Protein AF-0000000087619831 (afdb_homodimer)

Solvent-accessible surface area (backbone atoms only — not comparable to full-atom values): 40457 Å² total; per-residue (Å²): 104,91,70,36,41,45,45,37,38,30,35,53,72,73,85,85,76,85,78,78,67,101,58,76,65,74,71,61,60,37,34,35,32,34,44,87,50,97,54,87,72,47,49,55,49,50,64,59,38,80,46,85,82,48,66,55,29,88,45,36,38,61,39,80,35,46,59,75,35,54,68,53,48,33,52,49,47,60,70,65,56,45,23,26,36,36,42,63,42,30,58,80,52,58,71,54,12,71,79,38,36,68,61,29,30,42,35,33,13,49,14,46,51,40,52,54,49,29,37,49,72,64,70,34,41,87,59,31,37,38,38,37,66,42,43,50,47,28,31,10,57,63,75,44,85,53,32,48,88,81,46,56,69,33,40,44,40,51,37,19,26,16,38,42,29,26,50,41,48,41,52,31,43,22,68,48,63,64,25,44,34,29,41,40,31,30,40,52,59,44,55,96,55,48,52,61,77,39,69,69,40,38,48,54,53,49,50,52,30,35,75,71,69,75,38,70,60,51,71,40,40,69,46,76,44,39,42,33,75,33,54,42,56,62,50,54,51,50,55,52,53,52,72,68,46,96,62,64,58,67,42,48,44,36,57,52,52,72,46,33,45,46,56,50,52,41,54,55,34,44,74,74,75,38,48,66,42,79,44,75,57,75,70,63,24,32,29,24,28,66,87,77,64,48,61,38,36,38,35,37,75,86,60,49,58,75,47,76,60,60,61,56,52,48,38,81,48,47,54,72,66,74,69,62,64,57,73,70,48,71,80,67,68,70,85,73,77,69,80,66,79,81,62,83,81,68,59,68,63,55,56,55,54,58,52,36,47,63,73,55,41,46,22,68,77,75,77,63,85,78,112,94,94,70,48,70,29,44,36,39,32,35,55,74,73,84,86,75,87,87,79,70,100,61,73,64,73,72,62,59,36,34,34,31,35,54,88,50,96,56,86,72,47,53,58,51,49,64,62,37,80,46,86,84,47,66,58,27,87,46,36,38,62,38,80,36,49,58,76,35,57,69,53,48,34,52,51,46,60,70,66,56,43,21,25,37,38,42,64,40,34,67,80,52,58,70,55,13,72,80,38,38,67,60,28,31,42,35,33,13,51,12,47,51,41,53,55,50,29,38,49,74,64,70,34,40,86,59,31,37,38,38,37,66,41,43,50,48,30,31,11,59,62,75,45,86,52,33,50,88,81,47,57,69,33,40,43,40,49,38,21,28,16,38,42,29,29,51,41,48,41,52,28,43,24,68,48,63,64,25,44,35,28,40,40,32,31,41,51,58,44,55,95,57,47,52,60,72,38,68,68,41,36,48,54,52,48,50,52,32,36,74,70,69,76,39,70,59,50,70,40,41,68,45,76,45,40,41,34,73,34,54,43,54,61,50,53,52,50,56,52,52,51,71,68,47,95,61,66,59,67,42,48,44,34,58,52,51,71,47,33,44,47,56,50,50,43,52,55,34,45,73,73,75,37,49,66,43,78,46,74,58,74,70,64,23,32,29,24,28,66,88,78,62,49,61,38,35,38,35,39,75,85,59,52,59,75,47,75,61,61,63,56,50,48,39,82,50,48,52,71,66,74,68,63,63,59,74,70,47,70,83,66,67,68,84,72,76,70,79,68,78,80,62,86,80,68,60,66,64,56,56,56,54,58,53,35,46,64,74,52,41,48,25,75,78,73,78,66,82,79,110

Foldseek 3Di:
DQQLFWFWWFAADDDPDDDDPCDCPPPAATEMEGEDDPPPPCLQVCLVAPPSVPCDRGSYHYDYDALLDLVRLLVVCLVVVGQETEDPGFSPDQQCCQVVLVVRLSRQAVSLVSNLVSCVVSVNQPRHAYEYEAEPLQQFAPPDPADFPPGHGDHDTSNNVSSVNSQVVQVVSCVVVVGNGEYEHEWAEDDPLDDCPDLLNVLLVLLVCVLVVNAQADEAADQFAKTFYHHVLLVVVVRVVQSVDPGHYYFYDTQQDMDTNNVSNQLSNVLSPWGWDWDDDHQQIFTATPVPRGTHYGYDNVNDHPGGGHHGHDGPPNSNPPPPVPVSPPVPPPPPPPCDDPDDDPVVVVVSVVVSCVVSVNSPDDPPPVD/DQQLFWWKWFAADDDPDDDDDPDPPPPAATETEGEDDPPPSCLQVCLVAPPSVPCDRRSYHYDYDALLDLVRLLVVCLVVVGQEIEGPGFSPDQQCCQVVLVVRLSRQAVSLVSNLVSCVVSVNQPRHAYEYEAEPLQQFAPPDPADFPPGHGDHDTSNNVSSVNSQVVQVVSCVVVVGNGEYEHEWAEDDLQDDCPDLLNVLLVLLVCVLVVNAQADEAADQFAKTFYHHVLLVVVVRVVQSVDPGHYYFYDTQQDMDTNNVSNQLSNVLSPWGWDWDDDHQQIFTATPVPRGTHYGYDNVNDHPGGGHHGHDGPPNSNPPPPVPVPPPVPPDPPPPPPDPDDPPVVVVVSVVSSCVVSVNSDDDPPPVD

Structure (mmCIF, N/CA/C/O backbone):
data_AF-0000000087619831-model_v1
#
loop_
_entity.id
_entity.type
_entity.pdbx_description
1 polymer 'GDP-mannose 4,6 dehydratase'
#
loop_
_atom_site.group_PDB
_atom_site.id
_atom_site.type_symbol
_atom_site.label_atom_id
_atom_site.label_alt_id
_atom_site.label_comp_id
_atom_site.label_asym_id
_atom_site.label_entity_id
_atom_site.label_seq_id
_atom_site.pdbx_PDB_ins_code
_atom_site.Cartn_x
_atom_site.Cartn_y
_atom_site.Cartn_z
_atom_site.occupancy
_atom_site.B_iso_or_equiv
_atom_site.auth_seq_id
_atom_site.auth_comp_id
_atom_site.auth_asym_id
_atom_site.auth_atom_id
_atom_site.pdbx_PDB_model_num
ATOM 1 N N . SER A 1 1 ? 1.822 -16.297 -18.031 1 18.67 1 SER A N 1
ATOM 2 C CA . SER A 1 1 ? 2.619 -15.156 -18.5 1 18.67 1 SER A CA 1
ATOM 3 C C . SER A 1 1 ? 1.931 -13.836 -18.172 1 18.67 1 SER A C 1
ATOM 5 O O . SER A 1 1 ? 0.751 -13.812 -17.828 1 18.67 1 SER A O 1
ATOM 7 N N . ALA A 1 2 ? 2.445 -12.648 -18.516 1 23.05 2 ALA A N 1
ATOM 8 C CA . ALA A 1 2 ? 2.072 -11.352 -17.953 1 23.05 2 ALA A CA 1
ATOM 9 C C . ALA A 1 2 ? 0.581 -11.086 -18.125 1 23.05 2 ALA A C 1
ATOM 11 O O . ALA A 1 2 ? 0.159 -9.93 -18.203 1 23.05 2 ALA A O 1
ATOM 12 N N . GLN A 1 3 ? -0.202 -12.062 -18.422 1 22.97 3 GLN A N 1
ATOM 13 C CA . GLN A 1 3 ? -1.597 -11.758 -18.703 1 22.97 3 GLN A CA 1
ATOM 14 C C . GLN A 1 3 ? -2.342 -11.328 -17.438 1 22.97 3 GLN A C 1
ATOM 16 O O . GLN A 1 3 ? -2.676 -12.172 -16.609 1 22.97 3 GLN A O 1
ATOM 21 N N . ALA A 1 4 ? -2.047 -10.297 -16.875 1 28.48 4 ALA A N 1
ATOM 22 C CA . ALA A 1 4 ? -2.658 -9.484 -15.828 1 28.48 4 ALA A CA 1
ATOM 23 C C . ALA A 1 4 ? -4.18 -9.461 -15.969 1 28.48 4 ALA A C 1
ATOM 25 O O . ALA A 1 4 ? -4.859 -8.672 -15.305 1 28.48 4 ALA A O 1
ATOM 26 N N . GLY A 1 5 ? -4.84 -9.898 -17.031 1 27.31 5 GLY A N 1
ATOM 27 C CA . GLY A 1 5 ? -6.172 -9.398 -17.312 1 27.31 5 GLY A CA 1
ATOM 28 C C . GLY A 1 5 ? -7.207 -9.836 -16.297 1 27.31 5 GLY A C 1
ATOM 29 O O . GLY A 1 5 ? -8.336 -9.336 -16.297 1 27.31 5 GLY A O 1
ATOM 30 N N . ARG A 1 6 ? -7.324 -11.062 -15.75 1 29.69 6 ARG A N 1
ATOM 31 C CA . ARG A 1 6 ? -8.641 -11.688 -15.82 1 29.69 6 ARG A CA 1
ATOM 32 C C . ARG A 1 6 ? -9.57 -11.125 -14.75 1 29.69 6 ARG A C 1
ATOM 34 O O . ARG A 1 6 ? -9.133 -10.375 -13.875 1 29.69 6 ARG A O 1
ATOM 41 N N . LYS A 1 7 ? -10.594 -12.078 -14.039 1 31.67 7 LYS A N 1
ATOM 42 C CA . LYS A 1 7 ? -12.047 -12.219 -13.953 1 31.67 7 LYS A CA 1
ATOM 43 C C . LYS A 1 7 ? -12.578 -11.641 -12.648 1 31.67 7 LYS A C 1
ATOM 45 O O . LYS A 1 7 ? -12.047 -11.93 -11.57 1 31.67 7 LYS A O 1
ATOM 50 N N . CYS A 1 8 ? -12.812 -10.359 -12.75 1 33.88 8 CYS A N 1
ATOM 51 C CA . CYS A 1 8 ? -13.773 -9.914 -11.75 1 33.88 8 CYS A CA 1
ATOM 52 C C . CYS A 1 8 ? -15.156 -10.508 -12.016 1 33.88 8 CYS A C 1
ATOM 54 O O . CYS A 1 8 ? -15.633 -10.492 -13.148 1 33.88 8 CYS A O 1
ATOM 56 N N . THR A 1 9 ? -15.609 -11.461 -11.297 1 38.75 9 THR A N 1
ATOM 57 C CA . THR A 1 9 ? -16.969 -11.969 -11.438 1 38.75 9 THR A CA 1
ATOM 58 C C . THR A 1 9 ? -17.922 -11.188 -10.539 1 38.75 9 THR A C 1
ATOM 60 O O . THR A 1 9 ? -17.594 -10.859 -9.406 1 38.75 9 THR A O 1
ATOM 63 N N . VAL A 1 10 ? -18.828 -10.375 -11.078 1 32.5 10 VAL A N 1
ATOM 64 C CA . VAL A 1 10 ? -19.922 -9.727 -10.367 1 32.5 10 VAL A CA 1
ATOM 65 C C . VAL A 1 10 ? -21.156 -10.625 -10.398 1 32.5 10 VAL A C 1
ATOM 67 O O . VAL A 1 10 ? -21.516 -11.18 -11.445 1 32.5 10 VAL A O 1
ATOM 70 N N . ASN A 1 11 ? -21.594 -11.148 -9.133 1 31.22 11 ASN A N 1
ATOM 71 C CA . ASN A 1 11 ? -22.812 -11.945 -9.055 1 31.22 11 ASN A CA 1
ATOM 72 C C . ASN A 1 11 ? -24 -11.094 -8.609 1 31.22 11 ASN A C 1
ATOM 74 O O . ASN A 1 11 ? -23.844 -10.156 -7.828 1 31.22 11 ASN A O 1
ATOM 78 N N . LYS A 1 12 ? -25.156 -10.945 -9.281 1 28.5 12 LYS A N 1
ATOM 79 C CA . LYS A 1 12 ? -26.453 -10.406 -8.852 1 28.5 12 LYS A CA 1
ATOM 80 C C . LYS A 1 12 ? -27.156 -11.375 -7.898 1 28.5 12 LYS A C 1
ATOM 82 O O . LYS A 1 12 ? -27.203 -12.578 -8.156 1 28.5 12 LYS A O 1
ATOM 87 N N . GLY A 1 13 ? -27.438 -10.914 -6.602 1 28.3 13 GLY A N 1
ATOM 88 C CA . GLY A 1 13 ? -28.062 -11.531 -5.449 1 28.3 13 GLY A CA 1
ATOM 89 C C . GLY A 1 13 ? -29.484 -11.977 -5.719 1 28.3 13 GLY A C 1
ATOM 90 O O . GLY A 1 13 ? -30.375 -11.148 -5.91 1 28.3 13 GLY A O 1
ATOM 91 N N . SER A 1 14 ? -29.938 -12.977 -6.242 1 26.89 14 SER A N 1
ATOM 92 C CA . SER A 1 14 ? -31.312 -13.453 -6.109 1 26.89 14 SER A CA 1
ATOM 93 C C . SER A 1 14 ? -31.656 -13.734 -4.652 1 26.89 14 SER A C 1
ATOM 95 O O . SER A 1 14 ? -30.766 -13.945 -3.826 1 26.89 14 SER A O 1
ATOM 97 N N . GLU A 1 15 ? -33 -13.672 -4.086 1 25.84 15 GLU A N 1
ATOM 98 C CA . GLU A 1 15 ? -33.719 -14.086 -2.893 1 25.84 15 GLU A CA 1
ATOM 99 C C . GLU A 1 15 ? -33.219 -15.422 -2.373 1 25.84 15 GLU A C 1
ATOM 101 O O . GLU A 1 15 ? -32.844 -16.297 -3.158 1 25.84 15 GLU A O 1
ATOM 106 N N . VAL A 1 16 ? -32.938 -15.5 -1.046 1 28.16 16 VAL A N 1
ATOM 107 C CA . VAL A 1 16 ? -32.594 -16.609 -0.163 1 28.16 16 VAL A CA 1
ATOM 108 C C . VAL A 1 16 ? -33.531 -17.781 -0.377 1 28.16 16 VAL A C 1
ATOM 110 O O . VAL A 1 16 ? -34.688 -17.734 0.055 1 28.16 16 VAL A O 1
ATOM 113 N N . ARG A 1 17 ? -33.812 -18.438 -1.416 1 26.55 17 ARG A N 1
ATOM 114 C CA . ARG A 1 17 ? -34.688 -19.609 -1.359 1 26.55 17 ARG A CA 1
ATOM 115 C C . ARG A 1 17 ? -34.219 -20.594 -0.297 1 26.55 17 ARG A C 1
ATOM 117 O O . ARG A 1 17 ? -33 -20.719 -0.055 1 26.55 17 ARG A O 1
ATOM 124 N N . GLU A 1 18 ? -35.062 -21.078 0.669 1 26.69 18 GLU A N 1
ATOM 125 C CA . GLU A 1 18 ? -35.094 -22.172 1.639 1 26.69 18 GLU A CA 1
ATOM 126 C C . GLU A 1 18 ? -34.219 -23.328 1.213 1 26.69 18 GLU A C 1
ATOM 128 O O . GLU A 1 18 ? -33.375 -23.781 1.99 1 26.69 18 GLU A O 1
ATOM 133 N N . GLN A 1 19 ? -34.969 -24.609 0.923 1 27.56 19 GLN A N 1
ATOM 134 C CA . GLN A 1 19 ? -34.688 -26.047 0.757 1 27.56 19 GLN A CA 1
ATOM 135 C C . GLN A 1 19 ? -33.625 -26.266 -0.29 1 27.56 19 GLN A C 1
ATOM 137 O O . GLN A 1 19 ? -33.375 -25.406 -1.138 1 27.56 19 GLN A O 1
ATOM 142 N N . ARG A 1 20 ? -32.906 -27.578 -0.289 1 30.11 20 ARG A N 1
ATOM 143 C CA . ARG A 1 20 ? -32 -28.422 -1.078 1 30.11 20 ARG A CA 1
ATOM 144 C C . ARG A 1 20 ? -32.312 -28.297 -2.568 1 30.11 20 ARG A C 1
ATOM 146 O O . ARG A 1 20 ? -31.75 -29.031 -3.385 1 30.11 20 ARG A O 1
ATOM 153 N N . PRO A 1 21 ? -33.219 -27.594 -3.379 1 28.05 21 PRO A N 1
ATOM 154 C CA . PRO A 1 21 ? -33.625 -28.453 -4.488 1 28.05 21 PRO A CA 1
ATOM 155 C C . PRO A 1 21 ? -32.438 -29.062 -5.23 1 28.05 21 PRO A C 1
ATOM 157 O O . PRO A 1 21 ? -31.344 -28.516 -5.223 1 28.05 21 PRO A O 1
ATOM 160 N N . THR A 1 22 ? -32.188 -30.469 -5.559 1 30.7 22 THR A N 1
ATOM 161 C CA . THR A 1 22 ? -31.875 -31.094 -6.84 1 30.7 22 THR A CA 1
ATOM 162 C C . THR A 1 22 ? -32.094 -30.109 -7.988 1 30.7 22 THR A C 1
ATOM 164 O O . THR A 1 22 ? -31.906 -30.469 -9.156 1 30.7 22 THR A O 1
ATOM 167 N N . ASN A 1 23 ? -33.031 -29.25 -7.879 1 29.81 23 ASN A N 1
ATOM 168 C CA . ASN A 1 23 ? -33.781 -28.359 -8.766 1 29.81 23 ASN A CA 1
ATOM 169 C C . ASN A 1 23 ? -32.938 -27.172 -9.188 1 29.81 23 ASN A C 1
ATOM 171 O O . ASN A 1 23 ? -32.031 -26.75 -8.453 1 29.81 23 ASN A O 1
ATOM 175 N N . GLY A 1 24 ? -32.969 -26.75 -10.477 1 30.5 24 GLY A N 1
ATOM 176 C CA . GLY A 1 24 ? -32.5 -25.766 -11.43 1 30.5 24 GLY A CA 1
ATOM 177 C C . GLY A 1 24 ? -32.156 -24.438 -10.797 1 30.5 24 GLY A C 1
ATOM 178 O O . GLY A 1 24 ? -32.969 -23.5 -10.836 1 30.5 24 GLY A O 1
ATOM 179 N N . LEU A 1 25 ? -31.781 -24.484 -9.719 1 31.95 25 LEU A N 1
ATOM 180 C CA . LEU A 1 25 ? -31.656 -23.062 -9.406 1 31.95 25 LEU A CA 1
ATOM 181 C C . LEU A 1 25 ? -31 -22.312 -10.562 1 31.95 25 LEU A C 1
ATOM 183 O O . LEU A 1 25 ? -29.969 -22.766 -11.094 1 31.95 25 LEU A O 1
ATOM 187 N N . PRO A 1 26 ? -31.641 -21.734 -11.367 1 36.5 26 PRO A N 1
ATOM 188 C CA . PRO A 1 26 ? -31.141 -20.953 -12.492 1 36.5 26 PRO A CA 1
ATOM 189 C C . PRO A 1 26 ? -29.828 -20.25 -12.172 1 36.5 26 PRO A C 1
ATOM 191 O O . PRO A 1 26 ? -29.703 -19.609 -11.117 1 36.5 26 PRO A O 1
ATOM 194 N N . LEU A 1 27 ? -28.609 -20.906 -12.18 1 43.81 27 LEU A N 1
ATOM 195 C CA . LEU A 1 27 ? -27.312 -20.234 -12.203 1 43.81 27 LEU A CA 1
ATOM 196 C C . LEU A 1 27 ? -27.453 -18.812 -12.75 1 43.81 27 LEU A C 1
ATOM 198 O O . LEU A 1 27 ? -27.891 -18.625 -13.891 1 43.81 27 LEU A O 1
ATOM 202 N N . ASP A 1 28 ? -27.578 -17.828 -11.844 1 55.94 28 ASP A N 1
ATOM 203 C CA . ASP A 1 28 ? -27.656 -16.391 -12.086 1 55.94 28 ASP A CA 1
ATOM 204 C C . ASP A 1 28 ? -26.562 -15.938 -13.055 1 55.94 28 ASP A C 1
ATOM 206 O O . ASP A 1 28 ? -25.656 -16.703 -13.367 1 55.94 28 ASP A O 1
ATOM 210 N N . GLN A 1 29 ? -26.641 -14.781 -13.586 1 74.5 29 GLN A N 1
ATOM 211 C CA . GLN A 1 29 ? -25.875 -14.102 -14.617 1 74.5 29 GLN A CA 1
ATOM 212 C C . GLN A 1 29 ? -24.5 -13.711 -14.117 1 74.5 29 GLN A C 1
ATOM 214 O O . GLN A 1 29 ? -24.375 -13.062 -13.078 1 74.5 29 GLN A O 1
ATOM 219 N N . VAL A 1 30 ? -23.422 -14.523 -14.594 1 80 30 VAL A N 1
ATOM 220 C CA . VAL A 1 30 ? -22.031 -14.203 -14.273 1 80 30 VAL A CA 1
ATOM 221 C C . VAL A 1 30 ? -21.469 -13.281 -15.352 1 80 30 VAL A C 1
ATOM 223 O O . VAL A 1 30 ? -21.641 -13.523 -16.547 1 80 30 VAL A O 1
ATOM 226 N N . HIS A 1 31 ? -20.922 -12.25 -14.844 1 86 31 HIS A N 1
ATOM 227 C CA . HIS A 1 31 ? -20.234 -11.32 -15.734 1 86 31 HIS A CA 1
ATOM 228 C C . HIS A 1 31 ? -18.734 -11.336 -15.508 1 86 31 HIS A C 1
ATOM 230 O O . HIS A 1 31 ? -18.266 -11.297 -14.367 1 86 31 HIS A O 1
ATOM 236 N N . GLY A 1 32 ? -17.891 -11.594 -16.547 1 86 32 GLY A N 1
ATOM 237 C CA . GLY A 1 32 ? -16.438 -11.562 -16.5 1 86 32 GLY A CA 1
ATOM 238 C C . GLY A 1 32 ? -15.844 -10.375 -17.219 1 86 32 GLY A C 1
ATOM 239 O O . GLY A 1 32 ? -16.406 -9.898 -18.219 1 86 32 GLY A O 1
ATOM 240 N N . ILE A 1 33 ? -14.766 -9.812 -16.656 1 85.44 33 ILE A N 1
ATOM 241 C CA . ILE A 1 33 ? -14.016 -8.75 -17.328 1 85.44 33 ILE A CA 1
ATOM 242 C C . ILE A 1 33 ? -12.711 -9.312 -17.875 1 85.44 33 ILE A C 1
ATOM 244 O O . ILE A 1 33 ? -11.992 -10.031 -17.188 1 85.44 33 ILE A O 1
ATOM 248 N N . LEU A 1 34 ? -12.484 -9.031 -19.156 1 81.44 34 LEU A N 1
ATOM 249 C CA . LEU A 1 34 ? -11.266 -9.5 -19.812 1 81.44 34 LEU A CA 1
ATOM 250 C C . LEU A 1 34 ? -10.555 -8.352 -20.516 1 81.44 34 LEU A C 1
ATOM 252 O O . LEU A 1 34 ? -11.195 -7.473 -21.109 1 81.44 34 LEU A O 1
ATOM 256 N N . ARG A 1 35 ? -9.18 -8.352 -20.359 1 80.5 35 ARG A N 1
ATOM 257 C CA . ARG A 1 35 ? -8.406 -7.359 -21.094 1 80.5 35 ARG A CA 1
ATOM 258 C C . ARG A 1 35 ? -8.336 -7.707 -22.578 1 80.5 35 ARG A C 1
ATOM 260 O O . ARG A 1 35 ? -8.203 -8.883 -22.938 1 80.5 35 ARG A O 1
ATOM 267 N N . ARG A 1 36 ? -8.531 -6.66 -23.406 1 65.12 36 ARG A N 1
ATOM 268 C CA . ARG A 1 36 ? -8.422 -6.895 -24.844 1 65.12 36 ARG A CA 1
ATOM 269 C C . ARG A 1 36 ? -6.992 -7.242 -25.25 1 65.12 36 ARG A C 1
ATOM 271 O O . ARG A 1 36 ? -6.039 -6.676 -24.703 1 65.12 36 ARG A O 1
ATOM 278 N N . SER A 1 37 ? -6.75 -8.398 -25.703 1 57.84 37 SER A N 1
ATOM 279 C CA . SER A 1 37 ? -5.441 -8.75 -26.25 1 57.84 37 SER A CA 1
ATOM 280 C C . SER A 1 37 ? -5.512 -9.016 -27.75 1 57.84 37 SER A C 1
ATOM 282 O O . SER A 1 37 ? -6.586 -9.297 -28.281 1 57.84 37 SER A O 1
ATOM 284 N N . SER A 1 38 ? -4.449 -8.43 -28.422 1 46.03 38 SER A N 1
ATOM 285 C CA . SER A 1 38 ? -4.387 -8.695 -29.844 1 46.03 38 SER A CA 1
ATOM 286 C C . SER A 1 38 ? -4.477 -10.188 -30.141 1 46.03 38 SER A C 1
ATOM 288 O O . SER A 1 38 ? -4.938 -10.594 -31.203 1 46.03 38 SER A O 1
ATOM 290 N N . SER A 1 39 ? -3.869 -10.953 -29.25 1 44.69 39 SER A N 1
ATOM 291 C CA . SER A 1 39 ? -3.947 -12.398 -29.406 1 44.69 39 SER A CA 1
ATOM 292 C C . SER A 1 39 ? -5.102 -12.984 -28.594 1 44.69 39 SER A C 1
ATOM 294 O O . SER A 1 39 ? -5.492 -12.43 -27.562 1 44.69 39 SER A O 1
ATOM 296 N N . PHE A 1 40 ? -5.969 -13.703 -29.188 1 39.72 40 PHE A N 1
ATOM 297 C CA . PHE A 1 40 ? -7.148 -14.281 -28.547 1 39.72 40 PHE A CA 1
ATOM 298 C C . PHE A 1 40 ? -6.809 -14.812 -27.172 1 39.72 40 PHE A C 1
ATOM 300 O O . PHE A 1 40 ? -6.035 -15.758 -27.031 1 39.72 40 PHE A O 1
ATOM 307 N N . ASN A 1 41 ? -6.703 -14.008 -26.078 1 46.31 41 ASN A N 1
ATOM 308 C CA . ASN A 1 41 ? -6.242 -14.273 -24.734 1 46.31 41 ASN A CA 1
ATOM 309 C C . ASN A 1 41 ? -7.316 -14.977 -23.906 1 46.31 41 ASN A C 1
ATOM 311 O O . ASN A 1 41 ? -7.371 -14.812 -22.688 1 46.31 41 ASN A O 1
ATOM 315 N N . THR A 1 42 ? -8.297 -15.609 -24.594 1 44.69 42 THR A N 1
ATOM 316 C CA . THR A 1 42 ? -9.383 -16.25 -23.844 1 44.69 42 THR A CA 1
ATOM 317 C C . THR A 1 42 ? -9.078 -17.719 -23.594 1 44.69 42 THR A C 1
ATOM 319 O O . THR A 1 42 ? -9.984 -18.516 -23.328 1 44.69 42 THR A O 1
ATOM 322 N N . GLY A 1 43 ? -7.746 -18.016 -23.766 1 44.78 43 GLY A N 1
ATOM 323 C CA . GLY A 1 43 ? -7.398 -19.422 -23.688 1 44.78 43 GLY A CA 1
ATOM 324 C C . GLY A 1 43 ? -7.824 -20.062 -22.375 1 44.78 43 GLY A C 1
ATOM 325 O O . GLY A 1 43 ? -8.32 -21.203 -22.359 1 44.78 43 GLY A O 1
ATOM 326 N N . ARG A 1 44 ? -7.867 -19.188 -21.359 1 42.81 44 ARG A N 1
ATOM 327 C CA . ARG A 1 44 ? -8.133 -19.766 -20.047 1 42.81 44 ARG A CA 1
ATOM 328 C C . ARG A 1 44 ? -9.633 -19.969 -19.844 1 42.81 44 ARG A C 1
ATOM 330 O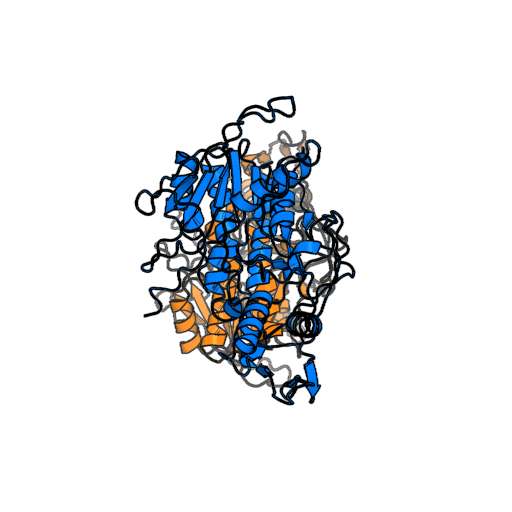 O . ARG A 1 44 ? -10.039 -20.688 -18.922 1 42.81 44 ARG A O 1
ATOM 337 N N . ILE A 1 45 ? -10.531 -19.234 -20.734 1 46.88 45 ILE A N 1
ATOM 338 C CA . ILE A 1 45 ? -11.969 -19.312 -20.5 1 46.88 45 ILE A CA 1
ATOM 339 C C . ILE A 1 45 ? -12.656 -19.953 -21.688 1 46.88 45 ILE A C 1
ATOM 341 O O . ILE A 1 45 ? -13.891 -19.922 -21.797 1 46.88 45 ILE A O 1
ATOM 345 N N . GLU A 1 46 ? -11.898 -20.422 -22.719 1 47.19 46 GLU A N 1
ATOM 346 C CA . GLU A 1 46 ? -12.453 -20.969 -23.938 1 47.19 46 GLU A CA 1
ATOM 347 C C . GLU A 1 46 ? -13.461 -22.078 -23.641 1 47.19 46 GLU A C 1
ATOM 349 O O . GLU A 1 46 ? -14.438 -22.25 -24.375 1 47.19 46 GLU A O 1
ATOM 354 N N . HIS A 1 47 ? -13.141 -22.734 -22.562 1 45.03 47 HIS A N 1
ATOM 355 C CA . HIS A 1 47 ? -14.008 -23.875 -22.266 1 45.03 47 HIS A CA 1
ATOM 356 C C . HIS A 1 47 ? -15.391 -23.406 -21.828 1 45.03 47 HIS A C 1
ATOM 358 O O . HIS A 1 47 ? -16.344 -24.203 -21.812 1 45.03 47 HIS A O 1
ATOM 364 N N . LEU A 1 48 ? -15.508 -22.141 -21.547 1 44 48 LEU A N 1
ATOM 365 C CA . LEU A 1 48 ? -16.781 -21.625 -21.047 1 44 48 LEU A CA 1
ATOM 366 C C . LEU A 1 48 ? -17.688 -21.188 -22.188 1 44 48 LEU A C 1
ATOM 368 O O . LEU A 1 48 ? -18.875 -20.969 -22 1 44 48 LEU A O 1
ATOM 372 N N . TYR A 1 49 ? -17.094 -21.016 -23.438 1 43.38 49 TYR A N 1
ATOM 373 C CA . TYR A 1 49 ? -17.891 -20.5 -24.547 1 43.38 49 TYR A CA 1
ATOM 374 C C . TYR A 1 49 ? -18.594 -21.641 -25.281 1 43.38 49 TYR A C 1
ATOM 376 O O . TYR A 1 49 ? -18 -22.672 -25.578 1 43.38 49 TYR A O 1
ATOM 384 N N . GLN A 1 50 ? -19.828 -21.734 -25.125 1 45.94 50 GLN A N 1
ATOM 385 C CA . GLN A 1 50 ? -20.531 -22.672 -25.984 1 45.94 50 GLN A CA 1
ATOM 386 C C . GLN A 1 50 ? -20.25 -22.406 -27.453 1 45.94 50 GLN A C 1
ATOM 388 O O . GLN A 1 50 ? -20.125 -23.328 -28.25 1 45.94 50 GLN A O 1
ATOM 393 N N . ASN A 1 51 ? -20.484 -20.969 -27.969 1 39.72 51 ASN A N 1
ATOM 394 C CA . ASN A 1 51 ? -20.172 -20.484 -29.297 1 39.72 51 ASN A CA 1
ATOM 395 C C . ASN A 1 51 ? -19 -19.484 -29.266 1 39.72 51 ASN A C 1
ATOM 397 O O . ASN A 1 51 ? -19.125 -18.391 -28.703 1 39.72 51 ASN A O 1
ATOM 401 N N . PRO A 1 52 ? -17.828 -19.922 -29.609 1 41.22 52 PRO A N 1
ATOM 402 C CA . PRO A 1 52 ? -16.609 -19.094 -29.547 1 41.22 52 PRO A CA 1
ATOM 403 C C . PRO A 1 52 ? -16.844 -17.688 -30.078 1 41.22 52 PRO A C 1
ATOM 405 O O . PRO A 1 52 ? -16.062 -16.781 -29.781 1 41.22 52 PRO A O 1
ATOM 408 N N . GLN A 1 53 ? -17.719 -17.562 -30.969 1 37.19 53 GLN A N 1
ATOM 409 C CA . GLN A 1 53 ? -17.922 -16.297 -31.656 1 37.19 53 GLN A CA 1
ATOM 410 C C . GLN A 1 53 ? -18.766 -15.344 -30.797 1 37.19 53 GLN A C 1
ATOM 412 O O . GLN A 1 53 ? -18.781 -14.133 -31.047 1 37.19 53 GLN A O 1
ATOM 417 N N . THR A 1 54 ? -19.766 -15.797 -30.078 1 39.59 54 THR A N 1
ATOM 418 C CA . THR A 1 54 ? -20.688 -14.93 -29.359 1 39.59 54 THR A CA 1
ATOM 419 C C . THR A 1 54 ? -20.266 -14.781 -27.906 1 39.59 54 THR A C 1
ATOM 421 O O . THR A 1 54 ? -19.859 -15.758 -27.266 1 39.59 54 THR A O 1
ATOM 424 N N . HIS A 1 55 ? -19.391 -13.914 -27.406 1 44 55 HIS A N 1
ATOM 425 C CA . HIS A 1 55 ? -18.938 -13.562 -26.062 1 44 55 HIS A CA 1
ATOM 426 C C . HIS A 1 55 ? -20.062 -13.703 -25.047 1 44 55 HIS A C 1
ATOM 428 O O . HIS A 1 55 ? -20.094 -12.992 -24.031 1 44 55 HIS A O 1
ATOM 434 N N . THR A 1 56 ? -21.234 -14.102 -25.453 1 44.44 56 THR A N 1
ATOM 435 C CA . THR A 1 56 ? -22.391 -14.32 -24.594 1 44.44 56 THR A CA 1
ATOM 436 C C . THR A 1 56 ? -22.688 -15.812 -24.453 1 44.44 56 THR A C 1
ATOM 438 O O . THR A 1 56 ? -22.719 -16.547 -25.453 1 44.44 56 THR A O 1
ATOM 441 N N . GLU A 1 57 ? -22.047 -16.625 -23.656 1 48.97 57 GLU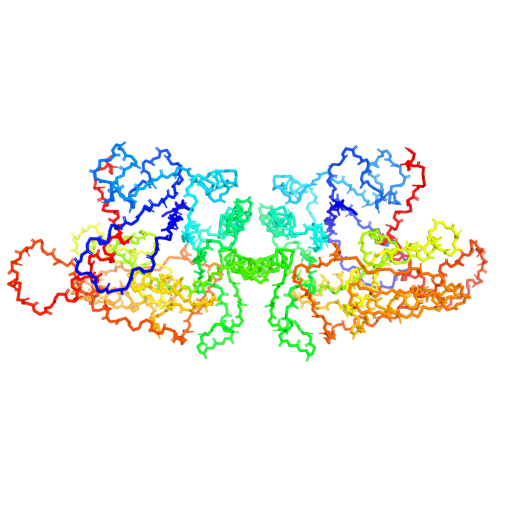 A N 1
ATOM 442 C CA . GLU A 1 57 ? -22.547 -18 -23.594 1 48.97 57 GLU A CA 1
ATOM 443 C C . GLU A 1 57 ? -23.297 -18.266 -22.297 1 48.97 57 GLU A C 1
ATOM 445 O O . GLU A 1 57 ? -22.688 -18.312 -21.219 1 48.97 57 GLU A O 1
ATOM 450 N N . GLY A 1 58 ? -24.625 -18.484 -22.438 1 56.78 58 GLY A N 1
ATOM 451 C CA . GLY A 1 58 ? -25.469 -18.875 -21.312 1 56.78 58 GLY A CA 1
ATOM 452 C C . GLY A 1 58 ? -25.562 -17.812 -20.234 1 56.78 58 GLY A C 1
ATOM 453 O O . GLY A 1 58 ? -25.875 -16.656 -20.516 1 56.78 58 GLY A O 1
ATOM 454 N N . ASN A 1 59 ? -25.219 -18.234 -19.062 1 65.62 59 ASN A N 1
ATOM 455 C CA . ASN A 1 59 ? -25.328 -17.359 -17.906 1 65.62 59 ASN A CA 1
ATOM 456 C C . ASN A 1 59 ? -24.047 -16.562 -17.672 1 65.62 59 ASN A C 1
ATOM 458 O O . ASN A 1 59 ? -23.953 -15.805 -16.703 1 65.62 59 ASN A O 1
ATOM 462 N N . LEU A 1 60 ? -23.047 -16.672 -18.781 1 71.31 60 LEU A N 1
ATOM 463 C CA . LEU A 1 60 ? -21.797 -15.922 -18.641 1 71.31 60 LEU A CA 1
ATOM 464 C C . LEU A 1 60 ? -21.719 -14.797 -19.688 1 71.31 60 LEU A C 1
ATOM 466 O O . LEU A 1 60 ? -21.906 -15.039 -20.875 1 71.31 60 LEU A O 1
ATOM 470 N N . LYS A 1 61 ? -21.609 -13.641 -19.281 1 78.06 61 LYS A N 1
ATOM 471 C CA . LYS A 1 61 ? -21.391 -12.484 -20.141 1 78.06 61 LYS A CA 1
ATOM 472 C C . LYS A 1 61 ? -20.016 -11.875 -19.906 1 78.06 61 LYS A C 1
ATOM 474 O O . LYS A 1 61 ? -19.641 -11.609 -18.766 1 78.06 61 LYS A O 1
ATOM 479 N N . LEU A 1 62 ? -19.25 -11.68 -20.969 1 80.19 62 LEU A N 1
ATOM 480 C CA . LEU A 1 62 ? -17.891 -11.125 -20.859 1 80.19 62 LEU A CA 1
ATOM 481 C C . LEU A 1 62 ? -17.875 -9.672 -21.312 1 80.19 62 LEU A C 1
ATOM 483 O O . LEU A 1 62 ? -18.516 -9.312 -22.297 1 80.19 62 LEU A O 1
ATOM 487 N N . HIS A 1 63 ? -17.188 -8.906 -20.531 1 83.69 63 HIS A N 1
ATOM 488 C CA . HIS A 1 63 ? -17 -7.492 -20.844 1 83.69 63 HIS A CA 1
ATOM 489 C C . HIS A 1 63 ? -15.516 -7.172 -21.031 1 83.69 63 HIS A C 1
ATOM 491 O O . HIS A 1 63 ? -14.664 -7.684 -20.312 1 83.69 63 HIS A O 1
ATOM 497 N N . TYR A 1 64 ? -15.242 -6.406 -22.031 1 84.56 64 TYR A N 1
ATOM 498 C CA . TYR A 1 64 ? -13.875 -5.898 -22.141 1 84.56 64 TYR A CA 1
ATOM 499 C C . TYR A 1 64 ? -13.633 -4.797 -21.109 1 84.56 64 TYR A C 1
ATOM 501 O O . TYR A 1 64 ? -14.453 -3.887 -20.969 1 84.56 64 TYR A O 1
ATOM 509 N N . GLY A 1 65 ? -12.539 -4.996 -20.344 1 86.94 65 GLY A N 1
ATOM 510 C CA . GLY A 1 65 ? -12.148 -4.016 -19.344 1 86.94 65 GLY A CA 1
ATOM 511 C C . GLY A 1 65 ? -10.766 -4.266 -18.766 1 86.94 65 GLY A C 1
ATOM 512 O O . GLY A 1 65 ? -10.086 -5.211 -19.172 1 86.94 65 GLY A O 1
ATOM 513 N N . ASP A 1 66 ? -10.344 -3.291 -17.984 1 89.38 66 ASP A N 1
ATOM 514 C CA . ASP A 1 66 ? -9.016 -3.338 -17.375 1 89.38 66 ASP A CA 1
ATOM 515 C C . ASP A 1 66 ? -9.031 -2.695 -15.992 1 89.38 66 ASP A C 1
ATOM 517 O O . ASP A 1 66 ? -9.664 -1.658 -15.789 1 89.38 66 ASP A O 1
ATOM 521 N N . LEU A 1 67 ? -8.305 -3.332 -15.094 1 93.94 67 LEU A N 1
ATOM 522 C CA . LEU A 1 67 ? -8.242 -2.812 -13.734 1 93.94 67 LEU A CA 1
ATOM 523 C C . LEU A 1 67 ? -7.562 -1.449 -13.703 1 93.94 67 LEU A C 1
ATOM 525 O O . LEU A 1 67 ? -7.648 -0.731 -12.703 1 93.94 67 LEU A O 1
ATOM 529 N N . THR A 1 68 ? -6.914 -1.094 -14.781 1 94.12 68 THR A N 1
ATOM 530 C CA . THR A 1 68 ? -6.227 0.192 -14.836 1 94.12 68 THR A CA 1
ATOM 531 C C . THR A 1 68 ? -7.137 1.267 -15.422 1 94.12 68 THR A C 1
ATOM 533 O O . THR A 1 68 ? -6.762 2.439 -15.484 1 94.12 68 THR A O 1
ATOM 536 N N . ASP A 1 69 ? -8.328 0.862 -15.852 1 93.31 69 ASP A N 1
ATOM 537 C CA . ASP A 1 69 ? -9.25 1.785 -16.516 1 93.31 69 ASP A CA 1
ATOM 538 C C . ASP A 1 69 ? -10.469 2.055 -15.641 1 93.31 69 ASP A C 1
ATOM 540 O O . ASP A 1 69 ? -11.477 1.346 -15.734 1 93.31 69 ASP A O 1
ATOM 544 N N . SER A 1 7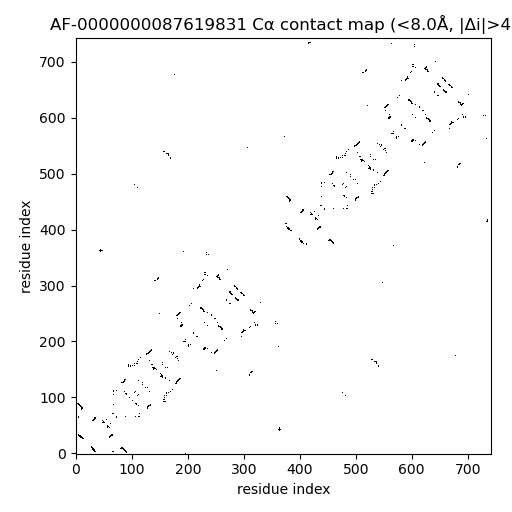0 ? -10.422 3.145 -14.945 1 94.62 70 SER A N 1
ATOM 545 C CA . SER A 1 70 ? -11.477 3.48 -13.992 1 94.62 70 SER A CA 1
ATOM 546 C C . SER A 1 70 ? -12.805 3.705 -14.703 1 94.62 70 SER A C 1
ATOM 548 O O . SER A 1 70 ? -13.852 3.256 -14.234 1 94.62 70 SER A O 1
ATOM 550 N N . THR A 1 71 ? -12.766 4.391 -15.797 1 94.62 71 THR A N 1
ATOM 551 C CA . THR A 1 71 ? -13.984 4.719 -16.531 1 94.62 71 THR A CA 1
ATOM 552 C C . THR A 1 71 ? -14.695 3.453 -17 1 94.62 71 THR A C 1
ATOM 554 O O . THR A 1 71 ? -15.914 3.336 -16.859 1 94.62 71 THR A O 1
ATOM 557 N N . CYS A 1 72 ? -13.922 2.543 -17.484 1 93.06 72 CYS A N 1
ATOM 558 C CA . CYS A 1 72 ? -14.492 1.285 -17.969 1 93.06 72 CYS A CA 1
ATOM 559 C C . CYS A 1 72 ? -15.109 0.495 -16.812 1 93.06 72 CYS A C 1
ATOM 561 O O . CYS A 1 72 ? -16.188 -0.088 -16.969 1 93.06 72 CYS A O 1
ATOM 563 N N . LEU A 1 73 ? -14.5 0.478 -15.703 1 95.81 73 LEU A N 1
ATOM 564 C CA . LEU A 1 73 ? -15 -0.261 -14.547 1 95.81 73 LEU A CA 1
ATOM 565 C C . LEU A 1 73 ? -16.312 0.331 -14.047 1 95.81 73 LEU A C 1
ATOM 567 O O . LEU A 1 73 ? -17.25 -0.405 -13.75 1 95.81 73 LEU A O 1
ATOM 571 N N . VAL A 1 74 ? -16.391 1.648 -13.992 1 96.38 74 VAL A N 1
ATOM 572 C CA . VAL A 1 74 ? -17.625 2.314 -13.562 1 96.38 74 VAL A CA 1
ATOM 573 C C . VAL A 1 74 ? -18.75 1.987 -14.523 1 96.38 74 VAL A C 1
ATOM 575 O O . VAL A 1 74 ? -19.875 1.683 -14.102 1 96.38 74 VAL A O 1
ATOM 578 N N . LYS A 1 75 ? -18.453 2.021 -15.797 1 96.19 75 LYS A N 1
ATOM 579 C CA . LYS A 1 75 ? -19.453 1.727 -16.812 1 96.19 75 LYS A CA 1
ATOM 580 C C . LYS A 1 75 ? -19.984 0.305 -16.672 1 96.19 75 LYS A C 1
ATOM 582 O O . LYS A 1 75 ? -21.203 0.09 -16.672 1 96.19 75 LYS A O 1
ATOM 587 N N . ILE A 1 76 ? -19.125 -0.655 -16.5 1 93.62 76 ILE A N 1
ATOM 588 C CA . ILE A 1 76 ? -19.516 -2.059 -16.406 1 93.62 76 ILE A CA 1
ATOM 589 C C . ILE A 1 76 ? -20.344 -2.277 -15.141 1 93.62 76 ILE A C 1
ATOM 591 O O . ILE A 1 76 ? -21.406 -2.91 -15.195 1 93.62 76 ILE A O 1
ATOM 595 N N . ILE A 1 77 ? -19.938 -1.745 -14 1 96 77 ILE A N 1
ATOM 596 C CA . ILE A 1 77 ? -20.625 -1.945 -12.734 1 96 77 ILE A CA 1
ATOM 597 C C . ILE A 1 77 ? -21.984 -1.258 -12.773 1 96 77 ILE A C 1
ATOM 599 O O . ILE A 1 77 ? -22.969 -1.8 -12.273 1 96 77 ILE A O 1
ATOM 603 N N . SER A 1 78 ? -22 -0.1 -13.383 1 96.06 78 SER A N 1
ATOM 604 C CA . SER A 1 78 ? -23.25 0.627 -13.508 1 96.06 78 SER A CA 1
ATOM 605 C C . SER A 1 78 ? -24.25 -0.14 -14.375 1 96.06 78 SER A C 1
ATOM 607 O O . SER A 1 78 ? -25.453 -0.14 -14.094 1 96.06 78 SER A O 1
ATOM 609 N N . GLN A 1 79 ? -23.781 -0.79 -15.367 1 94.12 79 GLN A N 1
ATOM 610 C CA . GLN A 1 79 ? -24.625 -1.535 -16.297 1 94.12 79 GLN A CA 1
ATOM 611 C C . GLN A 1 79 ? -25.062 -2.863 -15.688 1 94.12 79 GLN A C 1
ATOM 613 O O . GLN A 1 79 ? -26.25 -3.23 -15.773 1 94.12 79 GLN A O 1
ATOM 618 N N . VAL A 1 80 ? -24.188 -3.531 -15.062 1 91.38 80 VAL A N 1
ATOM 619 C CA . VAL A 1 80 ? -24.406 -4.895 -14.594 1 91.38 80 VAL A CA 1
ATOM 620 C C . VAL A 1 80 ? -25.141 -4.867 -13.25 1 91.38 80 VAL A C 1
ATOM 622 O O . VAL A 1 80 ? -25.969 -5.734 -12.969 1 91.38 80 VAL A O 1
ATOM 625 N N . LYS A 1 81 ? -24.844 -3.908 -12.391 1 93.44 81 LYS A N 1
ATOM 626 C CA . LYS A 1 81 ? -25.391 -3.793 -11.039 1 93.44 81 LYS A CA 1
ATOM 627 C C . LYS A 1 81 ? -25.266 -5.109 -10.281 1 93.44 81 LYS A C 1
ATOM 629 O O . LYS A 1 81 ? -26.266 -5.668 -9.82 1 93.44 81 LYS A O 1
ATOM 634 N N . PRO A 1 82 ? -24.031 -5.527 -10.07 1 93.62 82 PRO A N 1
ATOM 635 C CA . PRO A 1 82 ? -23.781 -6.824 -9.438 1 93.62 82 PRO A CA 1
ATOM 636 C C . PRO A 1 82 ? -24.172 -6.844 -7.961 1 93.62 82 PRO A C 1
ATOM 638 O O . PRO A 1 82 ? -24.297 -5.785 -7.336 1 93.62 82 PRO A O 1
ATOM 641 N N . THR A 1 83 ? -24.391 -8.07 -7.457 1 93.06 83 THR A N 1
ATOM 642 C CA . THR A 1 83 ? -24.625 -8.25 -6.027 1 93.06 83 THR A CA 1
ATOM 643 C C . THR A 1 83 ? -23.359 -8.75 -5.332 1 93.06 83 THR A C 1
ATOM 645 O O . THR A 1 83 ? -23.219 -8.602 -4.117 1 93.06 83 THR A O 1
ATOM 648 N N . GLU A 1 84 ? -22.547 -9.461 -6.141 1 94.69 84 GLU A N 1
ATOM 649 C CA . GLU A 1 84 ? -21.25 -9.922 -5.652 1 94.69 84 GLU A CA 1
ATOM 650 C C . GLU A 1 84 ? -20.141 -9.633 -6.664 1 94.69 84 GLU A C 1
ATOM 652 O O . GLU A 1 84 ? -20.344 -9.789 -7.871 1 94.69 84 GLU A O 1
ATOM 657 N N . ILE A 1 85 ? -19.047 -9.141 -6.176 1 95.5 85 ILE A N 1
ATOM 658 C CA . ILE A 1 85 ? -17.875 -8.914 -7.02 1 95.5 85 ILE A CA 1
ATOM 659 C C . ILE A 1 85 ? -16.672 -9.664 -6.453 1 95.5 85 ILE A C 1
ATOM 661 O O . ILE A 1 85 ? -16.375 -9.555 -5.266 1 95.5 85 ILE A O 1
ATOM 665 N N . TYR A 1 86 ? -16.094 -10.516 -7.273 1 95.12 86 TYR A N 1
ATOM 666 C CA . TYR A 1 86 ? -14.844 -11.203 -6.938 1 95.12 86 TYR A CA 1
ATOM 667 C C . TYR A 1 86 ? -13.672 -10.617 -7.715 1 95.12 86 TYR A C 1
ATOM 669 O O . TYR A 1 86 ? -13.562 -10.812 -8.93 1 95.12 86 TYR A O 1
ATOM 677 N N . ASN A 1 87 ? -12.789 -9.883 -7.031 1 96.94 87 ASN A N 1
ATOM 678 C CA . ASN A 1 87 ? -11.586 -9.375 -7.668 1 96.94 87 ASN A CA 1
ATOM 679 C C . ASN A 1 87 ? -10.445 -10.391 -7.605 1 96.94 87 ASN A C 1
ATOM 681 O O . ASN A 1 87 ? -9.695 -10.43 -6.625 1 96.94 87 ASN A O 1
ATOM 685 N N . LEU A 1 88 ? -10.273 -11.078 -8.656 1 94 88 LEU A N 1
ATOM 686 C CA . LEU A 1 88 ? -9.266 -12.125 -8.742 1 94 88 LEU A CA 1
ATOM 687 C C . LEU A 1 88 ? -8.164 -11.742 -9.727 1 94 88 LEU A C 1
ATOM 689 O O . LEU A 1 88 ? -7.199 -12.492 -9.906 1 94 88 LEU A O 1
ATOM 693 N N . GLY A 1 89 ? -8.32 -10.555 -10.359 1 91.12 89 GLY A N 1
ATOM 694 C CA . GLY A 1 89 ? -7.348 -10.109 -11.344 1 91.12 89 GLY A CA 1
ATOM 695 C C . GLY A 1 89 ? -6.086 -9.547 -10.711 1 91.12 89 GLY A C 1
ATOM 696 O O . GLY A 1 89 ? -6.148 -8.875 -9.68 1 91.12 89 GLY A O 1
ATOM 697 N N . ALA A 1 90 ? -4.93 -9.898 -11.367 1 93.81 90 ALA A N 1
ATOM 698 C CA . ALA A 1 90 ? -3.648 -9.383 -10.891 1 93.81 90 ALA A CA 1
ATOM 699 C C . ALA A 1 90 ? -2.533 -9.688 -11.891 1 93.81 90 ALA A C 1
ATOM 701 O O . ALA A 1 90 ? -2.686 -10.547 -12.758 1 93.81 90 ALA A O 1
ATOM 702 N N . GLN A 1 91 ? -1.5 -8.773 -11.953 1 92.06 91 GLN A N 1
ATOM 703 C CA . GLN A 1 91 ? -0.186 -9.312 -12.289 1 92.06 91 GLN A CA 1
ATOM 704 C C . GLN A 1 91 ? 0.305 -10.281 -11.219 1 92.06 91 GLN A C 1
ATOM 706 O O . GLN A 1 91 ? 0.756 -9.859 -10.148 1 92.06 91 GLN A O 1
ATOM 711 N N . SER A 1 92 ? 0.201 -11.594 -11.438 1 90.12 92 SER A N 1
ATOM 712 C CA . SER A 1 92 ? 0.256 -12.578 -10.359 1 90.12 92 SER A CA 1
ATOM 713 C C . SER A 1 92 ? 1.657 -13.164 -10.219 1 90.12 92 SER A C 1
ATOM 715 O O . SER A 1 92 ? 1.908 -13.969 -9.32 1 90.12 92 SER A O 1
ATOM 717 N N . HIS A 1 93 ? 2.578 -12.797 -11.047 1 90.19 93 HIS A N 1
ATOM 718 C CA . HIS A 1 93 ? 3.924 -13.352 -10.984 1 90.19 93 HIS A CA 1
ATOM 719 C C . HIS A 1 93 ? 4.84 -12.477 -10.133 1 90.19 93 HIS A C 1
ATOM 721 O O . HIS A 1 93 ? 5.199 -11.367 -10.539 1 90.19 93 HIS A O 1
ATOM 727 N N . VAL A 1 94 ? 5.27 -13.062 -9.023 1 92.62 94 VAL A N 1
ATOM 728 C CA . VAL A 1 94 ? 6.055 -12.305 -8.055 1 92.62 94 VAL A CA 1
ATOM 729 C C . VAL A 1 94 ? 7.383 -11.883 -8.68 1 92.62 94 VAL A C 1
ATOM 731 O O . VAL A 1 94 ? 7.777 -10.719 -8.586 1 92.62 94 VAL A O 1
ATOM 734 N N . LYS A 1 95 ? 8.07 -12.766 -9.32 1 90.75 95 LYS A N 1
ATOM 735 C CA . LYS A 1 95 ? 9.375 -12.469 -9.914 1 90.75 95 LYS A CA 1
ATOM 736 C C . LYS A 1 95 ? 9.273 -11.328 -10.922 1 90.75 95 LYS A C 1
ATOM 738 O O . LYS A 1 95 ? 10.117 -10.438 -10.953 1 90.75 95 LYS A O 1
ATOM 743 N N . ILE A 1 96 ? 8.203 -11.32 -11.703 1 90.62 96 ILE A N 1
ATOM 744 C CA . ILE A 1 96 ? 7.996 -10.328 -12.75 1 90.62 96 ILE A CA 1
ATOM 745 C C . ILE A 1 96 ? 7.746 -8.953 -12.125 1 90.62 96 ILE A C 1
ATOM 747 O O . ILE A 1 96 ? 8.062 -7.926 -12.719 1 90.62 96 ILE A O 1
ATOM 751 N N . SER A 1 97 ? 7.285 -8.93 -10.922 1 95.44 97 SER A N 1
ATOM 752 C CA . SER A 1 97 ? 6.949 -7.66 -10.281 1 95.44 97 SER A CA 1
ATOM 753 C C . SER A 1 97 ? 8.203 -6.836 -10 1 95.44 97 SER A C 1
ATOM 755 O O . SER A 1 97 ? 8.125 -5.609 -9.875 1 95.44 97 SER A O 1
ATOM 757 N N . PHE A 1 98 ? 9.328 -7.461 -9.891 1 94.5 98 PHE A N 1
ATOM 758 C CA . PHE A 1 98 ? 10.57 -6.723 -9.688 1 94.5 98 PHE A CA 1
ATOM 759 C C . PHE A 1 98 ? 10.953 -5.941 -10.938 1 94.5 98 PHE A C 1
ATOM 761 O O . PHE A 1 98 ? 11.531 -4.855 -10.844 1 94.5 98 PHE A O 1
ATOM 768 N N . ASP A 1 99 ? 10.57 -6.457 -12.078 1 92.38 99 ASP A N 1
ATOM 769 C CA . ASP A 1 99 ? 10.875 -5.812 -13.352 1 92.38 99 ASP A CA 1
ATOM 770 C C . ASP A 1 99 ? 9.75 -4.859 -13.766 1 92.38 99 ASP A C 1
ATOM 772 O O . ASP A 1 99 ? 9.992 -3.877 -14.469 1 92.38 99 ASP A O 1
ATOM 776 N N . LEU A 1 100 ? 8.547 -5.141 -13.367 1 95.19 100 LEU A N 1
ATOM 777 C CA . LEU A 1 100 ? 7.363 -4.363 -13.734 1 95.19 100 LEU A CA 1
ATOM 778 C C . LEU A 1 100 ? 6.645 -3.855 -12.484 1 95.19 100 LEU A C 1
ATOM 780 O O . LEU A 1 100 ? 5.438 -4.051 -12.336 1 95.19 100 LEU A O 1
ATOM 784 N N . ALA A 1 101 ? 7.414 -3.156 -11.68 1 96.44 101 ALA A N 1
ATOM 785 C CA . ALA A 1 101 ? 6.91 -2.773 -10.367 1 96.44 101 ALA A CA 1
ATOM 786 C C . ALA A 1 101 ? 5.773 -1.765 -10.484 1 96.44 101 ALA A C 1
ATOM 788 O O . ALA A 1 101 ? 4.75 -1.892 -9.805 1 96.44 101 ALA A O 1
ATOM 789 N N . GLU A 1 102 ? 5.91 -0.758 -11.344 1 96.94 102 GLU A N 1
ATOM 790 C CA . GLU A 1 102 ? 4.883 0.27 -11.469 1 96.94 102 GLU A CA 1
ATOM 791 C C . GLU A 1 102 ? 3.582 -0.315 -12.016 1 96.94 102 GLU A C 1
ATOM 793 O O . GLU A 1 102 ? 2.498 0.008 -11.523 1 96.94 102 GLU A O 1
ATOM 798 N N . TYR A 1 103 ? 3.719 -1.104 -13.047 1 95.69 103 TYR A N 1
ATOM 799 C CA . TYR A 1 103 ? 2.541 -1.766 -13.594 1 95.69 103 TYR A CA 1
ATOM 800 C C . TYR A 1 103 ? 1.855 -2.625 -12.539 1 95.69 103 TYR A C 1
ATOM 802 O O . TYR A 1 103 ? 0.629 -2.592 -12.406 1 95.69 103 TYR A O 1
ATOM 810 N N . THR A 1 104 ? 2.623 -3.396 -11.797 1 97.56 104 THR A N 1
ATOM 811 C CA . THR A 1 104 ? 2.098 -4.254 -10.734 1 97.56 104 THR A CA 1
ATOM 812 C C . THR A 1 104 ? 1.354 -3.426 -9.688 1 97.56 104 THR A C 1
ATOM 814 O O . THR A 1 104 ? 0.252 -3.789 -9.273 1 97.56 104 THR A O 1
ATOM 817 N N . ALA A 1 105 ? 1.93 -2.297 -9.305 1 98.5 105 ALA A N 1
ATOM 818 C CA . ALA A 1 105 ? 1.28 -1.416 -8.336 1 98.5 105 ALA A CA 1
ATOM 819 C C . ALA A 1 105 ? -0.037 -0.875 -8.883 1 98.5 105 ALA A C 1
ATOM 821 O O . ALA A 1 105 ? -1.037 -0.812 -8.172 1 98.5 105 ALA A O 1
ATOM 822 N N . ASN A 1 106 ? -0.048 -0.533 -10.117 1 97.62 106 ASN A N 1
ATOM 823 C CA . ASN A 1 106 ? -1.206 0.076 -10.758 1 97.62 106 ASN A CA 1
ATOM 824 C C . ASN A 1 106 ? -2.354 -0.919 -10.906 1 97.62 106 ASN A C 1
ATOM 826 O O . ASN A 1 106 ? -3.518 -0.564 -10.711 1 97.62 106 ASN A O 1
ATOM 830 N N . VAL A 1 107 ? -2.02 -2.141 -11.203 1 96.38 107 VAL A N 1
ATOM 831 C CA . VAL A 1 107 ? -3.037 -3.16 -11.445 1 96.38 107 VAL A CA 1
ATOM 832 C C . VAL A 1 107 ? -3.447 -3.805 -10.125 1 96.38 107 VAL A C 1
ATOM 834 O O . VAL A 1 107 ? -4.625 -3.785 -9.758 1 96.38 107 VAL A O 1
ATOM 837 N N . ASP A 1 108 ? -2.482 -4.316 -9.375 1 98.06 108 ASP A N 1
ATOM 838 C CA . ASP A 1 108 ? -2.766 -5.141 -8.203 1 98.06 108 ASP A CA 1
ATOM 839 C C . ASP A 1 108 ? -3.195 -4.281 -7.016 1 98.06 108 ASP A C 1
ATOM 841 O O . ASP A 1 108 ? -3.967 -4.73 -6.164 1 98.06 108 ASP A O 1
ATOM 845 N N . GLY A 1 109 ? -2.596 -3.096 -6.949 1 98.62 109 GLY A N 1
ATOM 846 C CA . GLY A 1 109 ? -2.906 -2.207 -5.844 1 98.62 109 GLY A CA 1
ATOM 847 C C . GLY A 1 109 ? -4.031 -1.237 -6.152 1 98.62 109 GLY A C 1
ATOM 848 O O . GLY A 1 109 ? -5.184 -1.479 -5.789 1 98.62 109 GLY A O 1
ATOM 849 N N . VAL A 1 110 ? -3.719 -0.279 -7.02 1 98.5 110 VAL A N 1
ATOM 850 C CA . VAL A 1 110 ? -4.645 0.809 -7.312 1 98.5 110 VAL A CA 1
ATOM 851 C C . VAL A 1 110 ? -5.875 0.261 -8.039 1 98.5 110 VAL A C 1
ATOM 853 O O . VAL A 1 110 ? -6.969 0.817 -7.922 1 98.5 110 VAL A O 1
ATOM 856 N N . GLY A 1 111 ? -5.723 -0.838 -8.773 1 97.88 111 GLY A N 1
ATOM 857 C CA . GLY A 1 111 ? -6.859 -1.466 -9.43 1 97.88 111 GLY A CA 1
ATOM 858 C C . GLY A 1 111 ? -7.965 -1.858 -8.461 1 97.88 111 GLY A C 1
ATOM 859 O O . GLY A 1 111 ? -9.148 -1.71 -8.766 1 97.88 111 GLY A O 1
ATOM 860 N N . THR A 1 112 ? -7.582 -2.385 -7.312 1 98.56 112 THR A N 1
ATOM 861 C CA . THR A 1 112 ? -8.562 -2.727 -6.281 1 98.56 112 THR A CA 1
ATOM 862 C C . THR A 1 112 ? -9.312 -1.484 -5.812 1 98.56 112 THR A C 1
ATOM 864 O O . THR A 1 112 ? -10.531 -1.511 -5.66 1 98.56 112 THR A O 1
ATOM 867 N N . LEU A 1 113 ? -8.539 -0.411 -5.605 1 98.75 113 LEU A N 1
ATOM 868 C CA . LEU A 1 113 ? -9.164 0.852 -5.219 1 98.75 113 LEU A CA 1
ATOM 869 C C . LEU A 1 113 ? -10.164 1.314 -6.273 1 98.75 113 LEU A C 1
ATOM 871 O O . LEU A 1 113 ? -11.25 1.777 -5.938 1 98.75 113 LEU A O 1
ATOM 875 N N . ARG A 1 114 ? -9.805 1.192 -7.512 1 98.12 114 ARG A N 1
ATOM 876 C CA . ARG A 1 114 ? -10.68 1.633 -8.594 1 98.12 114 ARG A CA 1
ATOM 877 C C . ARG A 1 114 ? -11.992 0.855 -8.586 1 98.12 114 ARG A C 1
ATOM 879 O O . ARG A 1 114 ? -13.055 1.423 -8.836 1 98.12 114 ARG A O 1
ATOM 886 N N . LEU A 1 115 ? -11.914 -0.415 -8.305 1 97.75 115 LEU A N 1
ATOM 887 C CA . LEU A 1 115 ? -13.117 -1.231 -8.211 1 97.75 115 LEU A CA 1
ATOM 888 C C . LEU A 1 115 ? -14 -0.773 -7.055 1 97.75 115 LEU A C 1
ATOM 890 O O . LEU A 1 115 ? -15.211 -0.595 -7.223 1 97.75 115 LEU A O 1
ATOM 894 N N . LEU A 1 116 ? -13.383 -0.604 -5.926 1 98.5 116 LEU A N 1
ATOM 895 C CA . LEU A 1 116 ? -14.117 -0.174 -4.738 1 98.5 116 LEU A CA 1
ATOM 896 C C . LEU A 1 116 ? -14.75 1.196 -4.957 1 98.5 116 LEU A C 1
ATOM 898 O O . LEU A 1 116 ? -15.906 1.412 -4.602 1 98.5 116 LEU A O 1
ATOM 902 N N . ASP A 1 117 ? -13.984 2.047 -5.539 1 97.56 117 ASP A N 1
ATOM 903 C CA . ASP A 1 117 ? -14.484 3.391 -5.82 1 97.56 117 ASP A CA 1
ATOM 904 C C . ASP A 1 117 ? -15.625 3.355 -6.832 1 97.56 117 ASP A C 1
ATOM 906 O O . ASP A 1 117 ? -16.547 4.16 -6.754 1 97.56 117 ASP A O 1
ATOM 910 N N . ALA A 1 118 ? -15.516 2.486 -7.809 1 97.31 118 ALA A N 1
ATOM 911 C CA . ALA A 1 118 ? -16.578 2.334 -8.797 1 97.31 118 ALA A CA 1
ATOM 912 C C . ALA A 1 118 ? -17.891 1.905 -8.125 1 97.31 118 ALA A C 1
ATOM 914 O O . ALA A 1 118 ? -18.953 2.41 -8.469 1 97.31 118 ALA A O 1
ATOM 915 N N . ILE A 1 119 ? -17.828 0.993 -7.18 1 97.75 119 ILE A N 1
ATOM 916 C CA . ILE A 1 119 ? -19 0.535 -6.441 1 97.75 119 ILE A CA 1
ATOM 917 C C . ILE A 1 119 ? -19.641 1.711 -5.707 1 97.75 119 ILE A C 1
ATOM 919 O O . ILE A 1 119 ? -20.844 1.909 -5.777 1 97.75 119 ILE A O 1
ATOM 923 N N . LYS A 1 120 ? -18.781 2.475 -5.031 1 97.12 120 LYS A N 1
ATOM 924 C CA . LYS A 1 120 ? -19.25 3.635 -4.277 1 97.12 120 LYS A CA 1
ATOM 925 C C . LYS A 1 120 ? -19.875 4.676 -5.203 1 97.12 120 LYS A C 1
ATOM 927 O O . LYS A 1 120 ? -20.953 5.203 -4.918 1 97.12 120 LYS A O 1
ATOM 932 N N . THR A 1 121 ? -19.234 4.895 -6.312 1 96.44 121 THR A N 1
ATOM 933 C CA . THR A 1 121 ? -19.688 5.879 -7.293 1 96.44 121 THR A CA 1
ATOM 934 C C . THR A 1 121 ? -21.047 5.496 -7.859 1 96.44 121 THR A C 1
ATOM 936 O O . THR A 1 121 ? -21.875 6.367 -8.125 1 96.44 121 THR A O 1
ATOM 939 N N . CYS A 1 122 ? -21.297 4.23 -8.008 1 97.12 122 CYS A N 1
ATOM 940 C CA . CYS A 1 122 ? -22.547 3.734 -8.578 1 97.12 122 CYS A CA 1
ATOM 941 C C . CYS A 1 122 ? -23.641 3.639 -7.512 1 97.12 122 CYS A C 1
ATOM 943 O O . CYS A 1 122 ? -24.766 3.223 -7.797 1 97.12 122 CYS A O 1
ATOM 945 N N . GLY A 1 123 ? -23.328 4.008 -6.246 1 96.94 123 GLY A N 1
ATOM 946 C CA . GLY A 1 123 ? -24.297 3.969 -5.168 1 96.94 123 GLY A CA 1
ATOM 947 C C . GLY A 1 123 ? -24.625 2.561 -4.715 1 96.94 123 GLY A C 1
ATOM 948 O O . GLY A 1 123 ? -25.75 2.297 -4.262 1 96.94 123 GLY A O 1
ATOM 949 N N . LEU A 1 124 ? -23.703 1.637 -4.84 1 96.94 124 LEU A N 1
ATOM 950 C CA . LEU A 1 124 ? -23.984 0.231 -4.57 1 96.94 124 LEU A CA 1
ATOM 951 C C . LEU A 1 124 ? -23.25 -0.237 -3.314 1 96.94 124 LEU A C 1
ATOM 953 O O . LEU A 1 124 ? -23.094 -1.44 -3.102 1 96.94 124 LEU A O 1
ATOM 957 N N . THR A 1 125 ? -22.844 0.665 -2.477 1 96.62 125 THR A N 1
ATOM 958 C CA . THR A 1 125 ? -22.016 0.374 -1.307 1 96.62 125 THR A CA 1
ATOM 959 C C . THR A 1 125 ? -22.734 -0.583 -0.363 1 96.62 125 THR A C 1
ATOM 961 O O . THR A 1 125 ? -22.109 -1.439 0.263 1 96.62 125 THR A O 1
ATOM 964 N N . ASN A 1 126 ? -24.031 -0.497 -0.343 1 96 126 ASN A N 1
ATOM 965 C CA . ASN A 1 126 ? -24.797 -1.289 0.613 1 96 126 ASN A CA 1
ATOM 966 C C . ASN A 1 126 ? -25.391 -2.533 -0.039 1 96 126 ASN A C 1
ATOM 968 O O . ASN A 1 126 ? -26.016 -3.354 0.635 1 96 126 ASN A O 1
ATOM 972 N N . SER A 1 127 ? -25.172 -2.668 -1.317 1 95.06 127 SER A N 1
ATOM 973 C CA . SER A 1 127 ? -25.844 -3.762 -2.008 1 95.06 127 SER A CA 1
ATOM 974 C C . SER A 1 127 ? -24.844 -4.781 -2.543 1 95.06 127 SER A C 1
ATOM 976 O O . SER A 1 127 ? -25.188 -5.93 -2.805 1 95.06 127 SER A O 1
ATOM 978 N N . VAL A 1 128 ? -23.656 -4.398 -2.666 1 96.5 128 VAL A N 1
ATOM 979 C CA . VAL A 1 128 ? -22.656 -5.273 -3.268 1 96.5 128 VAL A CA 1
ATOM 980 C C . VAL A 1 128 ? -21.766 -5.863 -2.178 1 96.5 128 VAL A C 1
ATOM 982 O O . VAL A 1 128 ? -21.328 -5.148 -1.271 1 96.5 128 VAL A O 1
ATOM 985 N N . LYS A 1 129 ? -21.547 -7.215 -2.197 1 97.38 129 LYS A N 1
ATOM 986 C CA . LYS A 1 129 ? -20.5 -7.867 -1.417 1 97.38 129 LYS A CA 1
ATOM 987 C C . LYS A 1 129 ? -19.234 -8.031 -2.236 1 97.38 129 LYS A C 1
ATOM 989 O O . LYS A 1 129 ? -19.266 -8.539 -3.357 1 97.38 129 LYS A O 1
ATOM 994 N N . PHE A 1 130 ? -18.172 -7.57 -1.652 1 98.25 130 PHE A N 1
ATOM 995 C CA . PHE A 1 130 ? -16.922 -7.492 -2.398 1 98.25 130 PHE A CA 1
ATOM 996 C C . PHE A 1 130 ? -15.891 -8.445 -1.815 1 98.25 130 PHE A C 1
ATOM 998 O O . PHE A 1 130 ? -15.656 -8.453 -0.605 1 98.25 130 PHE A O 1
ATOM 1005 N N . TYR A 1 131 ? -15.25 -9.273 -2.75 1 97.94 131 TYR A N 1
ATOM 1006 C CA . TYR A 1 131 ? -14.164 -10.172 -2.379 1 97.94 131 TYR A CA 1
ATOM 1007 C C . TYR A 1 131 ? -12.867 -9.766 -3.068 1 97.94 131 TYR A C 1
ATOM 1009 O O . TYR A 1 131 ? -12.836 -9.562 -4.285 1 97.94 131 TYR A O 1
ATOM 1017 N N . GLN A 1 132 ? -11.836 -9.633 -2.275 1 98.5 132 GLN A N 1
ATOM 1018 C CA . GLN A 1 132 ? -10.492 -9.344 -2.768 1 98.5 132 GLN A CA 1
ATOM 1019 C C . GLN A 1 132 ? -9.57 -10.547 -2.58 1 98.5 132 GLN A C 1
ATOM 1021 O O . GLN A 1 132 ? -9.422 -11.055 -1.467 1 98.5 132 GLN A O 1
ATOM 1026 N N . ALA A 1 133 ? -9 -10.992 -3.717 1 97.56 133 ALA A N 1
ATOM 1027 C CA . ALA A 1 133 ? -7.957 -12.016 -3.609 1 97.56 133 ALA A CA 1
ATOM 1028 C C . ALA A 1 133 ? -6.648 -11.406 -3.107 1 97.56 133 ALA A C 1
ATOM 1030 O O . ALA A 1 133 ? -5.906 -10.789 -3.879 1 97.56 133 ALA A O 1
ATOM 1031 N N . SER A 1 134 ? -6.426 -11.594 -1.8 1 97.81 134 SER A N 1
ATOM 1032 C CA . SER A 1 134 ? -5.121 -11.25 -1.245 1 97.81 134 SER A CA 1
ATOM 1033 C C . SER A 1 134 ? -4.16 -12.43 -1.328 1 97.81 134 SER A C 1
ATOM 1035 O O . SER A 1 134 ? -4.312 -13.305 -2.184 1 97.81 134 SER A O 1
ATOM 1037 N N . THR A 1 135 ? -3.047 -12.367 -0.607 1 96.88 135 THR A N 1
ATOM 1038 C CA . THR A 1 135 ? -2.004 -13.367 -0.795 1 96.88 135 THR A CA 1
ATOM 1039 C C . THR A 1 135 ? -1.189 -13.547 0.483 1 96.88 135 THR A C 1
ATOM 1041 O O . THR A 1 135 ? -1.032 -12.609 1.263 1 96.88 135 THR A O 1
ATOM 1044 N N . SER A 1 136 ? -0.669 -14.758 0.624 1 94.75 136 SER A N 1
ATOM 1045 C CA . SER A 1 136 ? 0.251 -15.023 1.725 1 94.75 136 SER A CA 1
ATOM 1046 C C . SER A 1 136 ? 1.54 -14.227 1.573 1 94.75 136 SER A C 1
ATOM 1048 O O . SER A 1 136 ? 2.303 -14.078 2.531 1 94.75 136 SER A O 1
ATOM 1050 N N . GLU A 1 137 ? 1.833 -13.719 0.378 1 95.62 137 GLU A N 1
ATOM 1051 C CA . GLU A 1 137 ? 2.998 -12.883 0.122 1 95.62 137 GLU A CA 1
ATOM 1052 C C . GLU A 1 137 ? 2.979 -11.633 0.998 1 95.62 137 GLU A C 1
ATOM 1054 O O . GLU A 1 137 ? 3.992 -10.945 1.129 1 95.62 137 GLU A O 1
ATOM 1059 N N . LEU A 1 138 ? 1.821 -11.328 1.631 1 97.62 138 LEU A N 1
ATOM 1060 C CA . LEU A 1 138 ? 1.72 -10.203 2.562 1 97.62 138 LEU A CA 1
ATOM 1061 C C . LEU A 1 138 ? 2.627 -10.422 3.77 1 97.62 138 LEU A C 1
ATOM 1063 O O . LEU A 1 138 ? 3.225 -9.469 4.277 1 97.62 138 LEU A O 1
ATOM 1067 N N . TYR A 1 139 ? 2.738 -11.609 4.168 1 95.69 139 TYR A N 1
ATOM 1068 C CA . TYR A 1 139 ? 3.521 -11.93 5.359 1 95.69 139 TYR A CA 1
ATOM 1069 C C . TYR A 1 139 ? 5.016 -11.828 5.07 1 95.69 139 TYR A C 1
ATOM 1071 O O . TYR A 1 139 ? 5.801 -11.461 5.953 1 95.69 139 TYR A O 1
ATOM 1079 N N . GLY A 1 140 ? 5.391 -12.172 3.826 1 93.81 140 GLY A N 1
ATOM 1080 C CA . GLY A 1 140 ? 6.773 -12.016 3.402 1 93.81 140 GLY A CA 1
ATOM 1081 C C . GLY A 1 140 ? 7.77 -12.547 4.41 1 93.81 140 GLY A C 1
ATOM 1082 O O . GLY A 1 140 ? 7.887 -13.766 4.594 1 93.81 140 GLY A O 1
ATOM 1083 N N . LYS A 1 141 ? 8.594 -11.617 5.066 1 92.75 141 LYS A N 1
ATOM 1084 C CA . LYS A 1 141 ? 9.445 -12.008 6.191 1 92.75 141 LYS A CA 1
ATOM 1085 C C . LYS A 1 141 ? 8.609 -12.32 7.43 1 92.75 141 LYS A C 1
ATOM 1087 O O . LYS A 1 141 ? 8.258 -11.422 8.195 1 92.75 141 LYS A O 1
ATOM 1092 N N . VAL A 1 142 ? 8.438 -13.562 7.672 1 89.5 142 VAL A N 1
ATOM 1093 C CA . VAL A 1 142 ? 7.449 -14.039 8.633 1 89.5 142 VAL A CA 1
ATOM 1094 C C . VAL A 1 142 ? 7.82 -13.562 10.039 1 89.5 142 VAL A C 1
ATOM 1096 O O . VAL A 1 142 ? 8.938 -13.789 10.5 1 89.5 142 VAL A O 1
ATOM 1099 N N . GLN A 1 143 ? 6.824 -12.953 10.625 1 88.56 143 GLN A N 1
ATOM 1100 C CA . GLN A 1 143 ? 7.027 -12.367 11.945 1 88.56 143 GLN A CA 1
ATOM 1101 C C . GLN A 1 143 ? 6.598 -13.336 13.047 1 88.56 143 GLN A C 1
ATOM 1103 O O . GLN A 1 143 ? 7.07 -13.242 14.18 1 88.56 143 GLN A O 1
ATOM 1108 N N . GLU A 1 144 ? 5.656 -14.195 12.695 1 86.88 144 GLU A N 1
ATOM 1109 C CA . GLU A 1 144 ? 5.125 -15.195 13.617 1 86.88 144 GLU A CA 1
ATOM 1110 C C . GLU A 1 144 ? 4.895 -16.531 12.906 1 86.88 144 GLU A C 1
ATOM 1112 O O . GLU A 1 144 ? 4.438 -16.547 11.758 1 86.88 144 GLU A O 1
ATOM 1117 N N . ILE A 1 145 ? 5.281 -17.594 13.609 1 82.88 145 ILE A N 1
ATOM 1118 C CA . ILE A 1 145 ? 5.039 -18.938 13.102 1 82.88 145 ILE A CA 1
ATOM 1119 C C . ILE A 1 145 ? 4.184 -19.719 14.102 1 82.88 145 ILE A C 1
ATOM 1121 O O . ILE A 1 145 ? 4.535 -19.844 15.273 1 82.88 145 ILE A O 1
ATOM 1125 N N . PRO A 1 146 ? 3.021 -20.281 13.633 1 87.06 146 PRO A N 1
ATOM 1126 C CA . PRO A 1 146 ? 2.424 -20.141 12.305 1 87.06 146 PRO A CA 1
ATOM 1127 C C . PRO A 1 146 ? 1.782 -18.766 12.086 1 87.06 146 PRO A C 1
ATOM 1129 O O . PRO A 1 146 ? 1.576 -18.031 13.047 1 87.06 146 PRO A O 1
ATOM 1132 N N . GLN A 1 147 ? 1.585 -18.453 10.812 1 90.56 147 GLN A N 1
ATOM 1133 C CA . GLN A 1 147 ? 0.91 -17.203 10.516 1 90.56 147 GLN A CA 1
ATOM 1134 C C . GLN A 1 147 ? -0.587 -17.297 10.789 1 90.56 147 GLN A C 1
ATOM 1136 O O . GLN A 1 147 ? -1.208 -18.328 10.508 1 90.56 147 GLN A O 1
ATOM 1141 N N . LYS A 1 148 ? -1.116 -16.344 11.391 1 89.75 148 LYS A N 1
ATOM 1142 C CA . LYS A 1 148 ? -2.549 -16.156 11.594 1 89.75 148 LYS A CA 1
ATOM 1143 C C . LYS A 1 148 ? -3.006 -14.805 11.062 1 89.75 148 LYS A C 1
ATOM 1145 O O . LYS A 1 148 ? -2.189 -14.016 10.586 1 89.75 148 LYS A O 1
ATOM 1150 N N . GLU A 1 149 ? -4.305 -14.555 11.094 1 90.94 149 GLU A N 1
ATOM 1151 C CA . GLU A 1 149 ? -4.863 -13.336 10.516 1 90.94 149 GLU A CA 1
ATOM 1152 C C . GLU A 1 149 ? -4.309 -12.094 11.203 1 90.94 149 GLU A C 1
ATOM 1154 O O . GLU A 1 149 ? -4.25 -11.016 10.609 1 90.94 149 GLU A O 1
ATOM 1159 N N . THR A 1 150 ? -3.785 -12.203 12.43 1 90.38 150 THR A N 1
ATOM 1160 C CA . THR A 1 150 ? -3.309 -11.055 13.188 1 90.38 150 THR A CA 1
ATOM 1161 C C . THR A 1 150 ? -1.794 -10.914 13.062 1 90.38 150 THR A C 1
ATOM 1163 O O . THR A 1 150 ? -1.206 -9.977 13.594 1 90.38 150 THR A O 1
ATOM 1166 N N . THR A 1 151 ? -1.18 -11.906 12.43 1 93.06 151 THR A N 1
ATOM 1167 C CA . THR A 1 151 ? 0.264 -11.82 12.242 1 93.06 151 THR A CA 1
ATOM 1168 C C . THR A 1 151 ? 0.626 -10.57 11.438 1 93.06 151 THR A C 1
ATOM 1170 O O . THR A 1 151 ? 0.043 -10.312 10.383 1 93.06 151 THR A O 1
ATOM 1173 N N . PRO A 1 152 ? 1.549 -9.727 11.953 1 94.25 152 PRO A N 1
ATOM 1174 C CA . PRO A 1 152 ? 1.946 -8.531 11.211 1 94.25 152 PRO A CA 1
ATOM 1175 C C . PRO A 1 152 ? 2.527 -8.859 9.836 1 94.25 152 PRO A C 1
ATOM 1177 O O . PRO A 1 152 ? 3.244 -9.852 9.688 1 94.25 152 PRO A O 1
ATOM 1180 N N . PHE A 1 153 ? 2.25 -8.023 8.867 1 96.75 153 PHE A N 1
ATOM 1181 C CA . PHE A 1 153 ? 2.723 -8.219 7.504 1 96.75 153 PHE A CA 1
ATOM 1182 C C . PHE A 1 153 ? 4.121 -7.633 7.328 1 96.75 153 PHE A C 1
ATOM 1184 O O . PHE A 1 153 ? 4.512 -6.715 8.047 1 96.75 153 PHE A O 1
ATOM 1191 N N . TYR A 1 154 ? 4.895 -8.211 6.418 1 97 154 TYR A N 1
ATOM 1192 C CA . TYR A 1 154 ? 6.234 -7.781 6.035 1 97 154 TYR A CA 1
ATOM 1193 C C . TYR A 1 154 ? 6.547 -8.18 4.598 1 97 154 TYR A C 1
ATOM 1195 O O . TYR A 1 154 ? 7.402 -9.039 4.355 1 97 154 TYR A O 1
ATOM 1203 N N . PRO A 1 155 ? 5.859 -7.531 3.648 1 97.69 155 PRO A N 1
ATOM 1204 C CA . PRO A 1 155 ? 6.039 -7.941 2.254 1 97.69 155 PRO A CA 1
ATOM 1205 C C . PRO A 1 155 ? 7.48 -7.789 1.773 1 97.69 155 PRO A C 1
ATOM 1207 O O . PRO A 1 155 ? 8.164 -6.836 2.156 1 97.69 155 PRO A O 1
ATOM 1210 N N . ARG A 1 156 ? 7.918 -8.672 0.844 1 97 156 ARG A N 1
ATOM 1211 C CA . ARG A 1 156 ? 9.312 -8.711 0.421 1 97 156 ARG A CA 1
ATOM 1212 C C . ARG A 1 156 ? 9.43 -8.555 -1.092 1 97 156 ARG A C 1
ATOM 1214 O O . ARG A 1 156 ? 10.461 -8.898 -1.677 1 97 156 ARG A O 1
ATOM 1221 N N . SER A 1 157 ? 8.383 -8.156 -1.745 1 97.5 157 SER A N 1
ATOM 1222 C CA . SER A 1 157 ? 8.383 -7.934 -3.188 1 97.5 157 SER A CA 1
ATOM 1223 C C . SER A 1 157 ? 7.449 -6.797 -3.572 1 97.5 157 SER A C 1
ATOM 1225 O O . SER A 1 157 ? 6.523 -6.465 -2.826 1 97.5 157 SER A O 1
ATOM 1227 N N . PRO A 1 158 ? 7.746 -6.156 -4.773 1 98.25 158 PRO A N 1
ATOM 1228 C CA . PRO A 1 158 ? 6.773 -5.164 -5.25 1 98.25 158 PRO A CA 1
ATOM 1229 C C . PRO A 1 158 ? 5.363 -5.734 -5.371 1 98.25 158 PRO A C 1
ATOM 1231 O O . PRO A 1 158 ? 4.383 -5.027 -5.117 1 98.25 158 PRO A O 1
ATOM 1234 N N . TYR A 1 159 ? 5.246 -7.023 -5.766 1 97.94 159 TYR A N 1
ATOM 1235 C CA . TYR A 1 159 ? 3.965 -7.723 -5.777 1 97.94 159 TYR A CA 1
ATOM 1236 C C . TYR A 1 159 ? 3.334 -7.727 -4.391 1 97.94 159 TYR A C 1
ATOM 1238 O O . TYR A 1 159 ? 2.176 -7.332 -4.227 1 97.94 159 TYR A O 1
ATOM 1246 N N . GLY A 1 160 ? 4.109 -8.148 -3.404 1 98.19 160 GLY A N 1
ATOM 1247 C CA . GLY A 1 160 ? 3.619 -8.172 -2.035 1 98.19 160 GLY A CA 1
ATOM 1248 C C . GLY A 1 160 ? 3.205 -6.801 -1.529 1 98.19 160 GLY A C 1
ATOM 1249 O O . GLY A 1 160 ? 2.18 -6.664 -0.858 1 98.19 160 GLY A O 1
ATOM 1250 N N . ALA A 1 161 ? 3.984 -5.797 -1.832 1 98.69 161 ALA A N 1
ATOM 1251 C CA . ALA A 1 161 ? 3.668 -4.434 -1.409 1 98.69 161 ALA A CA 1
ATOM 1252 C C . ALA A 1 161 ? 2.373 -3.947 -2.055 1 98.69 161 ALA A C 1
ATOM 1254 O O . ALA A 1 161 ? 1.549 -3.309 -1.398 1 98.69 161 ALA A O 1
ATOM 1255 N N . ALA A 1 162 ? 2.209 -4.215 -3.332 1 98.75 162 ALA A N 1
ATOM 1256 C CA . ALA A 1 162 ? 0.998 -3.807 -4.039 1 98.75 162 ALA A CA 1
ATOM 1257 C C . ALA A 1 162 ? -0.235 -4.484 -3.451 1 98.75 162 ALA A C 1
ATOM 1259 O O . ALA A 1 162 ? -1.265 -3.842 -3.238 1 98.75 162 ALA A O 1
ATOM 1260 N N . LYS A 1 163 ? -0.127 -5.742 -3.191 1 98.75 163 LYS A N 1
ATOM 1261 C CA . LYS A 1 163 ? -1.246 -6.488 -2.621 1 98.75 163 LYS A CA 1
ATOM 1262 C C . LYS A 1 163 ? -1.545 -6.027 -1.197 1 98.75 163 LYS A C 1
ATOM 1264 O O . LYS A 1 163 ? -2.697 -6.051 -0.76 1 98.75 163 LYS A O 1
ATOM 1269 N N . LEU A 1 164 ? -0.507 -5.641 -0.494 1 98.81 164 LEU A N 1
ATOM 1270 C CA . LEU A 1 164 ? -0.725 -5.098 0.843 1 98.81 164 LEU A CA 1
ATOM 1271 C C . LEU A 1 164 ? -1.553 -3.818 0.782 1 98.81 164 LEU A C 1
ATOM 1273 O O . LEU A 1 164 ? -2.447 -3.613 1.605 1 98.81 164 LEU A O 1
ATOM 1277 N N . TYR A 1 165 ? -1.212 -2.975 -0.162 1 98.88 165 TYR A N 1
ATOM 1278 C CA . TYR A 1 165 ? -2.061 -1.807 -0.365 1 98.88 165 TYR A CA 1
ATOM 1279 C C . TYR A 1 165 ? -3.51 -2.219 -0.594 1 98.88 165 TYR A C 1
ATOM 1281 O O . TYR A 1 165 ? -4.426 -1.652 0.008 1 98.88 165 TYR A O 1
ATOM 1289 N N . ALA A 1 166 ? -3.684 -3.139 -1.528 1 98.88 166 ALA A N 1
ATOM 1290 C CA . ALA A 1 166 ? -5.027 -3.621 -1.835 1 98.88 166 ALA A CA 1
ATOM 1291 C C . ALA A 1 166 ? -5.73 -4.121 -0.577 1 98.88 166 ALA A C 1
ATOM 1293 O O . ALA A 1 166 ? -6.906 -3.818 -0.354 1 98.88 166 ALA A O 1
ATOM 1294 N N . TYR A 1 167 ? -5.02 -4.844 0.235 1 98.81 167 TYR A N 1
ATOM 1295 C CA . TYR A 1 167 ? -5.559 -5.371 1.481 1 98.81 167 TYR A CA 1
ATOM 1296 C C . TYR A 1 167 ? -6.109 -4.254 2.357 1 98.81 167 TYR A C 1
ATOM 1298 O O . TYR A 1 167 ? -7.262 -4.312 2.797 1 98.81 167 TYR A O 1
ATOM 1306 N N . TRP A 1 168 ? -5.363 -3.268 2.535 1 98.75 168 TRP A N 1
ATOM 1307 C CA . TRP A 1 168 ? -5.715 -2.23 3.5 1 98.75 168 TRP A CA 1
ATOM 1308 C C . TRP A 1 168 ? -6.793 -1.308 2.939 1 98.75 168 TRP A C 1
ATOM 1310 O O . TRP A 1 168 ? -7.629 -0.796 3.686 1 98.75 168 TRP A O 1
ATOM 1320 N N . ILE A 1 169 ? -6.793 -1.073 1.641 1 98.75 169 ILE A N 1
ATOM 1321 C CA . ILE A 1 169 ? -7.844 -0.221 1.091 1 98.75 169 ILE A CA 1
ATOM 1322 C C . ILE A 1 169 ? -9.195 -0.922 1.211 1 98.75 169 ILE A C 1
ATOM 1324 O O . ILE A 1 169 ? -10.219 -0.271 1.411 1 98.75 169 ILE A O 1
ATOM 1328 N N . VAL A 1 170 ? -9.203 -2.254 1.134 1 98.75 170 VAL A N 1
ATOM 1329 C CA . VAL A 1 170 ? -10.422 -3.02 1.35 1 98.75 170 VAL A CA 1
ATOM 1330 C C . VAL A 1 170 ? -10.898 -2.836 2.789 1 98.75 170 VAL A C 1
ATOM 1332 O O . VAL A 1 170 ? -12.078 -2.561 3.027 1 98.75 170 VAL A O 1
ATOM 1335 N N . VAL A 1 171 ? -9.984 -2.98 3.703 1 98.44 171 VAL A N 1
ATOM 1336 C CA . VAL A 1 171 ? -10.32 -2.787 5.109 1 98.44 171 VAL A CA 1
ATOM 1337 C C . VAL A 1 171 ? -10.859 -1.375 5.324 1 98.44 171 VAL A C 1
ATOM 1339 O O . VAL A 1 171 ? -11.844 -1.183 6.043 1 98.44 171 VAL A O 1
ATOM 1342 N N . ASN A 1 172 ? -10.211 -0.441 4.703 1 98.06 172 ASN A N 1
ATOM 1343 C CA . ASN A 1 172 ? -10.633 0.946 4.867 1 98.06 172 ASN A CA 1
ATOM 1344 C C . ASN A 1 172 ? -12.047 1.167 4.352 1 98.06 172 ASN A C 1
ATOM 1346 O O . ASN A 1 172 ? -12.844 1.854 4.992 1 98.06 172 ASN A O 1
ATOM 1350 N N . PHE A 1 173 ? -12.375 0.659 3.217 1 98.06 173 PHE A N 1
ATOM 1351 C CA . PHE A 1 173 ? -13.719 0.834 2.664 1 98.06 173 PHE A CA 1
ATOM 1352 C C . PHE A 1 173 ? -14.75 0.124 3.523 1 98.06 173 PHE A C 1
ATOM 1354 O O . PHE A 1 173 ? -15.883 0.601 3.666 1 98.06 173 PHE A O 1
ATOM 1361 N N . ARG A 1 174 ? -14.398 -1.005 4.066 1 98.19 174 ARG A N 1
ATOM 1362 C CA . ARG A 1 174 ? -15.266 -1.706 5.004 1 98.19 174 ARG A CA 1
ATOM 1363 C C . ARG A 1 174 ? -15.562 -0.843 6.227 1 98.19 174 ARG A C 1
ATOM 1365 O O . ARG A 1 174 ? -16.719 -0.688 6.613 1 98.19 174 ARG A O 1
ATOM 1372 N N . GLU A 1 175 ? -14.547 -0.226 6.738 1 96.75 175 GLU A N 1
ATOM 1373 C CA . GLU A 1 175 ? -14.688 0.518 7.988 1 96.75 175 GLU A CA 1
ATOM 1374 C C . GLU A 1 175 ? -15.266 1.908 7.738 1 96.75 175 GLU A C 1
ATOM 1376 O O . GLU A 1 175 ? -16.078 2.396 8.523 1 96.75 175 GLU A O 1
ATOM 1381 N N . ALA A 1 176 ? -14.883 2.531 6.672 1 96.12 176 ALA A N 1
ATOM 1382 C CA . ALA A 1 176 ? -15.266 3.916 6.406 1 96.12 176 ALA A CA 1
ATOM 1383 C C . ALA A 1 176 ? -16.688 4 5.863 1 96.12 176 ALA A C 1
ATOM 1385 O O . ALA A 1 176 ? -17.406 4.953 6.148 1 96.12 176 ALA A O 1
ATOM 1386 N N . TYR A 1 177 ? -17.109 2.969 5.117 1 96.56 177 TYR A N 1
ATOM 1387 C CA . TYR A 1 177 ? -18.375 3.082 4.41 1 96.56 177 TYR A CA 1
ATOM 1388 C C . TYR A 1 177 ? -19.297 1.92 4.758 1 96.56 177 TYR A C 1
ATOM 1390 O O . TYR A 1 177 ? -20.328 1.729 4.113 1 96.56 177 TYR A O 1
ATOM 1398 N N . ASN A 1 178 ? -18.891 1.115 5.664 1 96.56 178 ASN A N 1
ATOM 1399 C CA . ASN A 1 178 ? -19.672 -0.043 6.098 1 96.56 178 ASN A CA 1
ATOM 1400 C C . ASN A 1 178 ? -19.969 -0.984 4.934 1 96.56 178 ASN A C 1
ATOM 1402 O O . ASN A 1 178 ? -21.062 -1.551 4.855 1 96.56 178 ASN A O 1
ATOM 1406 N N . MET A 1 179 ? -19.109 -1.051 3.988 1 97.56 179 MET A N 1
ATOM 1407 C CA . MET A 1 179 ? -19.219 -1.951 2.846 1 97.56 179 MET A CA 1
ATOM 1408 C C . MET A 1 179 ? -18.875 -3.383 3.242 1 97.56 179 MET A C 1
ATOM 1410 O O . MET A 1 179 ? -17.938 -3.613 4.004 1 97.56 179 MET A O 1
ATOM 1414 N N . PHE A 1 180 ? -19.719 -4.391 2.801 1 98.38 180 PHE A N 1
ATOM 1415 C CA . PHE A 1 180 ? -19.297 -5.781 2.949 1 98.38 180 PHE A CA 1
ATOM 1416 C C . PHE A 1 180 ? -18.125 -6.098 2.021 1 98.38 180 PHE A C 1
ATOM 1418 O O . PHE A 1 180 ? -18.328 -6.41 0.845 1 98.38 180 PHE A O 1
ATOM 1425 N N . ALA A 1 181 ? -16.969 -5.953 2.471 1 98.62 181 ALA A N 1
ATOM 1426 C CA . ALA A 1 181 ? -15.734 -6.176 1.718 1 98.62 181 ALA A CA 1
ATOM 1427 C C . ALA A 1 181 ? -14.758 -7.039 2.51 1 98.62 181 ALA A C 1
ATOM 1429 O O . ALA A 1 181 ? -14.477 -6.758 3.678 1 98.62 181 ALA A O 1
ATOM 1430 N N . VAL A 1 182 ? -14.234 -8.133 1.871 1 98.25 182 VAL A N 1
ATOM 1431 C CA . VAL A 1 182 ? -13.398 -9.055 2.619 1 98.25 182 VAL A CA 1
ATOM 1432 C C . VAL A 1 182 ? -12.141 -9.383 1.812 1 98.25 182 VAL A C 1
ATOM 1434 O O . VAL A 1 182 ? -12.156 -9.336 0.579 1 98.25 182 VAL A O 1
ATOM 1437 N N . ASN A 1 183 ? -11.07 -9.625 2.557 1 98.38 183 ASN A N 1
ATOM 1438 C CA . ASN A 1 183 ? -9.828 -10.156 1.998 1 98.38 183 ASN A CA 1
ATOM 1439 C C . ASN A 1 183 ? -9.695 -11.648 2.248 1 98.38 183 ASN A C 1
ATOM 1441 O O . ASN A 1 183 ? -9.773 -12.102 3.393 1 98.38 183 ASN A O 1
ATOM 1445 N N . GLY A 1 184 ? -9.609 -12.445 1.197 1 97.06 184 GLY A N 1
ATOM 1446 C CA . GLY A 1 184 ? -9.086 -13.789 1.357 1 97.06 184 GLY A CA 1
ATOM 1447 C C . GLY A 1 184 ? -7.578 -13.859 1.255 1 97.06 184 GLY A C 1
ATOM 1448 O O . GLY A 1 184 ? -7.012 -13.617 0.186 1 97.06 184 GLY A O 1
ATOM 1449 N N . ILE A 1 185 ? -6.891 -14.109 2.348 1 96.94 185 ILE A N 1
ATOM 1450 C CA . ILE A 1 185 ? -5.438 -14.25 2.324 1 96.94 185 ILE A CA 1
ATOM 1451 C C . ILE A 1 185 ? -5.059 -15.648 1.856 1 96.94 185 ILE A C 1
ATOM 1453 O O . ILE A 1 185 ? -4.949 -16.578 2.668 1 96.94 185 ILE A O 1
ATOM 1457 N N . LEU A 1 186 ? -4.77 -15.758 0.607 1 95.12 186 LEU A N 1
ATOM 1458 C CA . LEU A 1 186 ? -4.633 -17.062 -0.04 1 95.12 186 LEU A CA 1
ATOM 1459 C C . LEU A 1 186 ? -3.184 -17.531 -0.018 1 95.12 186 LEU A C 1
ATOM 1461 O O . LEU A 1 186 ? -2.285 -16.812 -0.458 1 95.12 186 LEU A O 1
ATOM 1465 N N . PHE A 1 187 ? -2.982 -18.688 0.463 1 92.94 187 PHE A N 1
ATOM 1466 C CA . PHE A 1 187 ? -1.745 -19.391 0.163 1 92.94 187 PHE A CA 1
ATOM 1467 C C . PHE A 1 187 ? -1.811 -20.047 -1.217 1 92.94 187 PHE A C 1
ATOM 1469 O O . PHE A 1 187 ? -2.799 -19.875 -1.936 1 92.94 187 PHE A O 1
ATOM 1476 N N . ASN A 1 188 ? -0.713 -20.609 -1.683 1 91.38 188 ASN A N 1
ATOM 1477 C CA . ASN A 1 188 ? -0.668 -21.109 -3.055 1 91.38 188 ASN A CA 1
ATOM 1478 C C . ASN A 1 188 ? -1.777 -22.125 -3.32 1 91.38 188 ASN A C 1
ATOM 1480 O O . ASN A 1 188 ? -2.133 -22.906 -2.438 1 91.38 188 ASN A O 1
ATOM 1484 N N . HIS A 1 189 ? -2.365 -21.984 -4.422 1 89 189 HIS A N 1
ATOM 1485 C CA . HIS A 1 189 ? -3.395 -22.922 -4.871 1 89 189 HIS A CA 1
ATOM 1486 C C . HIS A 1 189 ? -3.232 -23.25 -6.352 1 89 189 HIS A C 1
ATOM 1488 O O . HIS A 1 189 ? -2.891 -22.375 -7.152 1 89 189 HIS A O 1
ATOM 1494 N N . GLU A 1 190 ? -3.436 -24.5 -6.609 1 85.88 190 GLU A N 1
ATOM 1495 C CA . GLU A 1 190 ? -3.059 -25.016 -7.918 1 85.88 190 GLU A CA 1
ATOM 1496 C C . GLU A 1 190 ? -4.223 -25.766 -8.57 1 85.88 190 GLU A C 1
ATOM 1498 O O . GLU A 1 190 ? -5.16 -26.172 -7.891 1 85.88 190 GLU A O 1
ATOM 1503 N N . SER A 1 191 ? -4.234 -25.766 -9.867 1 79.94 191 SER A N 1
ATOM 1504 C CA . SER A 1 191 ? -5.168 -26.531 -10.688 1 79.94 191 SER A CA 1
ATOM 1505 C C . SER A 1 191 ? -4.562 -26.859 -12.047 1 79.94 191 SER A C 1
ATOM 1507 O O . SER A 1 191 ? -3.514 -26.344 -12.414 1 79.94 191 SER A O 1
ATOM 1509 N N . PRO A 1 192 ? -5.176 -27.734 -12.781 1 75.19 192 PRO A N 1
ATOM 1510 C CA . PRO A 1 192 ? -4.668 -28.031 -14.125 1 75.19 192 PRO A CA 1
ATOM 1511 C C . PRO A 1 192 ? -4.664 -26.812 -15.039 1 75.19 192 PRO A C 1
ATOM 1513 O O . PRO A 1 192 ? -4.02 -26.844 -16.094 1 75.19 192 PRO A O 1
ATOM 1516 N N . ARG A 1 193 ? -5.301 -25.766 -14.602 1 72.62 193 ARG A N 1
ATOM 1517 C CA . ARG A 1 193 ? -5.406 -24.578 -15.438 1 72.62 193 ARG A CA 1
ATOM 1518 C C . ARG A 1 193 ? -4.371 -23.531 -15.039 1 72.62 193 ARG A C 1
ATOM 1520 O O . ARG A 1 193 ? -4.324 -22.438 -15.609 1 72.62 193 ARG A O 1
ATOM 1527 N N . ARG A 1 194 ? -3.607 -23.969 -14.133 1 81.25 194 ARG A N 1
ATOM 1528 C CA . ARG A 1 194 ? -2.586 -23.047 -13.641 1 81.25 194 ARG A CA 1
ATOM 1529 C C . ARG A 1 194 ? -1.626 -22.641 -14.758 1 81.25 194 ARG A C 1
ATOM 1531 O O . ARG A 1 194 ? -1.28 -23.469 -15.609 1 81.25 194 ARG A O 1
ATOM 1538 N N . GLY A 1 195 ? -1.183 -21.375 -14.75 1 76.19 195 GLY A N 1
ATOM 1539 C CA . GLY A 1 195 ? -0.224 -20.906 -15.742 1 76.19 195 GLY A CA 1
ATOM 1540 C C . GLY A 1 195 ? 1.074 -21.703 -15.727 1 76.19 195 GLY A C 1
ATOM 1541 O O . GLY A 1 195 ? 1.565 -22.062 -14.656 1 76.19 195 GLY A O 1
ATOM 1542 N N . ALA A 1 196 ? 1.631 -21.828 -16.828 1 80.56 196 ALA A N 1
ATOM 1543 C CA . ALA A 1 196 ? 2.793 -22.688 -17.016 1 80.56 196 ALA A CA 1
ATOM 1544 C C . ALA A 1 196 ? 4.035 -22.094 -16.375 1 80.56 196 ALA A C 1
ATOM 1546 O O . ALA A 1 196 ? 5.02 -22.797 -16.125 1 80.56 196 ALA A O 1
ATOM 1547 N N . ASN A 1 197 ? 3.93 -20.844 -15.992 1 81.19 197 ASN A N 1
ATOM 1548 C CA . ASN A 1 197 ? 5.102 -20.172 -15.438 1 81.19 197 ASN A CA 1
ATOM 1549 C C . ASN A 1 197 ? 5.188 -20.359 -13.93 1 81.19 197 ASN A C 1
ATOM 1551 O O . ASN A 1 197 ? 6.227 -20.078 -13.32 1 81.19 197 ASN A O 1
ATOM 1555 N N . PHE A 1 198 ? 4.137 -20.859 -13.484 1 88.12 198 PHE A N 1
ATOM 1556 C CA . PHE A 1 198 ? 4.188 -21.141 -12.047 1 88.12 198 PHE A CA 1
ATOM 1557 C C . PHE A 1 198 ? 4.934 -22.438 -11.773 1 88.12 198 PHE A C 1
ATOM 1559 O O . PHE A 1 198 ? 4.805 -23.406 -12.531 1 88.12 198 PHE A O 1
ATOM 1566 N N . VAL A 1 199 ? 5.609 -22.469 -10.672 1 90.56 199 VAL A N 1
ATOM 1567 C CA . VAL A 1 199 ? 6.605 -23.5 -10.398 1 90.56 199 VAL A CA 1
ATOM 1568 C C . VAL A 1 199 ? 5.945 -24.875 -10.43 1 90.56 199 VAL A C 1
ATOM 1570 O O . VAL A 1 199 ? 6.52 -25.844 -10.953 1 90.56 199 VAL A O 1
ATOM 1573 N N . THR A 1 200 ? 4.746 -25.031 -9.906 1 90.56 200 THR A N 1
ATOM 1574 C CA . THR A 1 200 ? 4.09 -26.328 -9.852 1 90.56 200 THR A CA 1
ATOM 1575 C C . THR A 1 200 ? 3.756 -26.828 -11.25 1 90.56 200 THR A C 1
ATOM 1577 O O . THR A 1 200 ? 4.004 -27.984 -11.578 1 90.56 200 THR A O 1
ATOM 1580 N N . ARG A 1 201 ? 3.285 -25.922 -12.047 1 88.5 201 ARG A N 1
ATOM 1581 C CA . ARG A 1 201 ? 2.936 -26.312 -13.414 1 88.5 201 ARG A CA 1
ATOM 1582 C C . ARG A 1 201 ? 4.188 -26.531 -14.258 1 88.5 201 ARG A C 1
ATOM 1584 O O . ARG A 1 201 ? 4.219 -27.406 -15.125 1 88.5 201 ARG A O 1
ATOM 1591 N N . LYS A 1 202 ? 5.125 -25.734 -14.023 1 90.75 202 LYS A N 1
ATOM 1592 C CA . LYS A 1 202 ? 6.398 -25.922 -14.711 1 90.75 202 LYS A CA 1
ATOM 1593 C C . LYS A 1 202 ? 6.969 -27.312 -14.43 1 90.75 202 LYS A C 1
ATOM 1595 O O . LYS A 1 202 ? 7.383 -28.016 -15.352 1 90.75 202 LYS A O 1
ATOM 1600 N N . ILE A 1 203 ? 6.91 -27.688 -13.219 1 92.62 203 ILE A N 1
ATOM 1601 C CA . ILE A 1 203 ? 7.461 -28.984 -12.82 1 92.62 203 ILE A CA 1
ATOM 1602 C C . ILE A 1 203 ? 6.629 -30.109 -13.43 1 92.62 203 ILE A C 1
ATOM 1604 O O . ILE A 1 203 ? 7.172 -31 -14.086 1 92.62 203 ILE A O 1
ATOM 1608 N N . THR A 1 204 ? 5.348 -30.047 -13.266 1 91.19 204 THR A N 1
ATOM 1609 C CA . THR A 1 204 ? 4.492 -31.141 -13.719 1 91.19 204 THR A CA 1
ATOM 1610 C C . THR A 1 204 ? 4.551 -31.281 -15.234 1 91.19 204 THR A C 1
ATOM 1612 O O . THR A 1 204 ? 4.621 -32.406 -15.758 1 91.19 204 THR A O 1
ATOM 1615 N N . ARG A 1 205 ? 4.602 -30.172 -15.945 1 89.31 205 ARG A N 1
ATOM 1616 C CA . ARG A 1 205 ? 4.688 -30.219 -17.406 1 89.31 205 ARG A CA 1
ATOM 1617 C C . ARG A 1 205 ? 6.051 -30.75 -17.859 1 89.31 205 ARG A C 1
ATOM 1619 O O . ARG A 1 205 ? 6.133 -31.547 -18.797 1 89.31 205 ARG A O 1
ATOM 1626 N N . SER A 1 206 ? 7.086 -30.312 -17.188 1 92.31 206 SER A N 1
ATOM 1627 C CA . SER A 1 206 ? 8.43 -30.734 -17.547 1 92.31 206 SER A CA 1
ATOM 1628 C C . SER A 1 206 ? 8.617 -32.219 -17.281 1 92.31 206 SER A C 1
ATOM 1630 O O . SER A 1 206 ? 9.195 -32.938 -18.109 1 92.31 206 SER A O 1
ATOM 1632 N N . VAL A 1 207 ? 8.125 -32.719 -16.203 1 93.31 207 VAL A N 1
ATOM 1633 C CA . VAL A 1 207 ? 8.227 -34.125 -15.867 1 93.31 207 VAL A CA 1
ATOM 1634 C C . VAL A 1 207 ? 7.477 -34.969 -16.906 1 93.31 207 VAL A C 1
ATOM 1636 O O . VAL A 1 207 ? 7.969 -36 -17.344 1 93.31 207 VAL A O 1
ATOM 1639 N N . ALA A 1 208 ? 6.281 -34.469 -17.25 1 90.25 208 ALA A N 1
ATOM 1640 C CA . ALA A 1 208 ? 5.512 -35.188 -18.297 1 90.25 208 ALA A CA 1
ATOM 1641 C C . ALA A 1 208 ? 6.285 -35.219 -19.609 1 90.25 208 ALA A C 1
ATOM 1643 O O . ALA A 1 208 ? 6.344 -36.281 -20.25 1 90.25 208 ALA A O 1
ATOM 1644 N N . LYS A 1 209 ? 6.906 -34.125 -19.953 1 92.56 209 LYS A N 1
ATOM 1645 C CA . LYS A 1 209 ? 7.672 -34.062 -21.203 1 92.56 209 LYS A CA 1
ATOM 1646 C C . LYS A 1 209 ? 8.891 -35 -21.141 1 92.56 209 LYS A C 1
ATOM 1648 O O . LYS A 1 209 ? 9.25 -35.625 -22.141 1 92.56 209 LYS A O 1
ATOM 1653 N N . ILE A 1 210 ? 9.477 -35.031 -20.047 1 92.81 210 ILE A N 1
ATOM 1654 C CA . ILE A 1 210 ? 10.641 -35.906 -19.875 1 92.81 210 ILE A CA 1
ATOM 1655 C C . ILE A 1 210 ? 10.219 -37.375 -19.984 1 92.81 210 ILE A C 1
ATOM 1657 O O . ILE A 1 210 ? 10.883 -38.156 -20.656 1 92.81 210 ILE A O 1
ATOM 1661 N N . HIS A 1 211 ? 9.109 -37.688 -19.375 1 92.31 211 HIS A N 1
ATOM 1662 C CA . HIS A 1 211 ? 8.586 -39.062 -19.453 1 92.31 211 HIS A CA 1
ATOM 1663 C C . HIS A 1 211 ? 8.266 -39.438 -20.891 1 92.31 211 HIS A C 1
ATOM 1665 O O . HIS A 1 211 ? 8.445 -40.594 -21.281 1 92.31 211 HIS A O 1
ATOM 1671 N N . LEU A 1 212 ? 7.844 -38.438 -21.641 1 92.38 212 LEU A N 1
ATOM 1672 C CA . LEU A 1 212 ? 7.469 -38.688 -23.031 1 92.38 212 LEU A CA 1
ATOM 1673 C C . LEU A 1 212 ? 8.68 -38.594 -23.953 1 92.38 212 LEU A C 1
ATOM 1675 O O . LEU A 1 212 ? 8.562 -38.75 -25.172 1 92.38 212 LEU A O 1
ATOM 1679 N N . GLY A 1 213 ? 9.844 -38.25 -23.422 1 91.56 213 GLY A N 1
ATOM 1680 C CA . GLY A 1 213 ? 11.07 -38.156 -24.203 1 91.56 213 GLY A CA 1
ATOM 1681 C C . GLY A 1 213 ? 11.172 -36.875 -25 1 91.56 213 GLY A C 1
ATOM 1682 O O . GLY A 1 213 ? 11.898 -36.812 -26 1 91.56 213 GLY A O 1
ATOM 1683 N N . GLN A 1 214 ? 10.5 -35.781 -24.594 1 94.19 214 GLN A N 1
ATOM 1684 C CA . GLN A 1 214 ? 10.461 -34.531 -25.328 1 94.19 214 GLN A CA 1
ATOM 1685 C C . GLN A 1 214 ? 11.383 -33.5 -24.688 1 94.19 214 GLN A C 1
ATOM 1687 O O . GLN A 1 214 ? 11.656 -32.438 -25.281 1 94.19 214 GLN A O 1
ATOM 1692 N N . LEU A 1 215 ? 11.805 -33.781 -23.547 1 93.81 215 LEU A N 1
ATOM 1693 C CA . LEU A 1 215 ? 12.641 -32.875 -22.766 1 93.81 215 LEU A CA 1
ATOM 1694 C C . LEU A 1 215 ? 13.656 -33.656 -21.938 1 93.81 215 LEU A C 1
ATOM 1696 O O . LEU A 1 215 ? 13.359 -34.75 -21.438 1 93.81 215 LEU A O 1
ATOM 1700 N N . GLU A 1 216 ? 14.828 -33.156 -21.859 1 96.81 216 GLU A N 1
ATOM 1701 C CA . GLU A 1 216 ? 15.859 -33.875 -21.109 1 96.81 216 GLU A CA 1
ATOM 1702 C C . GLU A 1 216 ? 15.953 -33.344 -19.672 1 96.81 216 GLU A C 1
ATOM 1704 O O . GLU A 1 216 ? 16.125 -34.094 -18.734 1 96.81 216 GLU A O 1
ATOM 1709 N N . PHE A 1 217 ? 16 -32 -19.609 1 96.56 217 PHE A N 1
ATOM 1710 C CA . PHE A 1 217 ? 16.094 -31.391 -18.281 1 96.56 217 PHE A CA 1
ATOM 1711 C C . PHE A 1 217 ? 15.375 -30.047 -18.25 1 96.56 217 PHE A C 1
ATOM 1713 O O . PHE A 1 217 ? 15.008 -29.516 -19.297 1 96.56 217 PHE A O 1
ATOM 1720 N N . PHE A 1 218 ? 15.031 -29.562 -17.078 1 95.62 218 PHE A N 1
ATOM 1721 C CA . PHE A 1 218 ? 14.5 -28.219 -16.859 1 95.62 218 PHE A CA 1
ATOM 1722 C C . PHE A 1 218 ? 15.172 -27.562 -15.664 1 95.62 218 PHE A C 1
ATOM 1724 O O . PHE A 1 218 ? 15.867 -28.234 -14.891 1 95.62 218 PHE A O 1
ATOM 1731 N N . SER A 1 219 ? 15.031 -26.266 -15.656 1 96.44 219 SER A N 1
ATOM 1732 C CA . SER A 1 219 ? 15.734 -25.516 -14.625 1 96.44 219 SER A CA 1
ATOM 1733 C C . SER A 1 219 ? 14.758 -24.859 -13.656 1 96.44 219 SER A C 1
ATOM 1735 O O . SER A 1 219 ? 13.68 -24.406 -14.055 1 96.44 219 SER A O 1
ATOM 1737 N N . LEU A 1 220 ? 15.141 -24.844 -12.43 1 95.75 220 LEU A N 1
ATOM 1738 C CA . LEU A 1 220 ? 14.359 -24.234 -11.359 1 95.75 220 LEU A CA 1
ATOM 1739 C C . LEU A 1 220 ? 15.219 -23.266 -10.555 1 95.75 220 LEU A C 1
ATOM 1741 O O . LEU A 1 220 ? 16.422 -23.156 -10.781 1 95.75 220 LEU A O 1
ATOM 1745 N N . GLY A 1 221 ? 14.508 -22.484 -9.719 1 93.12 221 GLY A N 1
ATOM 1746 C CA . GLY A 1 221 ? 15.219 -21.609 -8.797 1 93.12 221 GLY A CA 1
ATOM 1747 C C . GLY A 1 221 ? 15.547 -22.281 -7.473 1 93.12 221 GLY A C 1
ATOM 1748 O O . GLY A 1 221 ? 16.109 -23.375 -7.449 1 93.12 221 GLY A O 1
ATOM 1749 N N . ASN A 1 222 ? 15.164 -21.641 -6.383 1 91.69 222 ASN A N 1
ATOM 1750 C CA . ASN A 1 222 ? 15.445 -22.141 -5.039 1 91.69 222 ASN A CA 1
ATOM 1751 C C . ASN A 1 222 ? 14.664 -23.422 -4.742 1 91.69 222 ASN A C 1
ATOM 1753 O O . ASN A 1 222 ? 13.445 -23.375 -4.523 1 91.69 222 ASN A O 1
ATOM 1757 N N . LEU A 1 223 ? 15.383 -24.516 -4.574 1 94.62 223 LEU A N 1
ATOM 1758 C CA . LEU A 1 223 ? 14.766 -25.812 -4.379 1 94.62 223 LEU A CA 1
ATOM 1759 C C . LEU A 1 223 ? 14.266 -25.969 -2.943 1 94.62 223 LEU A C 1
ATOM 1761 O O . LEU A 1 223 ? 13.422 -26.828 -2.662 1 94.62 223 LEU A O 1
ATOM 1765 N N . ASP A 1 224 ? 14.812 -25.172 -2.119 1 92.25 224 ASP A N 1
ATOM 1766 C CA . ASP A 1 224 ? 14.492 -25.328 -0.704 1 92.25 224 ASP A CA 1
ATOM 1767 C C . ASP A 1 224 ? 13.359 -24.391 -0.281 1 92.25 224 ASP A C 1
ATOM 1769 O O . ASP A 1 224 ? 12.922 -24.422 0.871 1 92.25 224 ASP A O 1
ATOM 1773 N N . SER A 1 225 ? 12.883 -23.609 -1.189 1 90.25 225 SER A N 1
ATOM 1774 C CA . SER A 1 225 ? 11.727 -22.766 -0.885 1 90.25 225 SER A CA 1
ATOM 1775 C C . SER A 1 225 ? 10.516 -23.625 -0.509 1 90.25 225 SER A C 1
ATOM 1777 O O . SER A 1 225 ? 10.25 -24.641 -1.144 1 90.25 225 SER A O 1
ATOM 1779 N N . LYS A 1 226 ? 9.844 -23.219 0.549 1 90.06 226 LYS A N 1
ATOM 1780 C CA . LYS A 1 226 ? 8.688 -23.953 1.039 1 90.06 226 LYS A CA 1
ATOM 1781 C C . LYS A 1 226 ? 7.398 -23.156 0.805 1 90.06 226 LYS A C 1
ATOM 1783 O O . LYS A 1 226 ? 7.375 -21.938 0.947 1 90.06 226 LYS A O 1
ATOM 1788 N N . ARG A 1 227 ? 6.352 -23.891 0.365 1 90.44 227 ARG A N 1
ATOM 1789 C CA . ARG A 1 227 ? 5.043 -23.297 0.132 1 90.44 227 ARG A CA 1
ATOM 1790 C C . ARG A 1 227 ? 3.922 -24.219 0.604 1 90.44 227 ARG A C 1
ATOM 1792 O O . ARG A 1 227 ? 4.117 -25.422 0.729 1 90.44 227 ARG A O 1
ATOM 1799 N N . ASP A 1 228 ? 2.871 -23.672 1 1 89.88 228 ASP A N 1
ATOM 1800 C CA . ASP A 1 228 ? 1.593 -24.344 1.194 1 89.88 228 ASP A CA 1
ATOM 1801 C C . ASP A 1 228 ? 0.787 -24.391 -0.102 1 89.88 228 ASP A C 1
ATOM 1803 O O . ASP A 1 228 ? 0.34 -23.344 -0.59 1 89.88 228 ASP A O 1
ATOM 1807 N N . TRP A 1 229 ? 0.612 -25.609 -0.711 1 89.81 229 TRP A N 1
ATOM 1808 C CA . TRP A 1 229 ? -0.111 -25.75 -1.97 1 89.81 229 TRP A CA 1
ATOM 1809 C C . TRP A 1 229 ? -1.452 -26.453 -1.745 1 89.81 229 TRP A C 1
ATOM 1811 O O . TRP A 1 229 ? -1.501 -27.578 -1.271 1 89.81 229 TRP A O 1
ATOM 1821 N N . GLY A 1 230 ? -2.504 -25.719 -2.033 1 86.69 230 GLY A N 1
ATOM 1822 C CA . GLY A 1 230 ? -3.84 -26.297 -1.999 1 86.69 230 GLY A CA 1
ATOM 1823 C C . GLY A 1 230 ? -4.48 -26.391 -3.369 1 86.69 230 GLY A C 1
ATOM 1824 O O . GLY A 1 230 ? -3.887 -25.984 -4.371 1 86.69 230 GLY A O 1
ATOM 1825 N N . HIS A 1 231 ? -5.656 -27.047 -3.441 1 85.38 231 HIS A N 1
ATOM 1826 C CA . HIS A 1 231 ? -6.371 -27.156 -4.707 1 85.38 231 HIS A CA 1
ATOM 1827 C C . HIS A 1 231 ? -7.293 -25.969 -4.926 1 85.38 231 HIS A C 1
ATOM 1829 O O . HIS A 1 231 ? -8.016 -25.562 -4.016 1 85.38 231 HIS A O 1
ATOM 1835 N N . ALA A 1 232 ? -7.379 -25.438 -6.152 1 85.44 232 ALA A N 1
ATOM 1836 C CA . ALA A 1 232 ? -8.102 -24.219 -6.5 1 85.44 232 ALA A CA 1
ATOM 1837 C C . ALA A 1 232 ? -9.586 -24.359 -6.191 1 85.44 232 ALA A C 1
ATOM 1839 O O . ALA A 1 232 ? -10.234 -23.391 -5.789 1 85.44 232 ALA A O 1
ATOM 1840 N N . ASN A 1 233 ? -10.188 -25.562 -6.355 1 80.19 233 ASN A N 1
ATOM 1841 C CA . ASN A 1 233 ? -11.609 -25.766 -6.109 1 80.19 233 ASN A CA 1
ATOM 1842 C C . ASN A 1 233 ? -11.969 -25.484 -4.656 1 80.19 233 ASN A C 1
ATOM 1844 O O . ASN A 1 233 ? -13.023 -24.922 -4.375 1 80.19 233 ASN A O 1
ATOM 1848 N N . ASP A 1 234 ? -11.141 -25.922 -3.777 1 83.19 234 ASP A N 1
ATOM 1849 C CA . ASP A 1 234 ? -11.367 -25.672 -2.357 1 83.19 234 ASP A CA 1
ATOM 1850 C C . ASP A 1 234 ? -11.305 -24.172 -2.051 1 83.19 234 ASP A C 1
ATOM 1852 O O . ASP A 1 234 ? -12.078 -23.672 -1.231 1 83.19 234 ASP A O 1
ATOM 1856 N N . TYR A 1 235 ? -10.43 -23.531 -2.715 1 87.81 235 TYR A N 1
ATOM 1857 C CA . TYR A 1 235 ? -10.258 -22.094 -2.494 1 87.81 235 TYR A CA 1
ATOM 1858 C C . TYR A 1 235 ? -11.469 -21.312 -2.992 1 87.81 235 TYR A C 1
ATOM 1860 O O . TYR A 1 235 ? -11.922 -20.375 -2.336 1 87.81 235 TYR A O 1
ATOM 1868 N N . VAL A 1 236 ? -11.992 -21.703 -4.137 1 86.44 236 VAL A N 1
ATOM 1869 C CA . VAL A 1 236 ? -13.164 -21.031 -4.695 1 86.44 236 VAL A CA 1
ATOM 1870 C C . VAL A 1 236 ? -14.352 -21.188 -3.752 1 86.44 236 VAL A C 1
ATOM 1872 O O . VAL A 1 236 ? -15.109 -20.25 -3.533 1 86.44 236 VAL A O 1
ATOM 1875 N N . GLU A 1 237 ? -14.5 -22.391 -3.215 1 83.81 237 GLU A N 1
ATOM 1876 C CA . GLU A 1 237 ? -15.57 -22.609 -2.246 1 83.81 237 GLU A CA 1
ATOM 1877 C C . GLU A 1 237 ? -15.406 -21.719 -1.023 1 83.81 237 GLU A C 1
ATOM 1879 O O . GLU A 1 237 ? -16.375 -21.141 -0.538 1 83.81 237 GLU A O 1
ATOM 1884 N N . ALA A 1 238 ? -14.203 -21.641 -0.557 1 89 238 ALA A N 1
ATOM 1885 C CA . ALA A 1 238 ? -1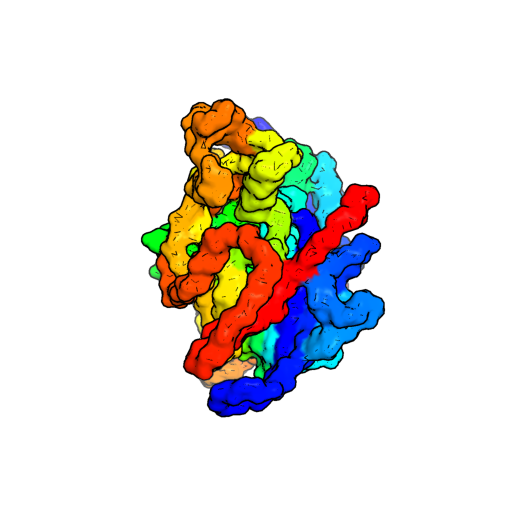3.922 -20.797 0.602 1 89 238 ALA A CA 1
ATOM 1886 C C . ALA A 1 238 ? -14.258 -19.344 0.309 1 89 238 ALA A C 1
ATOM 1888 O O . ALA A 1 238 ? -14.836 -18.641 1.149 1 89 238 ALA A O 1
ATOM 1889 N N . MET A 1 239 ? -13.906 -18.859 -0.909 1 89.5 239 MET A N 1
ATOM 1890 C CA . MET A 1 239 ? -14.211 -17.484 -1.312 1 89.5 239 MET A CA 1
ATOM 1891 C C . MET A 1 239 ? -15.719 -17.234 -1.25 1 89.5 239 MET A C 1
ATOM 1893 O O . MET A 1 239 ? -16.156 -16.203 -0.726 1 89.5 239 MET A O 1
ATOM 1897 N N . TRP A 1 240 ? -16.438 -18.141 -1.749 1 87.69 240 TRP A N 1
ATOM 1898 C CA . TRP A 1 240 ? -17.891 -18.016 -1.765 1 87.69 240 TRP A CA 1
ATOM 1899 C C . TRP A 1 240 ? -18.453 -18.016 -0.347 1 87.69 240 TRP A C 1
ATOM 1901 O O . TRP A 1 240 ? -19.297 -17.172 -0.013 1 87.69 240 TRP A O 1
ATOM 1911 N N . LEU A 1 241 ? -18 -18.922 0.501 1 89.44 241 LEU A N 1
ATOM 1912 C CA . LEU A 1 241 ? -18.484 -19.016 1.878 1 89.44 241 LEU A CA 1
ATOM 1913 C C . LEU A 1 241 ? -18.219 -17.719 2.637 1 89.44 241 LEU A C 1
ATOM 1915 O O . LEU A 1 241 ? -19.016 -17.312 3.479 1 89.44 241 LEU A O 1
ATOM 1919 N N . MET A 1 242 ? -17.125 -17.078 2.305 1 92.25 242 MET A N 1
ATOM 1920 C CA . MET A 1 242 ? -16.781 -15.828 2.969 1 92.25 242 MET A CA 1
ATOM 1921 C C . MET A 1 242 ? -17.812 -14.75 2.676 1 92.25 242 MET A C 1
ATOM 1923 O O . MET A 1 242 ? -18.156 -13.953 3.553 1 92.25 242 MET A O 1
ATOM 1927 N N . LEU A 1 243 ? -18.344 -14.734 1.474 1 92.62 243 LEU A N 1
ATOM 1928 C CA . LEU A 1 243 ? -19.312 -13.711 1.097 1 92.62 243 LEU A CA 1
ATOM 1929 C C . LEU A 1 243 ? -20.703 -14.078 1.605 1 92.62 243 LEU A C 1
ATOM 1931 O O . LEU A 1 243 ? -21.625 -13.242 1.578 1 92.62 243 LEU A O 1
ATOM 1935 N N . GLN A 1 244 ? -20.875 -15.312 2.131 1 88.06 244 GLN A N 1
ATOM 1936 C CA . GLN A 1 244 ? -22.172 -15.75 2.645 1 88.06 244 GLN A CA 1
ATOM 1937 C C . GLN A 1 244 ? -22.297 -15.484 4.145 1 88.06 244 GLN A C 1
ATOM 1939 O O . GLN A 1 244 ? -23.344 -15.695 4.734 1 88.06 244 GLN A O 1
ATOM 1944 N N . GLN A 1 245 ? -21.234 -15.031 4.746 1 92.56 245 GLN A N 1
ATOM 1945 C CA . GLN A 1 245 ? -21.266 -14.75 6.18 1 92.56 245 GLN A CA 1
ATOM 1946 C C . GLN A 1 245 ? -22.125 -13.523 6.484 1 92.56 245 GLN A C 1
ATOM 1948 O O . GLN A 1 245 ? -22.391 -12.719 5.598 1 92.56 245 GLN A O 1
ATOM 1953 N N . GLU A 1 246 ? -22.484 -13.367 7.758 1 91.56 246 GLU A N 1
ATOM 1954 C CA . GLU A 1 246 ? -23.297 -12.234 8.188 1 91.56 246 GLU A CA 1
ATOM 1955 C C . GLU A 1 246 ? -22.469 -10.945 8.234 1 91.56 246 GLU A C 1
ATOM 1957 O O . GLU A 1 246 ? -22.953 -9.883 7.852 1 91.56 246 GLU A O 1
ATOM 1962 N N . GLU A 1 247 ? -21.266 -11.094 8.711 1 95.75 247 GLU A N 1
ATOM 1963 C CA . GLU A 1 247 ? -20.359 -9.961 8.828 1 95.75 247 GLU A CA 1
ATOM 1964 C C . GLU A 1 247 ? -19.094 -10.195 8.016 1 95.75 247 GLU A C 1
ATOM 1966 O O . GLU A 1 247 ? -18.609 -11.328 7.922 1 95.75 247 GLU A O 1
ATOM 1971 N N . PRO A 1 248 ? -18.641 -9.125 7.355 1 97.62 248 PRO A N 1
ATOM 1972 C CA . PRO A 1 248 ? -17.406 -9.289 6.594 1 97.62 248 PRO A CA 1
ATOM 1973 C C . PRO A 1 248 ? -16.188 -9.523 7.484 1 97.62 248 PRO A C 1
ATOM 1975 O O . PRO A 1 248 ? -15.984 -8.797 8.461 1 97.62 248 PRO A O 1
ATOM 1978 N N . GLU A 1 249 ? -15.438 -10.562 7.188 1 94.62 249 GLU A N 1
ATOM 1979 C CA . GLU A 1 249 ? -14.219 -10.906 7.914 1 94.62 249 GLU A CA 1
ATOM 1980 C C . GLU A 1 249 ? -13.141 -11.43 6.969 1 94.62 249 GLU A C 1
ATOM 1982 O O . GLU A 1 249 ? -13.445 -12.133 6.004 1 94.62 249 GLU A O 1
ATOM 1987 N N . ASP A 1 250 ? -11.93 -11.016 7.27 1 95.94 250 ASP A N 1
ATOM 1988 C CA . ASP A 1 250 ? -10.805 -11.531 6.496 1 95.94 250 ASP A CA 1
ATOM 1989 C C . ASP A 1 250 ? -10.359 -12.891 7.016 1 95.94 250 ASP A C 1
ATOM 1991 O O . ASP A 1 250 ? -10.32 -13.117 8.227 1 95.94 250 ASP A O 1
ATOM 1995 N N . PHE A 1 251 ? -9.984 -13.805 6.082 1 94.88 251 PHE A N 1
ATOM 1996 C CA . PHE A 1 251 ? -9.57 -15.141 6.484 1 94.88 251 PHE A CA 1
ATOM 1997 C C . PHE A 1 251 ? -8.352 -15.594 5.688 1 94.88 251 PHE A C 1
ATOM 1999 O O . PHE A 1 251 ? -8.195 -15.227 4.52 1 94.88 251 PHE A O 1
ATOM 2006 N N . ILE A 1 252 ? -7.539 -16.391 6.359 1 94.5 252 ILE A N 1
ATOM 2007 C CA . ILE A 1 252 ? -6.496 -17.141 5.672 1 94.5 252 ILE A CA 1
ATOM 2008 C C . ILE A 1 252 ? -7.105 -18.375 5.023 1 94.5 252 ILE A C 1
ATOM 2010 O O . ILE A 1 252 ? -7.938 -19.062 5.629 1 94.5 252 ILE A O 1
ATOM 2014 N N . ILE A 1 253 ? -6.816 -18.594 3.803 1 91.62 253 ILE A N 1
ATOM 2015 C CA . ILE A 1 253 ? -7.188 -19.828 3.123 1 91.62 253 ILE A CA 1
ATOM 2016 C C . ILE A 1 253 ? -5.93 -20.625 2.787 1 91.62 253 ILE A C 1
ATOM 2018 O O . ILE A 1 253 ? -5.137 -20.219 1.938 1 91.62 253 ILE A O 1
ATOM 2022 N N . ALA A 1 254 ? -5.738 -21.719 3.451 1 91.69 254 ALA A N 1
ATOM 2023 C CA . ALA A 1 254 ? -4.539 -22.547 3.336 1 91.69 254 ALA A CA 1
ATOM 2024 C C . ALA A 1 254 ? -4.832 -24 3.697 1 91.69 254 ALA A C 1
ATOM 2026 O O . ALA A 1 254 ? -5.902 -24.297 4.23 1 91.69 254 ALA A O 1
ATOM 2027 N N . THR A 1 255 ? -3.914 -24.891 3.369 1 86.06 255 THR A N 1
ATOM 2028 C CA . THR A 1 255 ? -4.055 -26.297 3.738 1 86.06 255 THR A CA 1
ATOM 2029 C C . THR A 1 255 ? -3.486 -26.547 5.133 1 86.06 255 THR A C 1
ATOM 2031 O O . THR A 1 255 ? -3.885 -27.5 5.809 1 86.06 255 THR A O 1
ATOM 2034 N N . GLY A 1 256 ? -2.465 -25.734 5.5 1 82.44 256 GLY A N 1
ATOM 2035 C CA . GLY A 1 256 ? -1.771 -25.953 6.758 1 82.44 256 GLY A CA 1
ATOM 2036 C C . GLY A 1 256 ? -0.546 -26.828 6.625 1 82.44 256 GLY A C 1
ATOM 2037 O O . GLY A 1 256 ? 0.202 -27.016 7.59 1 82.44 256 GLY A O 1
ATOM 2038 N N . GLU A 1 257 ? -0.322 -27.328 5.434 1 82.88 257 GLU A N 1
ATOM 2039 C CA . GLU A 1 257 ? 0.85 -28.156 5.172 1 82.88 257 GLU A CA 1
ATOM 2040 C C . GLU A 1 257 ? 1.841 -27.438 4.258 1 82.88 257 GLU A C 1
ATOM 2042 O O . GLU A 1 257 ? 1.442 -26.797 3.289 1 82.88 257 GLU A O 1
ATOM 2047 N N . VAL A 1 258 ? 3.088 -27.594 4.645 1 87.69 258 VAL A N 1
ATOM 2048 C CA . VAL A 1 258 ? 4.133 -26.938 3.875 1 87.69 258 VAL A CA 1
ATOM 2049 C C . VAL A 1 258 ? 5.09 -27.969 3.291 1 87.69 258 VAL A C 1
ATOM 2051 O O . VAL A 1 258 ? 5.43 -28.953 3.951 1 87.69 258 VAL A O 1
ATOM 2054 N N . HIS A 1 259 ? 5.449 -27.766 2.029 1 89.62 259 HIS A N 1
ATOM 2055 C CA . HIS A 1 259 ? 6.387 -28.625 1.332 1 89.62 259 HIS A CA 1
ATOM 2056 C C . HIS A 1 259 ? 7.398 -27.828 0.529 1 89.62 259 HIS A C 1
ATOM 2058 O O . HIS A 1 259 ? 7.105 -26.703 0.103 1 89.62 259 HIS A O 1
ATOM 2064 N N . SER A 1 260 ? 8.531 -28.375 0.346 1 92.94 260 SER A N 1
ATOM 2065 C CA . SER A 1 260 ? 9.555 -27.703 -0.442 1 92.94 260 SER A CA 1
ATOM 2066 C C . SER A 1 260 ? 9.383 -27.984 -1.931 1 92.94 260 SER A C 1
ATOM 2068 O O . SER A 1 260 ? 8.711 -28.938 -2.314 1 92.94 260 SER A O 1
ATOM 2070 N N . VAL A 1 261 ? 10.016 -27.109 -2.711 1 93.94 261 VAL A N 1
ATOM 2071 C CA . VAL A 1 261 ? 10.047 -27.328 -4.152 1 93.94 261 VAL A CA 1
ATOM 2072 C C . VAL A 1 261 ? 10.766 -28.641 -4.461 1 93.94 261 VAL A C 1
ATOM 2074 O O . VAL A 1 261 ? 10.336 -29.391 -5.336 1 93.94 261 VAL A O 1
ATOM 2077 N N . ARG A 1 262 ? 11.789 -28.938 -3.73 1 96.25 262 ARG A N 1
ATOM 2078 C CA . ARG A 1 262 ? 12.531 -30.188 -3.854 1 96.25 262 ARG A CA 1
ATOM 2079 C C . ARG A 1 262 ? 11.609 -31.391 -3.686 1 96.25 262 ARG A C 1
ATOM 2081 O O . ARG A 1 262 ? 11.617 -32.312 -4.512 1 96.25 262 ARG A O 1
ATOM 2088 N N . GLU A 1 263 ? 10.883 -31.375 -2.637 1 93.88 263 GLU A N 1
ATOM 2089 C CA . GLU A 1 263 ? 9.93 -32.469 -2.371 1 93.88 263 GLU A CA 1
ATOM 2090 C C . GLU A 1 263 ? 8.922 -32.594 -3.508 1 93.88 263 GLU A C 1
ATOM 2092 O O . GLU A 1 263 ? 8.555 -33.719 -3.887 1 93.88 263 GLU A O 1
ATOM 2097 N N . PHE A 1 264 ? 8.5 -31.438 -4.008 1 94.44 264 PHE A N 1
ATOM 2098 C CA . PHE A 1 264 ? 7.527 -31.438 -5.098 1 94.44 264 PHE A CA 1
ATOM 2099 C C . PHE A 1 264 ? 8.109 -32.094 -6.336 1 94.44 264 PHE A C 1
ATOM 2101 O O . PHE A 1 264 ? 7.43 -32.906 -6.988 1 94.44 264 PHE A O 1
ATOM 2108 N N . VAL A 1 265 ? 9.328 -31.844 -6.594 1 95.62 265 VAL A N 1
ATOM 2109 C CA . VAL A 1 265 ? 10.008 -32.438 -7.738 1 95.62 265 VAL A CA 1
ATOM 2110 C C . VAL A 1 265 ? 10.117 -33.938 -7.547 1 95.62 265 VAL A C 1
ATOM 2112 O O . VAL A 1 265 ? 9.789 -34.719 -8.453 1 95.62 265 VAL A O 1
ATOM 2115 N N . GLU A 1 266 ? 10.539 -34.344 -6.402 1 96.25 266 GLU A N 1
ATOM 2116 C CA . GLU A 1 266 ? 10.703 -35.75 -6.102 1 96.25 266 GLU A CA 1
ATOM 2117 C C . GLU A 1 266 ? 9.383 -36.5 -6.25 1 96.25 266 GLU A C 1
ATOM 2119 O O . GLU A 1 266 ? 9.336 -37.594 -6.859 1 96.25 266 GLU A O 1
ATOM 2124 N N . ARG A 1 267 ? 8.383 -35.906 -5.746 1 93.69 267 ARG A N 1
ATOM 2125 C CA . ARG A 1 267 ? 7.074 -36.531 -5.816 1 93.69 267 ARG A CA 1
ATOM 2126 C C . ARG A 1 267 ? 6.566 -36.594 -7.254 1 93.69 267 ARG A C 1
ATOM 2128 O O . ARG A 1 267 ? 5.949 -37.594 -7.66 1 93.69 267 ARG A O 1
ATOM 2135 N N . ALA A 1 268 ? 6.766 -35.562 -7.988 1 93.38 268 ALA A N 1
ATOM 2136 C CA . ALA A 1 268 ? 6.336 -35.5 -9.383 1 93.38 268 ALA A CA 1
ATOM 2137 C C . ALA A 1 268 ? 7.031 -36.594 -10.211 1 93.38 268 ALA A C 1
ATOM 2139 O O . ALA A 1 268 ? 6.383 -37.344 -10.953 1 93.38 268 ALA A O 1
ATOM 2140 N N . PHE A 1 269 ? 8.32 -36.75 -10.055 1 95.06 269 PHE A N 1
ATOM 2141 C CA . PHE A 1 269 ? 9.062 -37.781 -10.789 1 95.06 269 PHE A CA 1
ATOM 2142 C C . PHE A 1 269 ? 8.656 -39.156 -10.32 1 95.06 269 PHE A C 1
ATOM 2144 O O . PHE A 1 269 ? 8.617 -40.094 -11.125 1 95.06 269 PHE A O 1
ATOM 2151 N N . GLY A 1 270 ? 8.367 -39.25 -9.039 1 93.5 270 GLY A N 1
ATOM 2152 C CA . GLY A 1 270 ? 7.902 -40.531 -8.516 1 93.5 270 GLY A CA 1
ATOM 2153 C C . GLY A 1 270 ? 6.672 -41.062 -9.234 1 93.5 270 GLY A C 1
ATOM 2154 O O . GLY A 1 270 ? 6.516 -42.281 -9.398 1 93.5 270 GLY A O 1
ATOM 2155 N N . ARG A 1 271 ? 5.906 -40.188 -9.688 1 90.38 271 ARG A N 1
ATOM 2156 C CA . ARG A 1 271 ? 4.66 -40.562 -10.344 1 90.38 271 ARG A CA 1
ATOM 2157 C C . ARG A 1 271 ? 4.926 -41.219 -11.703 1 90.38 271 ARG A C 1
ATOM 2159 O O . ARG A 1 271 ? 4.078 -41.906 -12.25 1 90.38 271 ARG A O 1
ATOM 2166 N N . VAL A 1 272 ? 6.066 -40.969 -12.211 1 92.81 272 VAL A N 1
ATOM 2167 C CA . VAL A 1 272 ? 6.391 -41.562 -13.516 1 92.81 272 VAL A CA 1
ATOM 2168 C C . VAL A 1 272 ? 7.465 -42.625 -13.359 1 92.81 272 VAL A C 1
ATOM 2170 O O . VAL A 1 272 ? 8.141 -42.969 -14.328 1 92.81 272 VAL A O 1
ATOM 2173 N N . GLY A 1 273 ? 7.688 -43 -12.125 1 92 273 GLY A N 1
ATOM 2174 C CA . GLY A 1 273 ? 8.57 -44.125 -11.859 1 92 273 GLY A CA 1
ATOM 2175 C C . GLY A 1 273 ? 10.039 -43.75 -11.883 1 92 273 GLY A C 1
ATOM 2176 O O . GLY A 1 273 ? 10.891 -44.562 -12.195 1 92 273 GLY A O 1
ATOM 2177 N N . LYS A 1 274 ? 10.312 -42.562 -11.695 1 95.56 274 LYS A N 1
ATOM 2178 C CA . LYS A 1 274 ? 11.695 -42.094 -11.656 1 95.56 274 LYS A CA 1
ATOM 2179 C C . LYS A 1 274 ? 12.047 -41.531 -10.281 1 95.56 274 LYS A C 1
ATOM 2181 O O . LYS A 1 274 ? 11.227 -40.875 -9.641 1 95.56 274 LYS A O 1
ATOM 2186 N N . THR A 1 275 ? 13.258 -41.812 -9.844 1 97.44 275 THR A N 1
ATOM 2187 C CA . THR A 1 275 ? 13.773 -41.312 -8.578 1 97.44 275 THR A CA 1
ATOM 2188 C C . THR A 1 275 ? 14.867 -40.281 -8.812 1 97.44 275 THR A C 1
ATOM 2190 O O . THR A 1 275 ? 15.82 -40.531 -9.539 1 97.44 275 THR A O 1
ATOM 2193 N N . ILE A 1 276 ? 14.711 -39.156 -8.156 1 98 276 ILE A N 1
ATOM 2194 C CA . ILE A 1 276 ? 15.68 -38.062 -8.336 1 98 276 ILE A CA 1
ATOM 2195 C C . ILE A 1 276 ? 16.641 -38.031 -7.148 1 98 276 ILE A C 1
ATOM 2197 O O . ILE A 1 276 ? 16.203 -38.031 -5.992 1 98 276 ILE A O 1
ATOM 2201 N N . VAL A 1 277 ? 17.938 -38.062 -7.438 1 98 277 VAL A N 1
ATOM 2202 C CA . VAL A 1 277 ? 19 -37.906 -6.449 1 98 277 VAL A CA 1
ATOM 2203 C C . VAL A 1 277 ? 19.703 -36.562 -6.664 1 98 277 VAL A C 1
ATOM 2205 O O . VAL A 1 277 ? 20.062 -36.219 -7.797 1 98 277 VAL A O 1
ATOM 2208 N N . TRP A 1 278 ? 19.859 -35.844 -5.559 1 97.75 278 TRP A N 1
ATOM 2209 C CA . TRP A 1 278 ? 20.422 -34.5 -5.664 1 97.75 278 TRP A CA 1
ATOM 2210 C C . TRP A 1 278 ? 21.938 -34.531 -5.449 1 97.75 278 TRP A C 1
ATOM 2212 O O . TRP A 1 278 ? 22.438 -35.25 -4.574 1 97.75 278 TRP A O 1
ATOM 2222 N N . GLU A 1 279 ? 22.688 -33.812 -6.316 1 96.88 279 GLU A N 1
ATOM 2223 C CA . GLU A 1 279 ? 24.141 -33.656 -6.238 1 96.88 279 GLU A CA 1
ATOM 2224 C C . GLU A 1 279 ? 24.531 -32.188 -6.348 1 96.88 279 GLU A C 1
ATOM 2226 O O . GLU A 1 279 ? 23.922 -31.438 -7.105 1 96.88 279 GLU A O 1
ATOM 2231 N N . GLY A 1 280 ? 25.531 -31.891 -5.566 1 95 280 GLY A N 1
ATOM 2232 C CA . GLY A 1 280 ? 25.984 -30.516 -5.605 1 95 280 GLY A CA 1
ATOM 2233 C C . GLY A 1 280 ? 25.312 -29.625 -4.566 1 95 280 GLY A C 1
ATOM 2234 O O . GLY A 1 280 ? 24.609 -30.125 -3.689 1 95 280 GLY A O 1
ATOM 2235 N N . LYS A 1 281 ? 25.734 -28.281 -4.648 1 92.44 281 LYS A N 1
ATOM 2236 C CA . LYS A 1 281 ? 25.203 -27.344 -3.676 1 92.44 281 LYS A CA 1
ATOM 2237 C C . LYS A 1 281 ? 24.797 -26.031 -4.344 1 92.44 281 LYS A C 1
ATOM 2239 O O . LYS A 1 281 ? 25.453 -25.594 -5.297 1 92.44 281 LYS A O 1
ATOM 2244 N N . ASP A 1 282 ? 23.719 -25.516 -3.83 1 89.75 282 ASP A N 1
ATOM 2245 C CA . ASP A 1 282 ? 23.25 -24.203 -4.246 1 89.75 282 ASP A CA 1
ATOM 2246 C C . ASP A 1 282 ? 23.094 -24.141 -5.762 1 89.75 282 ASP A C 1
ATOM 2248 O O . ASP A 1 282 ? 22.438 -24.984 -6.359 1 89.75 282 ASP A O 1
ATOM 2252 N N . GLU A 1 283 ? 23.766 -23.219 -6.434 1 91.62 283 GLU A N 1
ATOM 2253 C CA . GLU A 1 283 ? 23.562 -23 -7.859 1 91.62 283 GLU A CA 1
ATOM 2254 C C . GLU A 1 283 ? 24.109 -24.156 -8.68 1 91.62 283 GLU A C 1
ATOM 2256 O O . GLU A 1 283 ? 23.766 -24.312 -9.859 1 91.62 283 GLU A O 1
ATOM 2261 N N . LYS A 1 284 ? 24.906 -25.031 -8.133 1 93.88 284 LYS A N 1
ATOM 2262 C CA . LYS A 1 284 ? 25.516 -26.156 -8.844 1 93.88 284 LYS A CA 1
ATOM 2263 C C . LYS A 1 284 ? 24.766 -27.453 -8.57 1 93.88 284 LYS A C 1
ATOM 2265 O O . LYS A 1 284 ? 25.156 -28.516 -9.031 1 93.88 284 LYS A O 1
ATOM 2270 N N . GLU A 1 285 ? 23.719 -27.312 -7.812 1 96 285 GLU A N 1
ATOM 2271 C CA . GLU A 1 285 ? 22.938 -28.5 -7.477 1 96 285 GLU A CA 1
ATOM 2272 C C . GLU A 1 285 ? 22.156 -29 -8.688 1 96 285 GLU A C 1
ATOM 2274 O O . GLU A 1 285 ? 21.609 -28.219 -9.461 1 96 285 GLU A O 1
ATOM 2279 N N . VAL A 1 286 ? 22.188 -30.328 -8.891 1 97.62 286 VAL A N 1
ATOM 2280 C CA . VAL A 1 286 ? 21.453 -30.938 -9.992 1 97.62 286 VAL A CA 1
ATOM 2281 C C . VAL A 1 286 ? 20.641 -32.125 -9.477 1 97.62 286 VAL A C 1
ATOM 2283 O O . VAL A 1 286 ? 20.984 -32.719 -8.453 1 97.62 286 VAL A O 1
ATOM 2286 N N . GLY A 1 287 ? 19.516 -32.406 -10.125 1 98.12 287 GLY A N 1
ATOM 2287 C CA . GLY A 1 287 ? 18.734 -33.594 -9.883 1 98.12 287 GLY A CA 1
ATOM 2288 C C . GLY A 1 287 ? 18.953 -34.688 -10.914 1 98.12 287 GLY A C 1
ATOM 2289 O O . GLY A 1 287 ? 18.516 -34.562 -12.062 1 98.12 287 GLY A O 1
ATOM 2290 N N . ARG A 1 288 ? 19.609 -35.688 -10.484 1 97.94 288 ARG A N 1
ATOM 2291 C CA . ARG A 1 288 ? 19.922 -36.812 -11.375 1 97.94 288 ARG A CA 1
ATOM 2292 C C . ARG A 1 288 ? 18.953 -37.969 -11.164 1 97.94 288 ARG A C 1
ATOM 2294 O O . ARG A 1 288 ? 18.625 -38.312 -10.031 1 97.94 288 ARG A O 1
ATOM 2301 N N . CYS A 1 289 ? 18.531 -38.531 -12.289 1 97.62 289 CYS A N 1
ATOM 2302 C CA . CYS A 1 289 ? 17.688 -39.719 -12.227 1 97.62 289 CYS A CA 1
ATOM 2303 C C . CYS A 1 289 ? 18.5 -40.938 -11.797 1 97.62 289 CYS A C 1
ATOM 2305 O O . CYS A 1 289 ? 19.484 -41.281 -12.43 1 97.62 289 CYS A O 1
ATOM 2307 N N . GLN A 1 290 ? 18.062 -41.562 -10.789 1 97.12 290 GLN A N 1
ATOM 2308 C CA . GLN A 1 290 ? 18.781 -42.688 -10.242 1 97.12 290 GLN A CA 1
ATOM 2309 C C . GLN A 1 290 ? 18.812 -43.844 -11.227 1 97.12 290 GLN A C 1
ATOM 2311 O O . GLN A 1 290 ? 19.844 -44.531 -11.367 1 97.12 290 GLN A O 1
ATOM 2316 N N . GLU A 1 291 ? 17.734 -44.094 -11.93 1 95.31 291 GLU A N 1
ATOM 2317 C CA . GLU A 1 291 ? 17.578 -45.25 -12.828 1 95.31 291 GLU A CA 1
ATOM 2318 C C . GLU A 1 291 ? 18.391 -45.062 -14.102 1 95.31 291 GLU A C 1
ATOM 2320 O O . GLU A 1 291 ? 18.969 -46 -14.625 1 95.31 291 GLU A O 1
ATOM 2325 N N . THR A 1 292 ? 18.469 -43.875 -14.609 1 95.31 292 THR A N 1
ATOM 2326 C CA . THR A 1 292 ? 19.062 -43.656 -15.922 1 95.31 292 THR A CA 1
ATOM 2327 C C . THR A 1 292 ? 20.375 -42.906 -15.797 1 95.31 292 THR A C 1
ATOM 2329 O O . THR A 1 292 ? 21.188 -42.875 -16.719 1 95.31 292 THR A O 1
ATOM 2332 N N . GLY A 1 293 ? 20.594 -42.188 -14.695 1 96.12 293 GLY A N 1
ATOM 2333 C CA . GLY A 1 293 ? 21.797 -41.406 -14.5 1 96.12 293 GLY A CA 1
ATOM 2334 C C . GLY A 1 293 ? 21.734 -40.031 -15.156 1 96.12 293 GLY A C 1
ATOM 2335 O O . GLY A 1 293 ? 22.641 -39.219 -14.992 1 96.12 293 GLY A O 1
ATOM 2336 N N . VAL A 1 294 ? 20.688 -39.75 -15.875 1 97.5 294 VAL A N 1
ATOM 2337 C CA . VAL A 1 294 ? 20.547 -38.5 -16.609 1 97.5 294 VAL A CA 1
ATOM 2338 C C . VAL A 1 294 ? 20.156 -37.375 -15.664 1 97.5 294 VAL A C 1
ATOM 2340 O O . VAL A 1 294 ? 19.328 -37.594 -14.766 1 97.5 294 VAL A O 1
ATOM 2343 N N . VAL A 1 295 ? 20.766 -36.219 -15.859 1 97.94 295 VAL A N 1
ATOM 2344 C CA . VAL A 1 295 ? 20.391 -35.031 -15.094 1 97.94 295 VAL A CA 1
ATOM 2345 C C . VAL A 1 295 ? 19.109 -34.438 -15.656 1 97.94 295 VAL A C 1
ATOM 2347 O O . VAL A 1 295 ? 19.047 -34.062 -16.828 1 97.94 295 VAL A O 1
ATOM 2350 N N . HIS A 1 296 ? 18.062 -34.375 -14.758 1 98.25 296 HIS A N 1
ATOM 2351 C CA . HIS A 1 296 ? 16.766 -33.906 -15.227 1 98.25 296 HIS A CA 1
ATOM 2352 C C . HIS A 1 296 ? 16.453 -32.531 -14.664 1 98.25 296 HIS A C 1
ATOM 2354 O O . HIS A 1 296 ? 15.547 -31.844 -15.164 1 98.25 296 HIS A O 1
ATOM 2360 N N . VAL A 1 297 ? 17.062 -32.125 -13.578 1 98.19 297 VAL A N 1
ATOM 2361 C CA . VAL A 1 297 ? 16.766 -30.844 -12.938 1 98.19 297 VAL A CA 1
ATOM 2362 C C . VAL A 1 297 ? 18.062 -30.078 -12.695 1 98.19 297 VAL A C 1
ATOM 2364 O O . VAL A 1 297 ? 19.031 -30.641 -12.195 1 98.19 297 VAL A O 1
ATOM 2367 N N . LYS A 1 298 ? 18.078 -28.844 -13.07 1 97.69 298 LYS A N 1
ATOM 2368 C CA . LYS A 1 298 ? 19.203 -27.938 -12.812 1 97.69 298 LYS A CA 1
ATOM 2369 C C . LYS A 1 298 ? 18.719 -26.688 -12.086 1 97.69 298 LYS A C 1
ATOM 2371 O O . LYS A 1 298 ? 17.531 -26.344 -12.141 1 97.69 298 LYS A O 1
ATOM 2376 N N . VAL A 1 299 ? 19.641 -26.125 -11.359 1 96.44 299 VAL A N 1
ATOM 2377 C CA . VAL A 1 299 ? 19.344 -24.859 -10.703 1 96.44 299 VAL A CA 1
ATOM 2378 C C . VAL A 1 299 ? 19.859 -23.703 -11.555 1 96.44 299 VAL A C 1
ATOM 2380 O O . VAL A 1 299 ? 21 -23.734 -12.023 1 96.44 299 VAL A O 1
ATOM 2383 N N . ASP A 1 300 ? 19 -22.719 -11.852 1 94.38 300 ASP A N 1
ATOM 2384 C CA . ASP A 1 300 ? 19.344 -21.547 -12.633 1 94.38 300 ASP A CA 1
ATOM 2385 C C . ASP A 1 300 ? 19.078 -20.266 -11.836 1 94.38 300 ASP A C 1
ATOM 2387 O O . ASP A 1 300 ? 17.938 -19.969 -11.492 1 94.38 300 ASP A O 1
ATOM 2391 N N . PRO A 1 301 ? 20.125 -19.438 -11.586 1 91.75 301 PRO A N 1
ATOM 2392 C CA . PRO A 1 301 ? 20 -18.219 -10.789 1 91.75 301 PRO A CA 1
ATOM 2393 C C . PRO A 1 301 ? 19.016 -17.219 -11.391 1 91.75 301 PRO A C 1
ATOM 2395 O O . PRO A 1 301 ? 18.516 -16.328 -10.688 1 91.75 301 PRO A O 1
ATOM 2398 N N . LYS A 1 302 ? 18.719 -17.344 -12.641 1 89.75 302 LYS A N 1
ATOM 2399 C CA . LYS A 1 302 ? 17.797 -16.422 -13.289 1 89.75 302 LYS A CA 1
ATOM 2400 C C . LYS A 1 302 ? 16.406 -16.516 -12.656 1 89.75 302 LYS A C 1
ATOM 2402 O O . LYS A 1 302 ? 15.609 -15.57 -12.766 1 89.75 302 LYS A O 1
ATOM 2407 N N . TYR A 1 303 ? 16.125 -17.609 -12.008 1 89.94 303 TYR A N 1
ATOM 2408 C CA . TYR A 1 303 ? 14.805 -17.812 -11.414 1 89.94 303 TYR A CA 1
ATOM 2409 C C . TYR A 1 303 ? 14.797 -17.406 -9.945 1 89.94 303 TYR A C 1
ATOM 2411 O O . TYR A 1 303 ? 13.773 -17.516 -9.273 1 89.94 303 TYR A O 1
ATOM 2419 N N . PHE A 1 304 ? 15.922 -16.938 -9.445 1 89.56 304 PHE A N 1
ATOM 2420 C CA . PHE A 1 304 ? 15.977 -16.453 -8.07 1 89.56 304 PHE A CA 1
ATOM 2421 C C . PHE A 1 304 ? 15.297 -15.102 -7.934 1 89.56 304 PHE A C 1
ATOM 2423 O O . PHE A 1 304 ? 15.375 -14.273 -8.844 1 89.56 304 PHE A O 1
ATOM 2430 N N . ARG A 1 305 ? 14.617 -14.938 -6.859 1 88.25 305 ARG A N 1
ATOM 2431 C CA . ARG A 1 305 ? 14.102 -13.625 -6.48 1 88.25 305 ARG A CA 1
ATOM 2432 C C . ARG A 1 305 ? 15.133 -12.828 -5.691 1 88.25 305 ARG A C 1
ATOM 2434 O O . ARG A 1 305 ? 15.938 -13.406 -4.961 1 88.25 305 ARG A O 1
ATOM 2441 N N . PRO A 1 306 ? 15.078 -11.477 -5.852 1 87.5 306 PRO A N 1
ATOM 2442 C CA . PRO A 1 306 ? 16 -10.68 -5.043 1 87.5 306 PRO A CA 1
ATOM 2443 C C . PRO A 1 306 ? 15.789 -10.875 -3.541 1 87.5 306 PRO A C 1
ATOM 2445 O O . PRO A 1 306 ? 16.766 -10.898 -2.777 1 87.5 306 PRO A O 1
ATOM 2448 N N . THR A 1 307 ? 14.578 -10.961 -3.154 1 87.75 307 THR A N 1
ATOM 2449 C CA . THR A 1 307 ? 14.227 -11.281 -1.778 1 87.75 307 THR A CA 1
ATOM 2450 C C . THR A 1 307 ? 13.203 -12.414 -1.736 1 87.75 307 THR A C 1
ATOM 2452 O O . THR A 1 307 ? 12.227 -12.406 -2.496 1 87.75 307 THR A O 1
ATOM 2455 N N . GLU A 1 308 ? 13.453 -13.367 -0.81 1 82.69 308 GLU A N 1
ATOM 2456 C CA . GLU A 1 308 ? 12.609 -14.555 -0.765 1 82.69 308 GLU A CA 1
ATOM 2457 C C . GLU A 1 308 ? 11.602 -14.477 0.379 1 82.69 308 GLU A C 1
ATOM 2459 O O . GLU A 1 308 ? 11.812 -13.742 1.346 1 82.69 308 GLU A O 1
ATOM 2464 N N . VAL A 1 309 ? 10.523 -15.258 0.184 1 81.88 309 VAL A N 1
ATOM 2465 C CA . VAL A 1 309 ? 9.492 -15.383 1.208 1 81.88 309 VAL A CA 1
ATOM 2466 C C . VAL A 1 309 ? 9.531 -16.781 1.82 1 81.88 309 VAL A C 1
ATOM 2468 O O . VAL A 1 309 ? 9.82 -17.766 1.125 1 81.88 309 VAL A O 1
ATOM 2471 N N . VAL A 1 310 ? 9.422 -16.891 3.203 1 70.25 310 VAL A N 1
ATOM 2472 C CA . VAL A 1 310 ? 9.258 -18.172 3.891 1 70.25 310 VAL A CA 1
ATOM 2473 C C . VAL A 1 310 ? 7.852 -18.281 4.473 1 70.25 310 VAL A C 1
ATOM 2475 O O . VAL A 1 310 ? 7.371 -17.344 5.117 1 70.25 310 VAL A O 1
ATOM 2478 N N . SER A 1 311 ? 7.07 -19.266 4.121 1 69 311 SER A N 1
ATOM 2479 C CA . SER A 1 311 ? 5.684 -19.359 4.566 1 69 311 SER A CA 1
ATOM 2480 C C . SER A 1 311 ? 5.496 -20.547 5.516 1 69 311 SER A C 1
ATOM 2482 O O . SER A 1 311 ? 5.988 -21.641 5.258 1 69 311 SER A O 1
ATOM 2484 N N . ARG A 1 312 ? 5.031 -20.453 6.816 1 67.25 312 ARG A N 1
ATOM 2485 C CA . ARG A 1 312 ? 4.508 -21.484 7.711 1 67.25 312 ARG A CA 1
ATOM 2486 C C . ARG A 1 312 ? 3.168 -21.062 8.305 1 67.25 312 ARG A C 1
ATOM 2488 O O . ARG A 1 312 ? 3.029 -19.938 8.797 1 67.25 312 ARG A O 1
ATOM 2495 N N . VAL A 1 313 ? 2.004 -21.688 7.918 1 67.31 313 VAL A N 1
ATOM 2496 C CA . VAL A 1 313 ? 0.703 -21.172 8.32 1 67.31 313 VAL A CA 1
ATOM 2497 C C . VAL A 1 313 ? 0.024 -22.156 9.273 1 67.31 313 VAL A C 1
ATOM 2499 O O . VAL A 1 313 ? 0.25 -23.359 9.188 1 67.31 313 VAL A O 1
ATOM 2502 N N . SER A 1 314 ? -0.597 -21.75 10.359 1 51.47 314 SER A N 1
ATOM 2503 C CA . SER A 1 314 ? -1.68 -22.453 11.039 1 51.47 314 SER A CA 1
ATOM 2504 C C . SER A 1 314 ? -3.043 -21.984 10.531 1 51.47 314 SER A C 1
ATOM 2506 O O . SER A 1 314 ? -3.469 -20.859 10.82 1 51.47 314 SER A O 1
ATOM 2508 N N . PRO A 1 315 ? -3.68 -22.688 9.547 1 51.56 315 PRO A N 1
ATOM 2509 C CA . PRO A 1 315 ? -4.91 -22.141 8.969 1 51.56 315 PRO A CA 1
ATOM 2510 C C . PRO A 1 315 ? -6.086 -22.188 9.938 1 51.56 315 PRO A C 1
ATOM 2512 O O . PRO A 1 315 ? -6.199 -23.109 10.734 1 51.56 315 PRO A O 1
ATOM 2515 N N . THR A 1 316 ? -6.629 -21.047 10.336 1 43.59 316 THR A N 1
ATOM 2516 C CA . THR A 1 316 ? -7.902 -21.125 11.047 1 43.59 316 THR A CA 1
ATOM 2517 C C . THR A 1 316 ? -8.922 -21.938 10.242 1 43.59 316 THR A C 1
ATOM 2519 O O . THR A 1 316 ? -9.711 -22.688 10.812 1 43.59 316 THR A O 1
ATOM 2522 N N . ILE A 1 317 ? -9.266 -21.422 9.07 1 41.09 317 ILE A N 1
ATOM 2523 C CA . ILE A 1 317 ? -10.211 -22.219 8.305 1 41.09 317 ILE A CA 1
ATOM 2524 C C . ILE A 1 317 ? -9.461 -23.281 7.504 1 41.09 317 ILE A C 1
ATOM 2526 O O . ILE A 1 317 ? -8.672 -22.953 6.613 1 41.09 317 ILE A O 1
ATOM 2530 N N . CYS A 1 318 ? -9.031 -24.203 8.297 1 36.84 318 CYS A N 1
ATOM 2531 C CA . CYS A 1 318 ? -8.453 -25.328 7.594 1 36.84 318 CYS A CA 1
ATOM 2532 C C . CYS A 1 318 ? -9.438 -25.922 6.586 1 36.84 318 CYS A C 1
ATOM 2534 O O . CYS A 1 318 ? -10.5 -26.406 6.965 1 36.84 318 CYS A O 1
ATOM 2536 N N . VAL A 1 319 ? -9.609 -25.219 5.516 1 36.47 319 VAL A N 1
ATOM 2537 C CA . VAL A 1 319 ? -10.328 -25.953 4.488 1 36.47 319 VAL A CA 1
ATOM 2538 C C . VAL A 1 319 ? -9.812 -27.391 4.441 1 36.47 319 VAL A C 1
ATOM 2540 O O . VAL A 1 319 ? -8.633 -27.625 4.16 1 36.47 319 VAL A O 1
ATOM 2543 N N . TYR A 1 320 ? -10.195 -28.141 5.406 1 31.31 320 TYR A N 1
ATOM 2544 C CA . TYR A 1 320 ? -9.977 -29.578 5.293 1 31.31 320 TYR A CA 1
ATOM 2545 C C . TYR A 1 320 ? -10.062 -30.031 3.838 1 31.31 320 TYR A C 1
ATOM 2547 O O . TYR A 1 320 ? -11.062 -29.781 3.16 1 31.31 320 TYR A O 1
ATOM 2555 N N . MET A 1 321 ? -8.969 -29.938 3.189 1 33.22 321 MET A N 1
ATOM 2556 C CA . MET A 1 321 ? -8.703 -30.562 1.898 1 33.22 321 MET A CA 1
ATOM 2557 C C . MET A 1 321 ? -9.281 -31.984 1.849 1 33.22 321 MET A C 1
ATOM 2559 O O . MET A 1 321 ? -8.672 -32.938 2.352 1 33.22 321 MET A O 1
ATOM 2563 N N . TYR A 1 322 ? -10.477 -32.188 2.082 1 29.17 322 TYR A N 1
ATOM 2564 C CA . TYR A 1 322 ? -11.016 -33.469 1.648 1 29.17 322 TYR A CA 1
ATOM 2565 C C . TYR A 1 322 ? -10.359 -33.938 0.347 1 29.17 322 TYR A C 1
ATOM 2567 O O . TYR A 1 322 ? -10 -35.094 0.202 1 29.17 322 TYR A O 1
ATOM 2575 N N . ASN A 1 323 ? -10.445 -33.156 -0.788 1 28.77 323 ASN A N 1
ATOM 2576 C CA . ASN A 1 323 ? -10.141 -33.656 -2.121 1 28.77 323 ASN A CA 1
ATOM 2577 C C . ASN A 1 323 ? -8.648 -33.594 -2.422 1 28.77 323 ASN A C 1
ATOM 2579 O O . ASN A 1 323 ? -8.25 -33.5 -3.582 1 28.77 323 ASN A O 1
ATOM 2583 N N . ALA A 1 324 ? -7.84 -33.375 -1.564 1 30.55 324 ALA A N 1
ATOM 2584 C CA . ALA A 1 324 ? -6.402 -33.469 -1.799 1 30.55 324 ALA A CA 1
ATOM 2585 C C . ALA A 1 324 ? -6.059 -34.781 -2.516 1 30.55 324 ALA A C 1
ATOM 2587 O O . ALA A 1 324 ? -4.895 -35.031 -2.82 1 30.55 324 ALA A O 1
ATOM 2588 N N . ARG A 1 325 ? -6.859 -35.812 -2.414 1 28.16 325 ARG A N 1
ATOM 2589 C CA . ARG A 1 325 ? -6.516 -37.062 -3.055 1 28.16 325 ARG A CA 1
ATOM 2590 C C . ARG A 1 325 ? -6.227 -36.875 -4.539 1 28.16 325 ARG A C 1
ATOM 2592 O O . ARG A 1 325 ? -5.422 -37.594 -5.121 1 28.16 325 ARG A O 1
ATOM 2599 N N . ILE A 1 326 ? -7.035 -36 -5.152 1 28.38 326 ILE A N 1
ATOM 2600 C CA . ILE A 1 326 ? -7.02 -36.094 -6.609 1 28.38 326 ILE A CA 1
ATOM 2601 C C . ILE A 1 326 ? -5.742 -35.469 -7.148 1 28.38 326 ILE A C 1
ATOM 2603 O O . ILE A 1 326 ? -5.383 -35.656 -8.312 1 28.38 326 ILE A O 1
ATOM 2607 N N . PHE A 1 327 ? -5.133 -34.531 -6.34 1 30.72 327 PHE A N 1
ATOM 2608 C CA . PHE A 1 327 ? -4.07 -33.969 -7.145 1 30.72 327 PHE A CA 1
ATOM 2609 C C . PHE A 1 327 ? -2.98 -35 -7.434 1 30.72 327 PHE A C 1
ATOM 2611 O O . PHE A 1 327 ? -2.148 -34.781 -8.32 1 30.72 327 PHE A O 1
ATOM 2618 N N . MET A 1 328 ? -2.74 -35.875 -6.461 1 26.86 328 MET A N 1
ATOM 2619 C CA . MET A 1 328 ? -1.699 -36.812 -6.797 1 26.86 328 MET A CA 1
ATOM 2620 C C . MET A 1 328 ? -2.201 -37.844 -7.824 1 26.86 328 MET A C 1
ATOM 2622 O O . MET A 1 328 ? -1.546 -38.844 -8.078 1 26.86 328 MET A O 1
ATOM 2626 N N . HIS A 1 329 ? -3.494 -38.062 -7.977 1 25.03 329 HIS A N 1
ATOM 2627 C CA . HIS A 1 329 ? -3.695 -39.062 -9.031 1 25.03 329 HIS A CA 1
ATOM 2628 C C . HIS A 1 329 ? -3.102 -38.562 -10.352 1 25.03 329 HIS A C 1
ATOM 2630 O O . HIS A 1 329 ? -3.289 -37.406 -10.742 1 25.03 329 HIS A O 1
ATOM 2636 N N . PRO A 1 330 ? -2.07 -39.312 -10.812 1 26.83 330 PRO A N 1
ATOM 2637 C CA . PRO A 1 330 ? -1.605 -39.156 -12.188 1 26.83 330 PRO A CA 1
ATOM 2638 C C . PRO A 1 330 ? -2.752 -38.969 -13.18 1 26.83 330 PRO A C 1
ATOM 2640 O O . PRO A 1 330 ? -3.682 -39.781 -13.219 1 26.83 330 PRO A O 1
ATOM 2643 N N . VAL A 1 331 ? -3.312 -37.938 -13.32 1 28.17 331 VAL A N 1
ATOM 2644 C CA . VAL A 1 331 ? -4.234 -37.75 -14.438 1 28.17 331 VAL A CA 1
ATOM 2645 C C . VAL A 1 331 ? -3.725 -38.5 -15.664 1 28.17 331 VAL A C 1
ATOM 2647 O O . VAL A 1 331 ? -2.932 -37.938 -16.438 1 28.17 331 VAL A O 1
ATOM 2650 N N . LEU A 1 332 ? -3.025 -39.719 -15.461 1 23.73 332 LEU A N 1
ATOM 2651 C CA . LEU A 1 332 ? -3.137 -40.531 -16.672 1 23.73 332 LEU A CA 1
ATOM 2652 C C . LEU A 1 332 ? -4.594 -40.844 -16.984 1 23.73 332 LEU A C 1
ATOM 2654 O O . LEU A 1 332 ? -5.117 -41.875 -16.531 1 23.73 332 LEU A O 1
ATOM 2658 N N . ILE A 1 333 ? -5.59 -40.219 -16.594 1 23.38 333 ILE A N 1
ATOM 2659 C CA . ILE A 1 333 ? -6.891 -40.719 -17.047 1 23.38 333 ILE A CA 1
ATOM 2660 C C . ILE A 1 333 ? -6.852 -40.969 -18.547 1 23.38 333 ILE A C 1
ATOM 2662 O O . ILE A 1 333 ? -6.645 -40.062 -19.344 1 23.38 333 ILE A O 1
ATOM 2666 N N . PRO A 1 334 ? -6.418 -42.219 -18.938 1 22.39 334 PRO A N 1
ATOM 2667 C CA . PRO A 1 334 ? -7.082 -42.625 -20.172 1 22.39 334 PRO A CA 1
ATOM 2668 C C . PRO A 1 334 ? -8.57 -42.281 -20.172 1 22.39 334 PRO A C 1
ATOM 2670 O O . PRO A 1 334 ? -9.203 -42.25 -19.125 1 22.39 334 PRO A O 1
ATOM 2673 N N . LEU A 1 335 ? -9.164 -41.562 -21.078 1 24 335 LEU A N 1
ATOM 2674 C CA . LEU A 1 335 ? -10.555 -41.281 -21.422 1 24 335 LEU A CA 1
ATOM 2675 C C . LEU A 1 335 ? -11.414 -42.531 -21.219 1 24 335 LEU A C 1
ATOM 2677 O O . LEU A 1 335 ? -12.477 -42.656 -21.844 1 24 335 LEU A O 1
ATOM 2681 N N . VAL A 1 336 ? -10.922 -43.656 -20.609 1 20.97 336 VAL A N 1
ATOM 2682 C CA . VAL A 1 336 ? -11.906 -44.719 -20.734 1 20.97 336 VAL A CA 1
ATOM 2683 C C . VAL A 1 336 ? -13.062 -44.469 -19.766 1 20.97 336 VAL A C 1
ATOM 2685 O O . VAL A 1 336 ? -12.852 -44.344 -18.562 1 20.97 336 VAL A O 1
ATOM 2688 N N . CYS A 1 337 ? -14.195 -43.906 -20.188 1 21.62 337 CYS A N 1
ATOM 2689 C CA . CYS A 1 337 ? -15.57 -43.719 -19.75 1 21.62 337 CYS A CA 1
ATOM 2690 C C . CYS A 1 337 ? -16.125 -45 -19.141 1 21.62 337 CYS A C 1
ATOM 2692 O O . CYS A 1 337 ? -16.641 -45.875 -19.859 1 21.62 337 CYS A O 1
ATOM 2694 N N . LEU A 1 338 ? -15.328 -45.75 -18.344 1 22.08 338 LEU A N 1
ATOM 2695 C CA . LEU A 1 338 ? -16.172 -46.875 -17.969 1 22.08 338 LEU A CA 1
ATOM 2696 C C . LEU A 1 338 ? -17.359 -46.406 -17.125 1 22.08 338 LEU A C 1
ATOM 2698 O O . LEU A 1 338 ? -17.219 -45.469 -16.312 1 22.08 338 LEU A O 1
ATOM 2702 N N . PRO A 1 339 ? -18.625 -46.812 -17.484 1 23.64 339 PRO A N 1
ATOM 2703 C CA . PRO A 1 339 ? -19.953 -46.531 -16.922 1 23.64 339 PRO A CA 1
ATOM 2704 C C . PRO A 1 339 ? -20.062 -46.969 -15.453 1 23.64 339 PRO A C 1
ATOM 2706 O O . PRO A 1 339 ? -19.875 -48.125 -15.125 1 23.64 339 PRO A O 1
ATOM 2709 N N . LEU A 1 340 ? -19.266 -46.375 -14.617 1 24.94 340 LEU A N 1
ATOM 2710 C CA . LEU A 1 340 ? -19.531 -46.906 -13.281 1 24.94 340 LEU A CA 1
ATOM 2711 C C . LEU A 1 340 ? -21.016 -46.812 -12.961 1 24.94 340 LEU A C 1
ATOM 2713 O O . LEU A 1 340 ? -21.688 -45.844 -13.32 1 24.94 340 LEU A O 1
ATOM 2717 N N . PRO A 1 341 ? -21.531 -47.906 -12.648 1 23.53 341 PRO A N 1
ATOM 2718 C CA . PRO A 1 341 ? -22.953 -47.969 -12.312 1 23.53 341 PRO A CA 1
ATOM 2719 C C . PRO A 1 341 ? -23.344 -47 -11.211 1 23.53 341 PRO A C 1
ATOM 2721 O O . PRO A 1 341 ? -22.531 -46.656 -10.352 1 23.53 341 PRO A O 1
ATOM 2724 N N . LEU A 1 342 ? -24.25 -46 -11.578 1 25.42 342 LEU A N 1
ATOM 2725 C CA . LEU A 1 342 ? -25 -44.938 -10.914 1 25.42 342 LEU A CA 1
ATOM 2726 C C . LEU A 1 342 ? -25.594 -45.438 -9.602 1 25.42 342 LEU A C 1
ATOM 2728 O O . LEU A 1 342 ? -26.672 -46.031 -9.594 1 25.42 342 LEU A O 1
ATOM 2732 N N . HIS A 1 343 ? -24.75 -46.219 -8.852 1 23.05 343 HIS A N 1
ATOM 2733 C CA . HIS A 1 343 ? -25.609 -46.562 -7.711 1 23.05 343 HIS A CA 1
ATOM 2734 C C . HIS A 1 343 ? -26.078 -45.281 -6.984 1 23.05 343 HIS A C 1
ATOM 2736 O O . HIS A 1 343 ? -25.422 -44.25 -7.07 1 23.05 343 HIS A O 1
ATOM 2742 N N . SER A 1 344 ? -27.297 -45.312 -6.242 1 24.73 344 SER A N 1
ATOM 2743 C CA . SER A 1 344 ? -28.281 -44.344 -5.734 1 24.73 344 SER A CA 1
ATOM 2744 C C . SER A 1 344 ? -27.625 -43.312 -4.844 1 24.73 344 SER A C 1
ATOM 2746 O O . SER A 1 344 ? -28 -42.125 -4.879 1 24.73 344 SER A O 1
ATOM 2748 N N . GLY A 1 345 ? -26.797 -43.75 -3.891 1 24.69 345 GLY A N 1
ATOM 2749 C CA . GLY A 1 345 ? -26.578 -42.938 -2.705 1 24.69 345 GLY A CA 1
ATOM 2750 C C . GLY A 1 345 ? -25.609 -41.781 -2.945 1 24.69 345 GLY A C 1
ATOM 2751 O O . GLY A 1 345 ? -25.375 -40.969 -2.051 1 24.69 345 GLY A O 1
ATOM 2752 N N . ASN A 1 346 ? -24.594 -42 -3.867 1 24.66 346 ASN A N 1
ATOM 2753 C CA . ASN A 1 346 ? -23.391 -41.188 -3.887 1 24.66 346 ASN A CA 1
ATOM 2754 C C . ASN A 1 346 ? -23.625 -39.844 -4.57 1 24.66 346 ASN A C 1
ATOM 2756 O O . ASN A 1 346 ? -23.016 -39.531 -5.598 1 24.66 346 ASN A O 1
ATOM 2760 N N . LEU A 1 347 ? -24.797 -39.375 -4.676 1 25.2 347 LEU A N 1
ATOM 2761 C CA . LEU A 1 347 ? -25.297 -38.156 -5.344 1 25.2 347 LEU A CA 1
ATOM 2762 C C . LEU A 1 347 ? -24.656 -36.906 -4.781 1 25.2 347 LEU A C 1
ATOM 2764 O O . LEU A 1 347 ? -24.703 -35.844 -5.406 1 25.2 347 LEU A O 1
ATOM 2768 N N . GLU A 1 348 ? -24.219 -37.062 -3.529 1 27.19 348 GLU A N 1
ATOM 2769 C CA . GLU A 1 348 ? -23.766 -35.875 -2.836 1 27.19 348 GLU A CA 1
ATOM 2770 C C . GLU A 1 348 ? -22.422 -35.406 -3.377 1 27.19 348 GLU A C 1
ATOM 2772 O O . GLU A 1 348 ? -22.188 -34.188 -3.49 1 27.19 348 GLU A O 1
ATOM 2777 N N . MET A 1 349 ? -21.531 -36.375 -3.691 1 24.77 349 MET A N 1
ATOM 2778 C CA . MET A 1 349 ? -20.172 -36.031 -4.109 1 24.77 349 MET A CA 1
ATOM 2779 C C . MET A 1 349 ? -20.172 -35.406 -5.508 1 24.77 349 MET A C 1
ATOM 2781 O O . MET A 1 349 ? -19.234 -34.688 -5.871 1 24.77 349 MET A O 1
ATOM 2785 N N . LEU A 1 350 ? -21.031 -35.875 -6.422 1 25.34 350 LEU A N 1
ATOM 2786 C CA . LEU A 1 350 ? -21.031 -35.438 -7.805 1 25.34 350 LEU A CA 1
ATOM 2787 C C . LEU A 1 350 ? -21.375 -33.938 -7.883 1 25.34 350 LEU A C 1
ATOM 2789 O O . LEU A 1 350 ? -20.859 -33.219 -8.742 1 25.34 350 LEU A O 1
ATOM 2793 N N . ALA A 1 351 ? -22.172 -33.5 -6.867 1 25.78 351 ALA A N 1
ATOM 2794 C CA . ALA A 1 351 ? -22.594 -32.125 -6.91 1 25.78 351 ALA A CA 1
ATOM 2795 C C . ALA A 1 351 ? -21.406 -31.172 -6.688 1 25.78 351 ALA A C 1
ATOM 2797 O O . ALA A 1 351 ? -21.344 -30.094 -7.262 1 25.78 351 ALA A O 1
ATOM 2798 N N . ILE A 1 352 ? -20.484 -31.609 -5.855 1 26.42 352 ILE A N 1
ATOM 2799 C CA . ILE A 1 352 ? -19.328 -30.781 -5.559 1 26.42 352 ILE A CA 1
ATOM 2800 C C . ILE A 1 352 ? -18.422 -30.703 -6.781 1 26.42 352 ILE A C 1
ATOM 2802 O O . ILE A 1 352 ? -17.875 -29.641 -7.098 1 26.42 352 ILE A O 1
ATOM 2806 N N . LEU A 1 353 ? -18.172 -31.828 -7.52 1 25.88 353 LEU A N 1
ATOM 2807 C CA . LEU A 1 353 ? -17.266 -31.875 -8.656 1 25.88 353 LEU A CA 1
ATOM 2808 C C . LEU A 1 353 ? -17.781 -31.016 -9.812 1 25.88 353 LEU A C 1
ATOM 2810 O O . LEU A 1 353 ? -17 -30.375 -10.508 1 25.88 353 LEU A O 1
ATOM 2814 N N . VAL A 1 354 ? -19.062 -31.094 -10.133 1 26.05 354 VAL A N 1
ATOM 2815 C CA . VAL A 1 354 ? -19.562 -30.297 -11.258 1 26.05 354 VAL A CA 1
ATOM 2816 C C . VAL A 1 354 ? -19.484 -28.812 -10.922 1 26.05 354 VAL A C 1
ATOM 2818 O O . VAL A 1 354 ? -19.297 -27.984 -11.812 1 26.05 354 VAL A O 1
ATOM 2821 N N . TYR A 1 355 ? -19.656 -28.406 -9.555 1 26.78 355 TYR A N 1
ATOM 2822 C CA . TYR A 1 355 ? -19.578 -27.016 -9.164 1 26.78 355 TYR A CA 1
ATOM 2823 C C . TYR A 1 355 ? -18.172 -26.453 -9.375 1 26.78 355 TYR A C 1
ATOM 2825 O O . TYR A 1 355 ? -18 -25.344 -9.859 1 26.78 355 TYR A O 1
ATOM 2833 N N . ILE A 1 356 ? -17.219 -27.172 -8.906 1 26.27 356 ILE A N 1
ATOM 2834 C CA . ILE A 1 356 ? -15.828 -26.75 -9.062 1 26.27 356 ILE A CA 1
ATOM 2835 C C . ILE A 1 356 ? -15.445 -26.797 -10.539 1 26.27 356 ILE A C 1
ATOM 2837 O O . ILE A 1 356 ? -14.617 -26 -11 1 26.27 356 ILE A O 1
ATOM 2841 N N . LYS A 1 357 ? -15.891 -27.719 -11.312 1 25.69 357 LYS A N 1
ATOM 2842 C CA . LYS A 1 357 ? -15.594 -27.719 -12.742 1 25.69 357 LYS A CA 1
ATOM 2843 C C . LYS A 1 357 ? -16.062 -26.438 -13.414 1 25.69 357 LYS A C 1
ATOM 2845 O O . LYS A 1 357 ? -15.5 -26 -14.414 1 25.69 357 LYS A O 1
ATOM 2850 N N . SER A 1 358 ? -17.234 -25.953 -12.938 1 24.88 358 SER A N 1
ATOM 2851 C CA . SER A 1 358 ? -17.703 -24.703 -13.547 1 24.88 358 SER A CA 1
ATOM 2852 C C . SER A 1 358 ? -16.781 -23.531 -13.203 1 24.88 358 SER A C 1
ATOM 2854 O O . SER A 1 358 ? -16.703 -22.562 -13.953 1 24.88 358 SER A O 1
ATOM 2856 N N . ILE A 1 359 ? -16.406 -23.453 -11.914 1 26.14 359 ILE A N 1
ATOM 2857 C CA . ILE A 1 359 ? -15.547 -22.312 -11.633 1 26.14 359 ILE A CA 1
ATOM 2858 C C . ILE A 1 359 ? -14.188 -22.5 -12.305 1 26.14 359 ILE A C 1
ATOM 2860 O O . ILE A 1 359 ? -13.617 -21.547 -12.836 1 26.14 359 ILE A O 1
ATOM 2864 N N . ILE A 1 360 ? -13.641 -23.75 -12.164 1 23.8 360 ILE A N 1
ATOM 2865 C CA . ILE A 1 360 ? -12.281 -23.953 -12.648 1 23.8 360 ILE A CA 1
ATOM 2866 C C . ILE A 1 360 ? -12.297 -24.203 -14.156 1 23.8 360 ILE A C 1
ATOM 2868 O O . ILE A 1 360 ? -12.508 -25.328 -14.602 1 23.8 360 ILE A O 1
ATOM 2872 N N . HIS A 1 361 ? -13.172 -23.625 -14.875 1 22.58 361 HIS A N 1
ATOM 2873 C CA . HIS A 1 361 ? -13.086 -23.891 -16.312 1 22.58 361 HIS A CA 1
ATOM 2874 C C . HIS A 1 361 ? -11.672 -23.656 -16.828 1 22.58 361 HIS A C 1
ATOM 2876 O O . HIS A 1 361 ? -11.172 -22.531 -16.812 1 22.58 361 HIS A O 1
ATOM 2882 N N . ILE A 1 362 ? -10.938 -24.734 -16.641 1 21.78 362 ILE A N 1
ATOM 2883 C CA . ILE A 1 362 ? -9.602 -24.984 -17.172 1 21.78 362 ILE A CA 1
ATOM 2884 C C . ILE A 1 362 ? -9.602 -24.797 -18.688 1 21.78 362 ILE A C 1
ATOM 2886 O O . ILE A 1 362 ? -10.352 -25.453 -19.406 1 21.78 362 ILE A O 1
ATOM 2890 N N . CYS A 1 363 ? -9.328 -23.516 -19.109 1 23.22 363 CYS A N 1
ATOM 2891 C CA . CYS A 1 363 ? -9.141 -23.281 -20.547 1 23.22 363 CYS A CA 1
ATOM 2892 C C . CYS A 1 363 ? -8.18 -24.312 -21.141 1 23.22 363 CYS A C 1
ATOM 2894 O O . CYS A 1 363 ? -7.043 -24.438 -20.672 1 23.22 363 CYS A O 1
ATOM 2896 N N . THR A 1 364 ? -8.648 -25.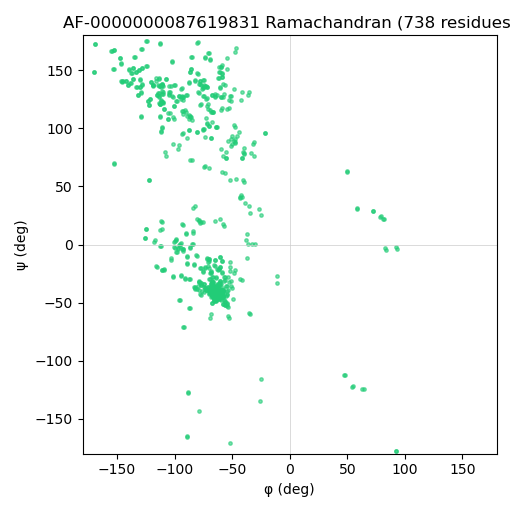453 -21.609 1 21.45 364 THR A N 1
ATOM 2897 C CA . THR A 1 364 ? -7.977 -26.438 -22.453 1 21.45 364 THR A CA 1
ATOM 2898 C C . THR A 1 364 ? -7.297 -25.766 -23.641 1 21.45 364 THR A C 1
ATOM 2900 O O . THR A 1 364 ? -7.91 -24.969 -24.328 1 21.45 364 THR A O 1
ATOM 2903 N N . PHE A 1 365 ? -5.926 -25.609 -23.547 1 20.28 365 PHE A N 1
ATOM 2904 C CA . PHE A 1 365 ? -4.91 -25.234 -24.531 1 20.28 365 PHE A CA 1
ATOM 2905 C C . PHE A 1 365 ? -5.043 -26.094 -25.781 1 20.28 365 PHE A C 1
ATOM 2907 O O . PHE A 1 365 ? -5.086 -27.328 -25.703 1 20.28 365 PHE A O 1
ATOM 2914 N N . ASP A 1 366 ? -5.848 -25.562 -26.703 1 21.17 366 ASP A N 1
ATOM 2915 C CA . ASP A 1 366 ? -5.688 -26.203 -28.016 1 21.17 366 ASP A CA 1
ATOM 2916 C C . ASP A 1 366 ? -4.242 -26.094 -28.5 1 21.17 366 ASP A C 1
ATOM 2918 O O . ASP A 1 366 ? -3.584 -25.078 -28.281 1 21.17 366 ASP A O 1
ATOM 2922 N N . SER A 1 367 ? -3.562 -27.188 -28.875 1 19.27 367 SER A N 1
ATOM 2923 C CA . SER A 1 367 ? -2.285 -27.547 -29.469 1 19.27 367 SER A CA 1
ATOM 2924 C C . SER A 1 367 ? -2.057 -26.797 -30.781 1 19.27 367 SER A C 1
ATOM 2926 O O . SER A 1 367 ? -0.991 -26.906 -31.391 1 19.27 367 SER A O 1
ATOM 2928 N N . ARG A 1 368 ? -3.113 -26.375 -31.562 1 21.39 368 ARG A N 1
ATOM 2929 C CA . ARG A 1 368 ? -2.76 -26.109 -32.969 1 21.39 368 ARG A CA 1
ATOM 2930 C C . ARG A 1 368 ? -1.869 -24.875 -33.062 1 21.39 368 ARG A C 1
ATOM 2932 O O . ARG A 1 368 ? -1.076 -24.75 -34 1 21.39 368 ARG A O 1
ATOM 2939 N N . ASN A 1 369 ? -2.328 -23.703 -32.688 1 19 369 ASN A N 1
ATOM 2940 C CA . ASN A 1 369 ? -1.679 -22.641 -33.438 1 19 369 ASN A CA 1
ATOM 2941 C C . ASN A 1 369 ? -0.256 -22.391 -32.938 1 19 369 ASN A C 1
ATOM 2943 O O . ASN A 1 369 ? 0.026 -21.344 -32.344 1 19 369 ASN A O 1
ATOM 2947 N N . LEU A 1 370 ? 0.326 -23.406 -32.219 1 18.22 370 LEU A N 1
ATOM 2948 C CA . LEU A 1 370 ? 1.779 -23.406 -32.062 1 18.22 370 LEU A CA 1
ATOM 2949 C C . LEU A 1 370 ? 2.447 -23.281 -33.438 1 18.22 370 LEU A C 1
ATOM 2951 O O . LEU A 1 370 ? 3.676 -23.219 -33.531 1 18.22 370 LEU A O 1
ATOM 2955 N N . TRP A 1 371 ? 1.702 -23.5 -34.625 1 19.44 371 TRP A N 1
ATOM 2956 C CA . TRP A 1 371 ? 2.598 -23.453 -35.781 1 19.44 371 TRP A CA 1
ATOM 2957 C C . TRP A 1 371 ? 2.893 -22 -36.188 1 19.44 371 TRP A C 1
ATOM 2959 O O . TRP A 1 371 ? 2.01 -21.156 -36.125 1 19.44 371 TRP A O 1
ATOM 2969 N N . SER B 1 1 ? -4.309 24.188 0.92 1 17.45 1 SER B N 1
ATOM 2970 C CA . SER B 1 1 ? -5.203 23.734 -0.139 1 17.45 1 SER B CA 1
ATOM 2971 C C . SER B 1 1 ? -4.492 22.797 -1.099 1 17.45 1 SER B C 1
ATOM 2973 O O . SER B 1 1 ? -3.262 22.703 -1.09 1 17.45 1 SER B O 1
ATOM 2975 N N . ALA B 1 2 ? -5.152 22.219 -2.037 1 22.62 2 ALA B N 1
ATOM 2976 C CA . ALA B 1 2 ? -4.684 21.016 -2.738 1 22.62 2 ALA B CA 1
ATOM 2977 C C . ALA B 1 2 ? -3.326 21.266 -3.395 1 22.62 2 ALA B C 1
ATOM 2979 O O . ALA B 1 2 ? -3.012 20.672 -4.426 1 22.62 2 ALA B O 1
ATOM 2980 N N . GLN B 1 3 ? -2.658 22.312 -2.947 1 21.48 3 GLN B N 1
ATOM 2981 C CA . GLN B 1 3 ? -1.387 22.562 -3.619 1 21.48 3 GLN B CA 1
ATOM 2982 C C . GLN B 1 3 ? -0.331 21.547 -3.191 1 21.48 3 GLN B C 1
ATOM 2984 O O . GLN B 1 3 ? 0.139 21.578 -2.053 1 21.48 3 GLN B O 1
ATOM 2989 N N . ALA B 1 4 ? -0.449 20.438 -3.492 1 27.53 4 ALA B N 1
ATOM 2990 C CA . ALA B 1 4 ? 0.461 19.297 -3.498 1 27.53 4 ALA B CA 1
ATOM 2991 C C . ALA B 1 4 ? 1.863 19.703 -3.932 1 27.53 4 ALA B C 1
ATOM 2993 O O . ALA B 1 4 ? 2.195 19.641 -5.117 1 27.53 4 ALA B O 1
ATOM 2994 N N . GLY B 1 5 ? 2.412 20.906 -3.598 1 26.92 5 GLY B N 1
ATOM 2995 C CA . GLY B 1 5 ? 3.764 21.234 -4.02 1 26.92 5 GLY B CA 1
ATOM 2996 C C . GLY B 1 5 ? 4.816 20.312 -3.432 1 26.92 5 GLY B C 1
ATOM 2997 O O . GLY B 1 5 ? 4.957 20.219 -2.209 1 26.92 5 GLY B O 1
ATOM 2998 N N . ARG B 1 6 ? 5.336 19.297 -4.207 1 31.59 6 ARG B N 1
ATOM 2999 C CA . ARG B 1 6 ? 6.125 18.078 -4.273 1 31.59 6 ARG B CA 1
ATOM 3000 C C . ARG B 1 6 ? 7.613 18.375 -4.141 1 31.59 6 ARG B C 1
ATOM 3002 O O . ARG B 1 6 ? 8.219 18.984 -5.031 1 31.59 6 ARG B O 1
ATOM 3009 N N . LYS B 1 7 ? 8.211 18.859 -3.029 1 32.34 7 LYS B N 1
ATOM 3010 C CA . LYS B 1 7 ? 9.633 19.156 -3.184 1 32.34 7 LYS B CA 1
ATOM 3011 C C . LYS B 1 7 ? 10.492 17.938 -2.863 1 32.34 7 LYS B C 1
ATOM 3013 O O . LYS B 1 7 ? 10.258 17.266 -1.861 1 32.34 7 LYS B O 1
ATOM 3018 N N . CYS B 1 8 ? 10.797 17.172 -3.859 1 34.38 8 CYS B N 1
ATOM 3019 C CA . CYS B 1 8 ? 11.922 16.25 -3.756 1 34.38 8 CYS B CA 1
ATOM 3020 C C . CYS B 1 8 ? 13.25 16.984 -3.812 1 34.38 8 CYS B C 1
ATOM 3022 O O . CYS B 1 8 ? 13.43 17.891 -4.633 1 34.38 8 CYS B O 1
ATOM 3024 N N . THR B 1 9 ? 13.984 17.094 -2.738 1 38.12 9 THR B N 1
ATOM 3025 C CA . THR B 1 9 ? 15.305 17.703 -2.768 1 38.12 9 THR B CA 1
ATOM 3026 C C . THR B 1 9 ? 16.391 16.625 -2.975 1 38.12 9 THR B C 1
ATOM 3028 O O . THR B 1 9 ? 16.297 15.539 -2.412 1 38.12 9 THR B O 1
ATOM 3031 N N . VAL B 1 10 ? 17.109 16.562 -4.109 1 32.19 10 VAL B N 1
ATOM 3032 C CA . VAL B 1 10 ? 18.266 15.727 -4.387 1 32.19 10 VAL B CA 1
ATOM 3033 C C . VAL B 1 10 ? 19.547 16.469 -4.031 1 32.19 10 VAL B C 1
ATOM 3035 O O . VAL B 1 10 ? 19.703 17.656 -4.367 1 32.19 10 VAL B O 1
ATOM 3038 N N . ASN B 1 11 ? 20.344 15.898 -2.939 1 30.73 11 ASN B N 1
ATOM 3039 C CA . ASN B 1 11 ? 21.625 16.5 -2.58 1 30.73 11 ASN B CA 1
ATOM 3040 C C . ASN B 1 11 ? 22.797 15.742 -3.191 1 30.73 11 ASN B C 1
ATOM 3042 O O . ASN B 1 11 ? 22.734 14.523 -3.359 1 30.73 11 ASN B O 1
ATOM 3046 N N . LYS B 1 12 ? 23.75 16.234 -3.986 1 28.02 12 LYS B N 1
ATOM 3047 C CA . LYS B 1 12 ? 25.047 15.703 -4.398 1 28.02 12 LYS B CA 1
ATOM 3048 C C . LYS B 1 12 ? 26.047 15.719 -3.244 1 28.02 12 LYS B C 1
ATOM 3050 O O . LYS B 1 12 ? 26.125 16.703 -2.508 1 28.02 12 LYS B O 1
ATOM 3055 N N . GLY B 1 13 ? 26.609 14.484 -2.852 1 27.89 13 GLY B N 1
ATOM 3056 C CA . GLY B 1 13 ? 27.531 14.062 -1.799 1 27.89 13 GLY B CA 1
ATOM 3057 C C . GLY B 1 13 ? 28.875 14.773 -1.854 1 27.89 13 GLY B C 1
ATOM 3058 O O . GLY B 1 13 ? 29.672 14.523 -2.758 1 27.89 13 GLY B O 1
ATOM 3059 N N . SER B 1 14 ? 29.203 15.891 -1.536 1 26.34 14 SER B N 1
ATOM 3060 C CA . SER B 1 14 ? 30.594 16.281 -1.326 1 26.34 14 SER B CA 1
ATOM 3061 C C . SER B 1 14 ? 31.219 15.492 -0.191 1 26.34 14 SER B C 1
ATOM 3063 O O . SER B 1 14 ? 30.516 14.938 0.659 1 26.34 14 SER B O 1
ATOM 3065 N N . GLU B 1 15 ? 32.625 15.211 -0.075 1 25.48 15 GLU B N 1
ATOM 3066 C CA . GLU B 1 15 ? 33.594 14.719 0.904 1 25.48 15 GLU B CA 1
ATOM 3067 C C . GLU B 1 15 ? 33.25 15.203 2.311 1 25.48 15 GLU B C 1
ATOM 3069 O O . GLU B 1 15 ? 32.812 16.344 2.492 1 25.48 15 GLU B O 1
ATOM 3074 N N . VAL B 1 16 ? 33.188 14.266 3.238 1 27.47 16 VAL B N 1
ATOM 3075 C CA . VAL B 1 16 ? 32.969 14.352 4.68 1 27.47 16 VAL B CA 1
ATOM 3076 C C . VAL B 1 16 ? 33.938 15.359 5.289 1 27.47 16 VAL B C 1
ATOM 3078 O O . VAL B 1 16 ? 35.125 15.07 5.449 1 27.47 16 VAL B O 1
ATOM 3081 N N . ARG B 1 17 ? 34.125 16.625 4.977 1 26.17 17 ARG B N 1
ATOM 3082 C CA . ARG B 1 17 ? 35 17.469 5.754 1 26.17 17 ARG B CA 1
ATOM 3083 C C . ARG B 1 17 ? 34.719 17.344 7.246 1 26.17 17 ARG B C 1
ATOM 3085 O O . ARG B 1 17 ? 33.562 17.156 7.648 1 26.17 17 ARG B O 1
ATOM 3092 N N . GLU B 1 18 ? 35.719 17.203 8.117 1 26.27 18 GLU B N 1
ATOM 3093 C CA . GLU B 1 18 ? 36 17.281 9.555 1 26.27 18 GLU B CA 1
ATOM 3094 C C . GLU B 1 18 ? 35 18.234 10.242 1 26.27 18 GLU B C 1
ATOM 3096 O O . GLU B 1 18 ? 34.094 17.781 10.938 1 26.27 18 GLU B O 1
ATOM 3101 N N . GLN B 1 19 ? 35.688 19.25 11.273 1 27.73 19 GLN B N 1
ATOM 3102 C CA . GLN B 1 19 ? 35.469 20.156 12.398 1 27.73 19 GLN B CA 1
ATOM 3103 C C . GLN B 1 19 ? 34.344 21.156 12.102 1 27.73 19 GLN B C 1
ATOM 3105 O O . GLN B 1 19 ? 34 21.375 10.938 1 27.73 19 GLN B O 1
ATOM 3110 N N . ARG B 1 20 ? 34.156 22.312 13.102 1 30.19 20 ARG B N 1
ATOM 3111 C CA . ARG B 1 20 ? 33.375 23.484 13.461 1 30.19 20 ARG B CA 1
ATOM 3112 C C . ARG B 1 20 ? 33.188 24.406 12.258 1 30.19 20 ARG B C 1
ATOM 3114 O O . ARG B 1 20 ? 32.406 25.359 12.312 1 30.19 20 ARG B O 1
ATOM 3121 N N . PRO B 1 21 ? 34.188 24.859 11.297 1 27.92 21 PRO B N 1
ATOM 3122 C CA . PRO B 1 21 ? 34.281 26.328 11.203 1 27.92 21 PRO B CA 1
ATOM 3123 C C . PRO B 1 21 ? 32.969 27 10.914 1 27.92 21 PRO B C 1
ATOM 3125 O O . PRO B 1 21 ? 32.031 26.359 10.422 1 27.92 21 PRO B O 1
ATOM 3128 N N . THR B 1 22 ? 32.531 28.391 11.328 1 30.81 22 THR B N 1
ATOM 3129 C CA . THR B 1 22 ? 31.922 29.531 10.656 1 30.81 22 THR B CA 1
ATOM 3130 C C . THR B 1 22 ? 31.922 29.328 9.148 1 30.81 22 THR B C 1
ATOM 3132 O O . THR B 1 22 ? 31.516 30.219 8.398 1 30.81 22 THR B O 1
ATOM 3135 N N . ASN B 1 23 ? 32.812 28.594 8.594 1 29.38 23 ASN B N 1
ATOM 3136 C CA . ASN B 1 23 ? 33.406 28.609 7.254 1 29.38 23 ASN B CA 1
ATOM 3137 C C . ASN B 1 23 ? 32.438 28 6.23 1 29.38 23 ASN B C 1
ATOM 3139 O O . ASN B 1 23 ? 31.625 27.141 6.562 1 29.38 23 ASN B O 1
ATOM 3143 N N . GLY B 1 24 ? 32.312 28.609 5.07 1 30.25 24 GLY B N 1
ATOM 3144 C CA . GLY B 1 24 ? 31.703 28.562 3.756 1 30.25 24 GLY B CA 1
ATOM 3145 C C . GLY B 1 24 ? 31.359 27.156 3.299 1 30.25 24 GLY B C 1
ATOM 3146 O O . GLY B 1 24 ? 32.062 26.594 2.457 1 30.25 24 GLY B O 1
ATOM 3147 N N . LEU B 1 25 ? 31.188 26.406 4.16 1 31.48 25 LEU B N 1
ATOM 3148 C CA . LEU B 1 25 ? 31 25.203 3.354 1 31.48 25 LEU B CA 1
ATOM 3149 C C . LEU B 1 25 ? 30.047 25.469 2.191 1 31.48 25 LEU B C 1
ATOM 3151 O O . LEU B 1 25 ? 28.984 26.062 2.381 1 31.48 25 LEU B O 1
ATOM 3155 N N . PRO B 1 26 ? 30.5 25.797 1.11 1 36.28 26 PRO B N 1
ATOM 3156 C CA . PRO B 1 26 ? 29.672 26.031 -0.073 1 36.28 26 PRO B CA 1
ATOM 3157 C C . PRO B 1 26 ? 28.406 25.172 -0.096 1 36.28 26 PRO B C 1
ATOM 3159 O O . PRO B 1 26 ? 28.484 23.953 0.116 1 36.28 26 PRO B O 1
ATOM 3162 N N . LEU B 1 27 ? 27.328 25.469 0.697 1 43.94 27 LEU B N 1
ATOM 3163 C CA . LEU B 1 27 ? 26.016 24.875 0.461 1 43.94 27 LEU B CA 1
ATOM 3164 C C . LEU B 1 27 ? 25.906 24.375 -0.975 1 43.94 27 LEU B C 1
ATOM 3166 O O . LEU B 1 27 ? 26.047 25.156 -1.922 1 43.94 27 LEU B O 1
ATOM 3170 N N . ASP B 1 28 ? 26.172 23.062 -1.175 1 56.22 28 ASP B N 1
ATOM 3171 C CA . ASP B 1 28 ? 26.062 22.328 -2.426 1 56.22 28 ASP B CA 1
ATOM 3172 C C . ASP B 1 28 ? 24.734 22.625 -3.129 1 56.22 28 ASP B C 1
ATOM 3174 O O . ASP B 1 28 ? 23.859 23.266 -2.557 1 56.22 28 ASP B O 1
ATOM 3178 N N . GLN B 1 29 ? 24.594 22.219 -4.332 1 75 29 GLN B N 1
ATOM 3179 C CA . GLN B 1 29 ? 23.547 22.438 -5.32 1 75 29 GLN B CA 1
ATOM 3180 C C . GLN B 1 29 ? 22.281 21.672 -4.957 1 75 29 GLN B C 1
ATOM 3182 O O . GLN B 1 29 ? 22.328 20.453 -4.734 1 75 29 GLN B O 1
ATOM 3187 N N . VAL B 1 30 ? 21.234 22.469 -4.414 1 80.44 30 VAL B N 1
ATOM 3188 C CA . VAL B 1 30 ? 19.922 21.875 -4.125 1 80.44 30 VAL B CA 1
ATOM 3189 C C . VAL B 1 30 ? 19.031 21.984 -5.355 1 80.44 30 VAL B C 1
ATOM 3191 O O . VAL B 1 30 ? 18.938 23.047 -5.98 1 80.44 30 VAL B O 1
ATOM 3194 N N . HIS B 1 31 ? 18.516 20.859 -5.656 1 86.12 31 HIS B N 1
ATOM 3195 C CA . HIS B 1 31 ? 17.547 20.812 -6.754 1 86.12 31 HIS B CA 1
ATOM 3196 C C . HIS B 1 31 ? 16.156 20.5 -6.246 1 86.12 31 HIS B C 1
ATOM 3198 O O . HIS B 1 31 ? 15.969 19.594 -5.445 1 86.12 31 HIS B O 1
ATOM 3204 N N . GLY B 1 32 ? 15.133 21.375 -6.531 1 86.19 32 GLY B N 1
ATOM 3205 C CA . GLY B 1 32 ? 13.734 21.156 -6.176 1 86.19 32 GLY B CA 1
ATOM 3206 C C . GLY B 1 32 ? 12.859 20.828 -7.371 1 86.19 32 GLY B C 1
ATOM 3207 O O . GLY B 1 32 ? 13.117 21.312 -8.477 1 86.19 32 GLY B O 1
ATOM 3208 N N . ILE B 1 33 ? 11.898 19.922 -7.168 1 85.62 33 ILE B N 1
ATOM 3209 C CA . ILE B 1 33 ? 10.906 19.609 -8.195 1 85.62 33 ILE B CA 1
ATOM 3210 C C . ILE B 1 33 ? 9.57 20.25 -7.832 1 85.62 33 ILE B C 1
ATOM 3212 O O . ILE B 1 33 ? 9.117 20.156 -6.691 1 85.62 33 ILE B O 1
ATOM 3216 N N . LEU B 1 34 ? 9.031 20.984 -8.812 1 81.62 34 LEU B N 1
ATOM 3217 C CA . LEU B 1 34 ? 7.75 21.641 -8.609 1 81.62 34 LEU B CA 1
ATOM 3218 C C . LEU B 1 34 ? 6.777 21.312 -9.734 1 81.62 34 LEU B C 1
ATOM 3220 O O . LEU B 1 34 ? 7.176 21.219 -10.898 1 81.62 34 LEU B O 1
ATOM 3224 N N . ARG B 1 35 ? 5.488 21.047 -9.297 1 80.69 35 ARG B N 1
ATOM 3225 C CA . ARG B 1 35 ? 4.461 20.859 -10.32 1 80.69 35 ARG B CA 1
ATOM 3226 C C . ARG B 1 35 ? 4.09 22.172 -10.992 1 80.69 35 ARG B C 1
ATOM 3228 O O . ARG B 1 35 ? 4.008 23.203 -10.328 1 80.69 35 ARG B O 1
ATOM 3235 N N . ARG B 1 36 ? 3.963 22.094 -12.336 1 64.81 36 ARG B N 1
ATOM 3236 C CA . ARG B 1 36 ? 3.549 23.297 -13.047 1 64.81 36 ARG B CA 1
ATOM 3237 C C . ARG B 1 36 ? 2.113 23.688 -12.703 1 64.81 36 ARG B C 1
ATOM 3239 O O . ARG B 1 36 ? 1.256 22.812 -12.547 1 64.81 36 ARG B O 1
ATOM 3246 N N . SER B 1 37 ? 1.905 24.766 -12.078 1 57.88 37 SER B N 1
ATOM 3247 C CA . SER B 1 37 ? 0.552 25.266 -11.859 1 57.88 37 SER B CA 1
ATOM 3248 C C . SER B 1 37 ? 0.298 26.547 -12.641 1 57.88 37 SER B C 1
ATOM 3250 O O . SER B 1 37 ? 1.24 27.25 -13.023 1 57.88 37 SER B O 1
ATOM 3252 N N . SER B 1 38 ? -0.938 26.531 -13.266 1 45.94 38 SER B N 1
ATOM 3253 C CA . SER B 1 38 ? -1.305 27.75 -13.969 1 45.94 38 SER B CA 1
ATOM 3254 C C . SER B 1 38 ? -1.118 28.969 -13.086 1 45.94 38 SER B C 1
ATOM 3256 O O . SER B 1 38 ? -0.876 30.078 -13.578 1 45.94 38 SER B O 1
ATOM 3258 N N . SER B 1 39 ? -1.435 28.766 -11.82 1 44.62 39 SER B N 1
ATOM 3259 C CA . SER B 1 39 ? -1.24 29.875 -10.883 1 44.62 39 SER B CA 1
ATOM 3260 C C . SER B 1 39 ? 0.129 29.797 -10.219 1 44.62 39 SER B C 1
ATOM 3262 O O . SER B 1 39 ? 0.687 28.703 -10.055 1 44.62 39 SER B O 1
ATOM 3264 N N . PHE B 1 40 ? 0.921 30.797 -10.297 1 39.97 40 PHE B N 1
ATOM 3265 C CA . PHE B 1 40 ? 2.273 30.844 -9.75 1 39.97 40 PHE B CA 1
ATOM 3266 C C . PHE B 1 40 ? 2.336 30.156 -8.391 1 39.97 40 PHE B C 1
ATOM 3268 O O . PHE B 1 40 ? 1.743 30.641 -7.422 1 39.97 40 PHE B O 1
ATOM 3275 N N . ASN B 1 41 ? 2.373 28.844 -8.258 1 46.38 41 ASN B N 1
ATOM 3276 C CA . ASN B 1 41 ? 2.275 27.984 -7.078 1 46.38 41 ASN B CA 1
ATOM 3277 C C . ASN B 1 41 ? 3.58 27.969 -6.289 1 46.38 41 ASN B C 1
ATOM 3279 O O . ASN B 1 41 ? 3.893 26.984 -5.621 1 46.38 41 ASN B O 1
ATOM 3283 N N . THR B 1 42 ? 4.434 29 -6.52 1 44.84 42 THR B N 1
ATOM 3284 C CA . THR B 1 42 ? 5.723 29 -5.836 1 44.84 42 THR B CA 1
ATOM 3285 C C . THR B 1 42 ? 5.645 29.766 -4.527 1 44.84 42 THR B C 1
ATOM 3287 O O . THR B 1 42 ? 6.672 30.203 -3.992 1 44.84 42 THR B O 1
ATOM 3290 N N . GLY B 1 43 ? 4.348 29.953 -4.105 1 44.75 43 GLY B N 1
ATOM 3291 C CA . GLY B 1 43 ? 4.188 30.812 -2.941 1 44.75 43 GLY B CA 1
ATOM 3292 C C . GLY B 1 43 ? 4.973 30.328 -1.735 1 44.75 43 GLY B C 1
ATOM 3293 O O . GLY B 1 43 ? 5.574 31.125 -1.018 1 44.75 43 GLY B O 1
ATOM 3294 N N . ARG B 1 44 ? 5.145 28.984 -1.742 1 42.75 44 ARG B N 1
ATOM 3295 C CA . ARG B 1 44 ? 5.77 28.438 -0.54 1 42.75 44 ARG B CA 1
ATOM 3296 C C . ARG B 1 44 ? 7.289 28.562 -0.612 1 42.75 44 ARG B C 1
ATOM 3298 O O . ARG B 1 44 ? 7.977 28.422 0.401 1 42.75 44 ARG B O 1
ATOM 3305 N N . ILE B 1 45 ? 7.863 28.812 -1.936 1 46.81 45 ILE B N 1
ATOM 3306 C CA . ILE B 1 45 ? 9.312 28.812 -2.068 1 46.81 45 ILE B CA 1
ATOM 3307 C C . ILE B 1 45 ? 9.781 30.203 -2.521 1 46.81 45 ILE B C 1
ATOM 3309 O O . ILE B 1 45 ? 10.938 30.375 -2.908 1 46.81 45 ILE B O 1
ATOM 3313 N N . GLU B 1 46 ? 8.852 31.156 -2.678 1 47.19 46 GLU B N 1
ATOM 3314 C CA . GLU B 1 46 ? 9.18 32.5 -3.189 1 47.19 46 GLU B CA 1
ATOM 3315 C C . GLU B 1 46 ? 10.336 33.125 -2.418 1 47.19 46 GLU B C 1
ATOM 3317 O O . GLU B 1 46 ? 11.133 33.875 -2.982 1 47.19 46 GLU B O 1
ATOM 3322 N N . HIS B 1 47 ? 10.328 32.719 -1.163 1 45.16 47 HIS B N 1
ATOM 3323 C CA . HIS B 1 47 ? 11.359 33.344 -0.337 1 45.16 47 HIS B CA 1
ATOM 3324 C C . HIS B 1 47 ? 12.75 32.844 -0.731 1 45.16 47 HIS B C 1
ATOM 3326 O O . HIS B 1 47 ? 13.75 33.469 -0.352 1 45.16 47 HIS B O 1
ATOM 3332 N N . LEU B 1 48 ? 12.781 31.797 -1.511 1 44.19 48 LEU B N 1
ATOM 3333 C CA . LEU B 1 48 ? 14.07 31.219 -1.87 1 44.19 48 LEU B CA 1
ATOM 3334 C C . LEU B 1 48 ? 14.625 31.875 -3.131 1 44.19 48 LEU B C 1
ATOM 3336 O O . LEU B 1 48 ? 15.805 31.703 -3.453 1 44.19 48 LEU B O 1
ATOM 3340 N N . TYR B 1 49 ? 13.742 32.594 -3.912 1 43.25 49 TYR B N 1
ATOM 3341 C CA . TYR B 1 49 ? 14.195 33.188 -5.18 1 43.25 49 TYR B CA 1
ATOM 3342 C C . TYR B 1 49 ? 14.836 34.531 -4.969 1 43.25 49 TYR B C 1
ATOM 3344 O O . TYR B 1 49 ? 14.289 35.375 -4.266 1 43.25 49 TYR B O 1
ATOM 3352 N N . GLN B 1 50 ? 16.047 34.625 -5.082 1 45.88 50 GLN B N 1
ATOM 3353 C CA . GLN B 1 50 ? 16.656 35.938 -5.098 1 45.88 50 GLN B CA 1
ATOM 3354 C C . GLN B 1 50 ? 16.016 36.844 -6.172 1 45.88 50 GLN B C 1
ATOM 3356 O O . GLN B 1 50 ? 15.812 38.031 -5.961 1 45.88 50 GLN B O 1
ATOM 3361 N N . ASN B 1 51 ? 15.977 36.281 -7.594 1 39.59 51 ASN B N 1
ATOM 3362 C CA . ASN B 1 51 ? 15.305 36.906 -8.734 1 39.59 51 ASN B CA 1
ATOM 3363 C C . ASN B 1 51 ? 14.094 36.094 -9.18 1 39.59 51 ASN B C 1
ATOM 3365 O O . ASN B 1 51 ? 14.234 34.969 -9.648 1 39.59 51 ASN B O 1
ATOM 3369 N N . PRO B 1 52 ? 12.906 36.5 -8.789 1 41.19 52 PRO B N 1
ATOM 3370 C CA . PRO B 1 52 ? 11.672 35.781 -9.094 1 41.19 52 PRO B CA 1
ATOM 3371 C C . PRO B 1 52 ? 11.641 35.25 -10.523 1 41.19 52 PRO B C 1
ATOM 3373 O O . PRO B 1 52 ? 10.859 34.344 -10.836 1 41.19 52 PRO B O 1
ATOM 3376 N N . GLN B 1 53 ? 12.258 35.906 -11.383 1 37.31 53 GLN B N 1
ATOM 3377 C CA . GLN B 1 53 ? 12.195 35.594 -12.805 1 37.31 53 GLN B CA 1
ATOM 3378 C C . GLN B 1 53 ? 13.109 34.406 -13.148 1 37.31 53 GLN B C 1
ATOM 3380 O O . GLN B 1 53 ? 12.961 33.781 -14.195 1 37.31 53 GLN B O 1
ATOM 3385 N N . THR B 1 54 ? 14.289 34.281 -12.57 1 39.56 54 THR B N 1
ATOM 3386 C CA . THR B 1 54 ? 15.266 33.281 -12.961 1 39.56 54 THR B CA 1
ATOM 3387 C C . THR B 1 54 ? 15.188 32.062 -12.039 1 39.56 54 THR B C 1
ATOM 3389 O O . THR B 1 54 ? 15.031 32.219 -10.828 1 39.56 54 THR B O 1
ATOM 3392 N N . HIS B 1 55 ? 14.336 31.047 -12.117 1 44.19 55 HIS B N 1
ATOM 3393 C CA . HIS B 1 55 ? 14.18 29.781 -11.406 1 44.19 55 HIS B CA 1
ATOM 3394 C C . HIS B 1 55 ? 15.523 29.25 -10.93 1 44.19 55 HIS B C 1
ATOM 3396 O O . HIS B 1 55 ? 15.703 28.031 -10.789 1 44.19 55 HIS B O 1
ATOM 3402 N N . THR B 1 56 ? 16.594 29.922 -11.18 1 44.12 56 THR B N 1
ATOM 3403 C CA . THR B 1 56 ? 17.938 29.562 -10.758 1 44.12 56 THR B CA 1
ATOM 3404 C C . THR B 1 56 ? 18.422 30.484 -9.633 1 44.12 56 THR B C 1
ATOM 3406 O O . THR B 1 56 ? 18.312 31.703 -9.742 1 44.12 56 THR B O 1
ATOM 3409 N N . GLU B 1 57 ? 18.016 30.375 -8.367 1 48.75 57 GLU B N 1
ATOM 3410 C CA . GLU B 1 57 ? 18.641 31.312 -7.441 1 48.75 57 GLU B CA 1
ATOM 3411 C C . GLU B 1 57 ? 19.703 30.609 -6.59 1 48.75 57 GLU B C 1
ATOM 3413 O O . GLU B 1 57 ? 19.375 29.797 -5.727 1 48.75 57 GLU B O 1
ATOM 3418 N N . GLY B 1 58 ? 20.969 31 -6.824 1 56.84 58 GLY B N 1
ATOM 3419 C CA . GLY B 1 58 ? 22.094 30.531 -6.027 1 56.84 58 GLY B CA 1
ATOM 3420 C C . GLY B 1 58 ? 22.312 29.031 -6.125 1 56.84 58 GLY B C 1
ATOM 3421 O O . GLY B 1 58 ? 22.438 28.5 -7.223 1 56.84 58 GLY B O 1
ATOM 3422 N N . ASN B 1 59 ? 22.312 28.438 -4.973 1 65.69 59 ASN B N 1
ATOM 3423 C CA . ASN B 1 59 ? 22.609 27 -4.906 1 65.69 59 ASN B CA 1
ATOM 3424 C C . ASN B 1 59 ? 21.328 26.172 -5.039 1 65.69 59 ASN B C 1
ATOM 3426 O O . ASN B 1 59 ? 21.391 24.938 -4.957 1 65.69 59 ASN B O 1
ATOM 3430 N N . LEU B 1 60 ? 20.125 26.953 -5.441 1 71.62 60 LEU B N 1
ATOM 3431 C CA . LEU B 1 60 ? 18.875 26.219 -5.621 1 71.62 60 LEU B CA 1
ATOM 3432 C C . LEU B 1 60 ? 18.438 26.219 -7.086 1 71.62 60 LEU B C 1
ATOM 3434 O O . LEU B 1 60 ? 18.375 27.281 -7.715 1 71.62 60 LEU B O 1
ATOM 3438 N N . LYS B 1 61 ? 18.297 25.125 -7.645 1 78.06 61 LYS B N 1
ATOM 3439 C CA . LYS B 1 61 ? 17.766 24.953 -8.992 1 78.06 61 LYS B CA 1
ATOM 3440 C C . LYS B 1 61 ? 16.422 24.234 -8.969 1 78.06 61 LYS B C 1
ATOM 3442 O O . LYS B 1 61 ? 16.297 23.172 -8.344 1 78.06 61 LYS B O 1
ATOM 3447 N N . LEU B 1 62 ? 15.414 24.812 -9.594 1 80.31 62 LEU B N 1
ATOM 3448 C CA . LEU B 1 62 ? 14.078 24.219 -9.617 1 80.31 62 LEU B CA 1
ATOM 3449 C C . LEU B 1 62 ? 13.797 23.562 -10.969 1 80.31 62 LEU B C 1
ATOM 3451 O O . LEU B 1 62 ? 14.164 24.109 -12.016 1 80.31 62 LEU B O 1
ATOM 3455 N N . HIS B 1 63 ? 13.234 22.391 -10.875 1 83.44 63 HIS B N 1
ATOM 3456 C CA . HIS B 1 63 ? 12.828 21.656 -12.062 1 83.44 63 HIS B CA 1
ATOM 3457 C C . HIS B 1 63 ? 11.32 21.422 -12.07 1 83.44 63 HIS B C 1
ATOM 3459 O O . HIS B 1 63 ? 10.727 21.141 -11.031 1 83.44 63 HIS B O 1
ATOM 3465 N N . TYR B 1 64 ? 10.742 21.609 -13.219 1 84.38 64 TYR B N 1
ATOM 3466 C CA . TYR B 1 64 ? 9.352 21.188 -13.336 1 84.38 64 TYR B CA 1
ATOM 3467 C C . TYR B 1 64 ? 9.242 19.672 -13.438 1 84.38 64 TYR B C 1
ATOM 3469 O O . TYR B 1 64 ? 9.977 19.047 -14.195 1 84.38 64 TYR B O 1
ATOM 3477 N N . GLY B 1 65 ? 8.375 19.125 -12.539 1 86.94 65 GLY B N 1
ATOM 3478 C CA . GLY B 1 65 ? 8.125 17.688 -12.531 1 86.94 65 GLY B CA 1
ATOM 3479 C C . GLY B 1 65 ? 6.953 17.297 -11.656 1 86.94 65 GLY B C 1
ATOM 3480 O O . GLY B 1 65 ? 6.297 18.156 -11.062 1 86.94 65 GLY B O 1
ATOM 3481 N N . ASP B 1 66 ? 6.629 16.031 -11.773 1 89.38 66 ASP B N 1
ATOM 3482 C CA . ASP B 1 66 ? 5.5 15.469 -11.039 1 89.38 66 ASP B CA 1
ATOM 3483 C C . ASP B 1 66 ? 5.766 14.023 -10.633 1 89.38 66 ASP B C 1
ATOM 3485 O O . ASP B 1 66 ? 6.32 13.242 -11.414 1 89.38 66 ASP B O 1
ATOM 3489 N N . LEU B 1 67 ? 5.336 13.711 -9.422 1 94.06 67 LEU B N 1
ATOM 3490 C CA . LEU B 1 67 ? 5.539 12.352 -8.922 1 94.06 67 LEU B CA 1
ATOM 3491 C C . LEU B 1 67 ? 4.746 11.344 -9.742 1 94.06 67 LEU B C 1
ATOM 3493 O O . LEU B 1 67 ? 4.984 10.141 -9.648 1 94.06 67 LEU B O 1
ATOM 3497 N N . THR B 1 68 ? 3.84 11.828 -10.547 1 94.25 68 THR B N 1
ATOM 3498 C CA . THR B 1 68 ? 3.029 10.938 -11.359 1 94.25 68 THR B CA 1
ATOM 3499 C C . THR B 1 68 ? 3.658 10.742 -12.742 1 94.25 68 THR B C 1
ATOM 3501 O O . THR B 1 68 ? 3.158 9.961 -13.555 1 94.25 68 THR B O 1
ATOM 3504 N N . ASP B 1 69 ? 4.75 11.453 -12.992 1 93.31 69 ASP B N 1
ATOM 3505 C CA . ASP B 1 69 ? 5.391 11.422 -14.297 1 93.31 69 ASP B CA 1
ATOM 3506 C C . ASP B 1 69 ? 6.75 10.727 -14.234 1 93.31 69 ASP B C 1
ATOM 3508 O O . ASP B 1 69 ? 7.773 11.375 -14.008 1 93.31 69 ASP B O 1
ATOM 3512 N N . SER B 1 70 ? 6.742 9.469 -14.578 1 94.62 70 SER B N 1
ATOM 3513 C CA . SER B 1 70 ? 7.949 8.656 -14.469 1 94.62 70 SER B CA 1
ATOM 3514 C C . SER B 1 70 ? 9.047 9.164 -15.398 1 94.62 70 SER B C 1
ATOM 3516 O O . SER B 1 70 ? 10.219 9.234 -15.008 1 94.62 70 SER B O 1
ATOM 3518 N N . THR B 1 71 ? 8.688 9.516 -16.578 1 94.69 71 THR B N 1
ATOM 3519 C CA . THR B 1 71 ? 9.664 9.961 -17.578 1 94.69 71 THR B CA 1
ATOM 3520 C C . THR B 1 71 ? 10.375 11.227 -17.109 1 94.69 71 THR B C 1
ATOM 3522 O O . THR B 1 71 ? 11.594 11.336 -17.219 1 94.69 71 THR B O 1
ATOM 3525 N N . CYS B 1 72 ? 9.609 12.109 -16.578 1 93 72 CYS B N 1
ATOM 3526 C CA . CYS B 1 72 ? 10.172 13.367 -16.094 1 93 72 CYS B CA 1
ATOM 3527 C C . CYS B 1 72 ? 11.117 13.117 -14.93 1 93 72 CYS B C 1
ATOM 3529 O O . CYS B 1 72 ? 12.188 13.734 -14.844 1 93 72 CYS B O 1
ATOM 3531 N N . LEU B 1 73 ? 10.789 12.25 -14.062 1 95.81 73 LEU B N 1
ATOM 3532 C CA . LEU B 1 73 ? 11.617 11.953 -12.898 1 95.81 73 LEU B CA 1
ATOM 3533 C C . LEU B 1 73 ? 12.938 11.32 -13.328 1 95.81 73 LEU B C 1
ATOM 3535 O O . LEU B 1 73 ? 14 11.695 -12.812 1 95.81 73 LEU B O 1
ATOM 3539 N N . VAL B 1 74 ? 12.898 10.406 -14.273 1 96.31 74 VAL B N 1
ATOM 3540 C CA . VAL B 1 74 ? 14.117 9.766 -14.766 1 96.31 74 VAL B CA 1
ATOM 3541 C C . VAL B 1 74 ? 15.023 10.82 -15.414 1 96.31 74 VAL B C 1
ATOM 3543 O O . VAL B 1 74 ? 16.234 10.828 -15.18 1 96.31 74 VAL B O 1
ATOM 3546 N N . LYS B 1 75 ? 14.43 11.703 -16.172 1 96.19 75 LYS B N 1
ATOM 3547 C CA . LYS B 1 75 ? 15.195 12.758 -16.844 1 96.19 75 LYS B CA 1
ATOM 3548 C C . LYS B 1 75 ? 15.898 13.656 -15.828 1 96.19 75 LYS B C 1
ATOM 3550 O O . LYS B 1 75 ? 17.094 13.93 -15.953 1 96.19 75 LYS B O 1
ATOM 3555 N N . ILE B 1 76 ? 15.195 14.086 -14.812 1 93.69 76 ILE B N 1
ATOM 3556 C CA . ILE B 1 76 ? 15.742 15 -13.812 1 93.69 76 ILE B CA 1
ATOM 3557 C C . ILE B 1 76 ? 16.859 14.305 -13.047 1 93.69 76 ILE B C 1
ATOM 3559 O O . ILE B 1 76 ? 17.938 14.883 -12.859 1 93.69 76 ILE B O 1
ATOM 3563 N N . ILE B 1 77 ? 16.672 13.07 -12.617 1 96 77 ILE B N 1
ATOM 3564 C CA . ILE B 1 77 ? 17.656 12.344 -11.82 1 96 77 ILE B CA 1
ATOM 3565 C C . ILE B 1 77 ? 18.891 12.055 -12.672 1 96 77 ILE B C 1
ATOM 3567 O O . ILE B 1 77 ? 20.016 12.156 -12.188 1 96 77 ILE B O 1
ATOM 3571 N N . SER B 1 78 ? 18.641 11.727 -13.906 1 96.12 78 SER B N 1
ATOM 3572 C CA . SER B 1 78 ? 19.75 11.461 -14.82 1 96.12 78 SER B CA 1
ATOM 3573 C C . SER B 1 78 ? 20.594 12.719 -15.039 1 96.12 78 SER B C 1
ATOM 3575 O O . SER B 1 78 ? 21.812 12.641 -15.156 1 96.12 78 SER B O 1
ATOM 3577 N N . GLN B 1 79 ? 19.969 13.836 -15.086 1 94.06 79 GLN B N 1
ATOM 3578 C CA . GLN B 1 79 ? 20.641 15.102 -15.328 1 94.06 79 GLN B CA 1
ATOM 3579 C C . GLN B 1 79 ? 21.359 15.602 -14.07 1 94.06 79 GLN B C 1
ATOM 3581 O O . GLN B 1 79 ? 22.5 16.031 -14.133 1 94.06 79 GLN B O 1
ATOM 3586 N N . VAL B 1 80 ? 20.719 15.508 -12.977 1 91.44 80 VAL B N 1
ATOM 3587 C CA . VAL B 1 80 ? 21.188 16.094 -11.727 1 91.44 80 VAL B CA 1
ATOM 3588 C C . VAL B 1 80 ? 22.203 15.172 -11.062 1 91.44 80 VAL B C 1
ATOM 3590 O O . VAL B 1 80 ? 23.156 15.633 -10.438 1 91.44 80 VAL B O 1
ATOM 3593 N N . LYS B 1 81 ? 22.016 13.859 -11.148 1 93.5 81 LYS B N 1
ATOM 3594 C CA . LYS B 1 81 ? 22.844 12.844 -10.5 1 93.5 81 LYS B CA 1
ATOM 3595 C C . LYS B 1 81 ? 23.031 13.156 -9.016 1 93.5 81 LYS B C 1
ATOM 3597 O O . LYS B 1 81 ? 24.172 13.305 -8.547 1 93.5 81 LYS B O 1
ATOM 3602 N N . PRO B 1 82 ? 21.938 13.164 -8.289 1 93.69 82 PRO B N 1
ATOM 3603 C CA . PRO B 1 82 ? 21.984 13.547 -6.879 1 93.69 82 PRO B CA 1
ATOM 3604 C C . PRO B 1 82 ? 22.719 12.516 -6.016 1 93.69 82 PRO B C 1
ATOM 3606 O O . PRO B 1 82 ? 22.859 11.359 -6.414 1 93.69 82 PRO B O 1
ATOM 3609 N N . THR B 1 83 ? 23.172 12.992 -4.844 1 93.06 83 THR B N 1
ATOM 3610 C CA . THR B 1 83 ? 23.75 12.086 -3.855 1 93.06 83 THR B CA 1
ATOM 3611 C C . THR B 1 83 ? 22.75 11.781 -2.748 1 93.06 83 THR B C 1
ATOM 3613 O O . THR B 1 83 ? 22.875 10.773 -2.051 1 93.06 83 THR B O 1
ATOM 3616 N N . GLU B 1 84 ? 21.844 12.766 -2.549 1 94.69 84 GLU B N 1
ATOM 3617 C CA . GLU B 1 84 ? 20.75 12.586 -1.597 1 94.69 84 GLU B CA 1
ATOM 3618 C C . GLU B 1 84 ? 19.406 13.016 -2.199 1 94.69 84 GLU B C 1
ATOM 3620 O O . GLU B 1 84 ? 19.344 14.023 -2.908 1 94.69 84 GLU B O 1
ATOM 3625 N N . ILE B 1 85 ? 18.422 12.203 -1.985 1 95.56 85 ILE B N 1
ATOM 3626 C CA . ILE B 1 85 ? 17.062 12.547 -2.42 1 95.56 85 ILE B CA 1
ATOM 3627 C C . ILE B 1 85 ? 16.125 12.516 -1.225 1 95.56 85 ILE B C 1
ATOM 3629 O O . ILE B 1 85 ? 16.078 11.531 -0.479 1 95.56 85 ILE B O 1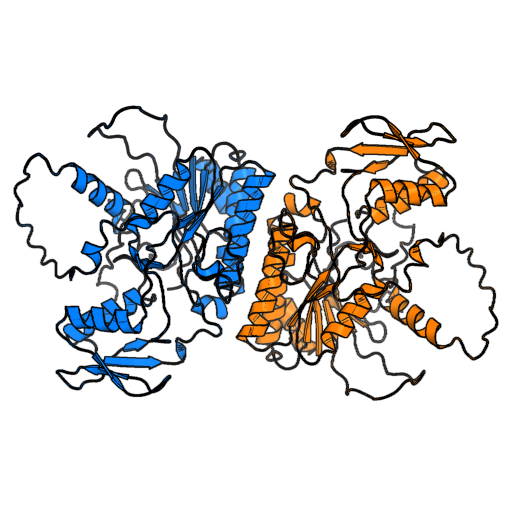
ATOM 3633 N N . TYR B 1 86 ? 15.453 13.633 -0.987 1 95.19 86 TYR B N 1
ATOM 3634 C CA . TYR B 1 86 ? 14.398 13.719 0.019 1 95.19 86 TYR B CA 1
ATOM 3635 C C . TYR B 1 86 ? 13.023 13.766 -0.633 1 95.19 86 TYR B C 1
ATOM 3637 O O . TYR B 1 86 ? 12.656 14.773 -1.246 1 95.19 86 TYR B O 1
ATOM 3645 N N . ASN B 1 87 ? 12.25 12.68 -0.525 1 97 87 ASN B N 1
ATOM 3646 C CA . ASN B 1 87 ? 10.875 12.672 -1.021 1 97 87 ASN B CA 1
ATOM 3647 C C . ASN B 1 87 ? 9.898 13.188 0.032 1 97 87 ASN B C 1
ATOM 3649 O O . ASN B 1 87 ? 9.414 12.422 0.862 1 97 87 ASN B O 1
ATOM 3653 N N . LEU B 1 88 ? 9.57 14.414 -0.107 1 94.06 88 LEU B N 1
ATOM 3654 C CA . LEU B 1 88 ? 8.68 15.078 0.843 1 94.06 88 LEU B CA 1
ATOM 3655 C C . LEU B 1 88 ? 7.348 15.422 0.192 1 94.06 88 LEU B C 1
ATOM 3657 O O . LEU B 1 88 ? 6.453 15.961 0.847 1 94.06 88 LEU B O 1
ATOM 3661 N N . GLY B 1 89 ? 7.219 15.102 -1.113 1 91.19 89 GLY B N 1
ATOM 3662 C CA . GLY B 1 89 ? 6 15.422 -1.839 1 91.19 89 GLY B CA 1
ATOM 3663 C C . GLY B 1 89 ? 4.867 14.453 -1.553 1 91.19 89 GLY B C 1
ATOM 3664 O O . GLY B 1 89 ? 5.098 13.25 -1.4 1 91.19 89 GLY B O 1
ATOM 3665 N N . ALA B 1 90 ? 3.639 15.055 -1.445 1 93.75 90 ALA B N 1
ATOM 3666 C CA . ALA B 1 90 ? 2.457 14.227 -1.21 1 93.75 90 ALA B CA 1
ATOM 3667 C C . ALA B 1 90 ? 1.178 15.047 -1.356 1 93.75 90 ALA B C 1
ATOM 3669 O O . ALA B 1 90 ? 1.212 16.281 -1.306 1 93.75 90 ALA B O 1
ATOM 3670 N N . GLN B 1 91 ? 0.075 14.375 -1.821 1 92.06 91 GLN B N 1
ATOM 3671 C CA . GLN B 1 91 ? -1.219 14.844 -1.337 1 92.06 91 GLN B CA 1
ATOM 3672 C C . GLN B 1 91 ? -1.344 14.648 0.172 1 92.06 91 GLN B C 1
ATOM 3674 O O . GLN B 1 91 ? -1.569 13.539 0.646 1 92.06 91 GLN B O 1
ATOM 3679 N N . SER B 1 92 ? -1.167 15.695 0.967 1 90.12 92 SER B N 1
ATOM 3680 C CA . SER B 1 92 ? -0.868 15.562 2.389 1 90.12 92 SER B CA 1
ATOM 3681 C C . SER B 1 92 ? -2.129 15.703 3.234 1 90.12 92 SER B C 1
ATOM 3683 O O . SER B 1 92 ? -2.08 15.562 4.457 1 90.12 92 SER B O 1
ATOM 3685 N N . HIS B 1 93 ? -3.25 15.984 2.646 1 90.25 93 HIS B N 1
ATOM 3686 C CA . HIS B 1 93 ? -4.48 16.172 3.408 1 90.25 93 HIS B CA 1
ATOM 3687 C C . HIS B 1 93 ? -5.258 14.859 3.525 1 90.25 93 HIS B C 1
ATOM 3689 O O . HIS B 1 93 ? -5.816 14.375 2.539 1 90.25 93 HIS B O 1
ATOM 3695 N N . VAL B 1 94 ? -5.344 14.398 4.762 1 92.75 94 VAL B N 1
ATOM 3696 C CA . VAL B 1 94 ? -5.953 13.094 5.016 1 92.75 94 VAL B CA 1
ATOM 3697 C C . VAL B 1 94 ? -7.43 13.125 4.621 1 92.75 94 VAL B C 1
ATOM 3699 O O . VAL B 1 94 ? -7.91 12.234 3.92 1 92.75 94 VAL B O 1
ATOM 3702 N N . LYS B 1 95 ? -8.156 14.117 5.02 1 90.81 95 LYS B N 1
ATOM 3703 C CA . LYS B 1 95 ? -9.578 14.211 4.727 1 90.81 95 LYS B CA 1
ATOM 3704 C C . LYS B 1 95 ? -9.836 14.195 3.223 1 90.81 95 LYS B C 1
ATOM 3706 O O . LYS B 1 95 ? -10.758 13.523 2.75 1 90.81 95 LYS B O 1
ATOM 3711 N N . ILE B 1 96 ? -8.984 14.859 2.463 1 90.75 96 ILE B N 1
ATOM 3712 C CA . ILE B 1 96 ? -9.141 14.984 1.018 1 90.75 96 ILE B CA 1
ATOM 3713 C C . ILE B 1 96 ? -8.898 13.625 0.359 1 90.75 96 ILE B C 1
ATOM 3715 O O . ILE B 1 96 ? -9.445 13.336 -0.705 1 90.75 96 ILE B O 1
ATOM 3719 N N . SER B 1 97 ? -8.172 12.773 0.992 1 95.5 97 SER B N 1
ATOM 3720 C CA . SER B 1 97 ? -7.828 11.492 0.399 1 95.5 97 SER B CA 1
ATOM 3721 C C . SER B 1 97 ? -9.055 10.594 0.267 1 95.5 97 SER B C 1
ATOM 3723 O O . SER B 1 97 ? -9.086 9.688 -0.568 1 95.5 97 SER B O 1
ATOM 3725 N N . PHE B 1 98 ? -10.062 10.828 1.053 1 94.62 98 PHE B N 1
ATOM 3726 C CA . PHE B 1 98 ? -11.289 10.047 0.936 1 94.62 98 PHE B CA 1
ATOM 3727 C C . PHE B 1 98 ? -12.031 10.398 -0.348 1 94.62 98 PHE B C 1
ATOM 3729 O O . PHE B 1 98 ? -12.688 9.539 -0.944 1 94.62 98 PHE B O 1
ATOM 3736 N N . ASP B 1 99 ? -11.867 11.617 -0.791 1 92.44 99 ASP B N 1
ATOM 3737 C CA . ASP B 1 99 ? -12.523 12.086 -2.008 1 92.44 99 ASP B CA 1
ATOM 3738 C C . ASP B 1 99 ? -11.641 11.859 -3.23 1 92.44 99 ASP B C 1
ATOM 3740 O O . ASP B 1 99 ? -12.141 11.695 -4.344 1 92.44 99 ASP B O 1
ATOM 3744 N N . LEU B 1 100 ? -10.352 11.883 -3.059 1 95.25 100 LEU B N 1
ATOM 3745 C CA . LEU B 1 100 ? -9.375 11.75 -4.133 1 95.25 100 LEU B CA 1
ATOM 3746 C C . LEU B 1 100 ? -8.445 10.57 -3.881 1 95.25 100 LEU B C 1
ATOM 3748 O O . LEU B 1 100 ? -7.223 10.719 -3.926 1 95.25 100 LEU B O 1
ATOM 3752 N N . ALA B 1 101 ? -9.07 9.43 -3.699 1 96.5 101 ALA B N 1
ATOM 3753 C CA . ALA B 1 101 ? -8.312 8.258 -3.258 1 96.5 101 ALA B CA 1
ATOM 3754 C C . ALA B 1 101 ? -7.348 7.785 -4.344 1 96.5 101 ALA B C 1
ATOM 3756 O O . ALA B 1 101 ? -6.188 7.484 -4.059 1 96.5 101 ALA B O 1
ATOM 3757 N N . GLU B 1 102 ? -7.789 7.723 -5.594 1 96.94 102 GLU B N 1
ATOM 3758 C CA . GLU B 1 102 ? -6.938 7.234 -6.672 1 96.94 102 GLU B CA 1
ATOM 3759 C C . GLU B 1 102 ? -5.746 8.164 -6.895 1 96.94 102 GLU B C 1
ATOM 3761 O O . GLU B 1 102 ? -4.617 7.699 -7.074 1 96.94 102 GLU B O 1
ATOM 3766 N N . TYR B 1 103 ? -6.039 9.445 -6.934 1 95.75 103 TYR B N 1
ATOM 3767 C CA . TYR B 1 103 ? -4.961 10.414 -7.078 1 95.75 103 TYR B CA 1
ATOM 3768 C C . TYR B 1 103 ? -3.957 10.289 -5.938 1 95.75 103 TYR B C 1
ATOM 3770 O O . TYR B 1 103 ? -2.746 10.297 -6.164 1 95.75 103 TYR B O 1
ATOM 3778 N N . THR B 1 104 ? -4.445 10.18 -4.719 1 97.62 104 THR B N 1
ATOM 3779 C CA . THR B 1 104 ? -3.598 10.031 -3.541 1 97.62 104 THR B CA 1
ATOM 3780 C C . THR B 1 104 ? -2.721 8.789 -3.654 1 97.62 104 THR B C 1
ATOM 3782 O O . THR B 1 104 ? -1.52 8.844 -3.377 1 97.62 104 THR B O 1
ATOM 3785 N N . ALA B 1 105 ? -3.305 7.684 -4.105 1 98.56 105 ALA B N 1
ATOM 3786 C CA . ALA B 1 105 ? -2.541 6.449 -4.285 1 98.56 105 ALA B CA 1
ATOM 3787 C C . ALA B 1 105 ? -1.455 6.629 -5.344 1 98.56 105 ALA B C 1
ATOM 3789 O O . ALA B 1 105 ? -0.325 6.168 -5.164 1 98.56 105 ALA B O 1
ATOM 3790 N N . ASN B 1 106 ? -1.772 7.309 -6.371 1 97.69 106 ASN B N 1
ATOM 3791 C CA . ASN B 1 106 ? -0.869 7.492 -7.504 1 97.69 106 ASN B CA 1
ATOM 3792 C C . ASN B 1 106 ? 0.31 8.391 -7.137 1 97.69 106 ASN B C 1
ATOM 3794 O O . ASN B 1 106 ? 1.441 8.133 -7.559 1 97.69 106 ASN B O 1
ATOM 3798 N N . VAL B 1 107 ? 0.049 9.383 -6.348 1 96.38 107 VAL B N 1
ATOM 3799 C CA . VAL B 1 107 ? 1.083 10.352 -5.996 1 96.38 107 VAL B CA 1
ATOM 3800 C C . VAL B 1 107 ? 1.857 9.859 -4.773 1 96.38 107 VAL B C 1
ATOM 3802 O O . VAL B 1 107 ? 3.078 9.703 -4.828 1 96.38 107 VAL B O 1
ATOM 3805 N N . ASP B 1 108 ? 1.155 9.562 -3.688 1 98.06 108 ASP B N 1
ATOM 3806 C CA . ASP B 1 108 ? 1.791 9.297 -2.4 1 98.06 108 ASP B CA 1
ATOM 3807 C C . ASP B 1 108 ? 2.395 7.891 -2.371 1 98.06 108 ASP B C 1
ATOM 3809 O O . ASP B 1 108 ? 3.387 7.652 -1.682 1 98.06 108 ASP B O 1
ATOM 3813 N N . GLY B 1 109 ? 1.699 6.977 -3.057 1 98.62 109 GLY B N 1
ATOM 3814 C CA . GLY B 1 109 ? 2.166 5.602 -3.07 1 98.62 109 GLY B CA 1
ATOM 3815 C C . GLY B 1 109 ? 3.08 5.293 -4.242 1 98.62 109 GLY B C 1
ATOM 3816 O O . GLY B 1 109 ? 4.305 5.305 -4.102 1 98.62 109 GLY B O 1
ATOM 3817 N N . VAL B 1 110 ? 2.475 5.246 -5.426 1 98.5 110 VAL B N 1
ATOM 3818 C CA . VAL B 1 110 ? 3.189 4.824 -6.629 1 98.5 110 VAL B CA 1
ATOM 3819 C C . VAL B 1 110 ? 4.262 5.852 -6.977 1 98.5 110 VAL B C 1
ATOM 3821 O O . VAL B 1 110 ? 5.293 5.508 -7.562 1 98.5 110 VAL B O 1
ATOM 3824 N N . GLY B 1 111 ? 4.062 7.121 -6.605 1 97.94 111 GLY B N 1
ATOM 3825 C CA . GLY B 1 111 ? 5.074 8.141 -6.828 1 97.94 111 GLY B CA 1
ATOM 3826 C C . GLY B 1 111 ? 6.406 7.816 -6.18 1 97.94 111 GLY B C 1
ATOM 3827 O O . GLY B 1 111 ? 7.465 8.07 -6.762 1 97.94 111 GLY B O 1
ATOM 3828 N N . THR B 1 112 ? 6.359 7.281 -4.98 1 98.56 112 THR B N 1
ATOM 3829 C CA . THR B 1 112 ? 7.578 6.863 -4.301 1 98.56 112 THR B CA 1
ATOM 3830 C C . THR B 1 112 ? 8.289 5.762 -5.086 1 98.56 112 THR B C 1
ATOM 3832 O O . THR B 1 112 ? 9.508 5.801 -5.258 1 98.56 112 THR B O 1
ATOM 3835 N N . LEU B 1 113 ? 7.484 4.809 -5.562 1 98.75 113 LEU B N 1
ATOM 3836 C CA . LEU B 1 113 ? 8.039 3.742 -6.387 1 98.75 113 LEU B CA 1
ATOM 3837 C C . LEU B 1 113 ? 8.711 4.309 -7.633 1 98.75 113 LEU B C 1
ATOM 3839 O O . LEU B 1 113 ? 9.797 3.869 -8.016 1 98.75 113 LEU B O 1
ATOM 3843 N N . ARG B 1 114 ? 8.094 5.266 -8.25 1 98.19 114 ARG B N 1
ATOM 3844 C CA . ARG B 1 114 ? 8.641 5.855 -9.469 1 98.19 114 ARG B CA 1
ATOM 3845 C C . ARG B 1 114 ? 9.992 6.512 -9.203 1 98.19 114 ARG B C 1
ATOM 3847 O O . ARG B 1 114 ? 10.898 6.422 -10.023 1 98.19 114 ARG B O 1
ATOM 3854 N N . LEU B 1 115 ? 10.117 7.152 -8.078 1 97.75 115 LEU B N 1
ATOM 3855 C CA . LEU B 1 115 ? 11.391 7.762 -7.703 1 97.75 115 LEU B CA 1
ATOM 3856 C C . LEU B 1 115 ? 12.461 6.699 -7.504 1 97.75 115 LEU B C 1
ATOM 3858 O O . LEU B 1 115 ? 13.578 6.828 -8.023 1 97.75 115 LEU B O 1
ATOM 3862 N N . LEU B 1 116 ? 12.117 5.691 -6.762 1 98.5 116 LEU B N 1
ATOM 3863 C CA . LEU B 1 116 ? 13.055 4.609 -6.488 1 98.5 116 LEU B CA 1
ATOM 3864 C C . LEU B 1 116 ? 13.469 3.914 -7.781 1 98.5 116 LEU B C 1
ATOM 3866 O O . LEU B 1 116 ? 14.656 3.633 -7.984 1 98.5 116 LEU B O 1
ATOM 3870 N N . ASP B 1 117 ? 12.508 3.686 -8.594 1 97.56 117 ASP B N 1
ATOM 3871 C CA . ASP B 1 117 ? 12.781 3.037 -9.875 1 97.56 117 ASP B CA 1
ATOM 3872 C C . ASP B 1 117 ? 13.656 3.922 -10.766 1 97.56 117 ASP B C 1
ATOM 3874 O O . ASP B 1 117 ? 14.492 3.422 -11.523 1 97.56 117 ASP B O 1
ATOM 3878 N N . ALA B 1 118 ? 13.406 5.219 -10.727 1 97.31 118 ALA B N 1
ATOM 3879 C CA . ALA B 1 118 ? 14.227 6.156 -11.492 1 97.31 118 ALA B CA 1
ATOM 3880 C C . ALA B 1 118 ? 15.688 6.094 -11.055 1 97.31 118 ALA B C 1
ATOM 3882 O O . ALA B 1 118 ? 16.594 6.113 -11.891 1 97.31 118 ALA B O 1
ATOM 3883 N N . ILE B 1 119 ? 15.945 6.008 -9.773 1 97.75 119 ILE B N 1
ATOM 3884 C CA . ILE B 1 119 ? 17.297 5.898 -9.234 1 97.75 119 ILE B CA 1
ATOM 3885 C C . ILE B 1 119 ? 17.969 4.637 -9.781 1 97.75 119 ILE B C 1
ATOM 3887 O O . ILE B 1 119 ? 19.109 4.684 -10.25 1 97.75 119 ILE B O 1
ATOM 3891 N N . LYS B 1 120 ? 17.219 3.539 -9.711 1 97.19 120 LYS B N 1
ATOM 3892 C CA . LYS B 1 120 ? 17.734 2.256 -10.188 1 97.19 120 LYS B CA 1
ATOM 3893 C C . LYS B 1 120 ? 18.016 2.299 -11.688 1 97.19 120 LYS B C 1
ATOM 3895 O O . LYS B 1 120 ? 19.062 1.846 -12.141 1 97.19 120 LYS B O 1
ATOM 3900 N N . THR B 1 121 ? 17.109 2.887 -12.414 1 96.44 121 THR B N 1
ATOM 3901 C CA . THR B 1 121 ? 17.203 2.984 -13.867 1 96.44 121 THR B CA 1
ATOM 3902 C C . THR B 1 121 ? 18.422 3.801 -14.266 1 96.44 121 THR B C 1
ATOM 3904 O O . THR B 1 121 ? 19.078 3.498 -15.273 1 96.44 121 THR B O 1
ATOM 3907 N N . CYS B 1 122 ? 18.781 4.801 -13.492 1 97.19 122 CYS B N 1
ATOM 3908 C CA . CYS B 1 122 ? 19.906 5.684 -13.789 1 97.19 122 CYS B CA 1
ATOM 3909 C C . CYS B 1 122 ? 21.203 5.078 -13.289 1 97.19 122 CYS B C 1
ATOM 3911 O O . CYS B 1 122 ? 22.266 5.691 -13.43 1 97.19 122 CYS B O 1
ATOM 3913 N N . GLY B 1 123 ? 21.156 3.873 -12.68 1 96.94 123 GLY B N 1
ATOM 3914 C CA . GLY B 1 123 ? 22.359 3.215 -12.195 1 96.94 123 GLY B CA 1
ATOM 3915 C C . GLY B 1 123 ? 22.938 3.865 -10.953 1 96.94 123 GLY B C 1
ATOM 3916 O O . GLY B 1 123 ? 24.156 3.832 -10.734 1 96.94 123 GLY B O 1
ATOM 3917 N N . LEU B 1 124 ? 22.109 4.477 -10.141 1 97 124 LEU B N 1
ATOM 3918 C CA . LEU B 1 124 ? 22.594 5.25 -9 1 97 124 LEU B CA 1
ATOM 3919 C C . LEU B 1 124 ? 22.219 4.57 -7.684 1 97 124 LEU B C 1
ATOM 3921 O O . LEU B 1 124 ? 22.234 5.203 -6.625 1 97 124 LEU B O 1
ATOM 3925 N N . THR B 1 125 ? 21.922 3.303 -7.707 1 96.62 125 THR B N 1
ATOM 3926 C CA . THR B 1 125 ? 21.438 2.557 -6.555 1 96.62 125 THR B CA 1
ATOM 3927 C C . THR B 1 125 ? 22.453 2.582 -5.422 1 96.62 125 THR B C 1
ATOM 3929 O O . THR B 1 125 ? 22.078 2.629 -4.246 1 96.62 125 THR B O 1
ATOM 3932 N N . ASN B 1 126 ? 23.688 2.646 -5.77 1 96.06 126 ASN B N 1
ATOM 3933 C CA . ASN B 1 126 ? 24.75 2.561 -4.762 1 96.06 126 ASN B CA 1
ATOM 3934 C C . ASN B 1 126 ? 25.297 3.938 -4.406 1 96.06 126 ASN B C 1
ATOM 3936 O O . ASN B 1 126 ? 26.141 4.062 -3.523 1 96.06 126 ASN B O 1
ATOM 3940 N N . SER B 1 127 ? 24.797 4.934 -5.062 1 95.06 127 SER B N 1
ATOM 3941 C CA . SER B 1 127 ? 25.406 6.246 -4.863 1 95.06 127 SER B CA 1
ATOM 3942 C C . SER B 1 127 ? 24.406 7.223 -4.23 1 95.06 127 SER B C 1
ATOM 3944 O O . SER B 1 127 ? 24.812 8.234 -3.652 1 95.06 127 SER B O 1
ATOM 3946 N N . VAL B 1 128 ? 23.203 6.926 -4.301 1 96.5 128 VAL B N 1
ATOM 3947 C CA . VAL B 1 128 ? 22.188 7.852 -3.811 1 96.5 128 VAL B CA 1
ATOM 3948 C C . VAL B 1 128 ? 21.641 7.352 -2.477 1 96.5 128 VAL B C 1
ATOM 3950 O O . VAL B 1 128 ? 21.359 6.164 -2.318 1 96.5 128 VAL B O 1
ATOM 3953 N N . LYS B 1 129 ? 21.562 8.258 -1.444 1 97.31 129 LYS B N 1
ATOM 3954 C CA . LYS B 1 129 ? 20.812 8.016 -0.223 1 97.31 129 LYS B CA 1
ATOM 3955 C C . LYS B 1 129 ? 19.406 8.594 -0.328 1 97.31 129 LYS B C 1
ATOM 3957 O O . LYS B 1 129 ? 19.219 9.758 -0.679 1 97.31 129 LYS B O 1
ATOM 3962 N N . PHE B 1 130 ? 18.469 7.742 -0.051 1 98.25 130 PHE B N 1
ATOM 3963 C CA . PHE B 1 130 ? 17.078 8.109 -0.292 1 98.25 130 PHE B CA 1
ATOM 3964 C C . PHE B 1 130 ? 16.312 8.211 1.021 1 98.25 130 PHE B C 1
ATOM 3966 O O . PHE B 1 130 ? 16.375 7.301 1.854 1 98.25 130 PHE B O 1
ATOM 3973 N N . TYR B 1 131 ? 15.57 9.398 1.182 1 97.94 131 TYR B N 1
ATOM 3974 C CA . TYR B 1 131 ? 14.703 9.617 2.33 1 97.94 131 TYR B CA 1
ATOM 3975 C C . TYR B 1 131 ? 13.242 9.711 1.9 1 97.94 131 TYR B C 1
ATOM 3977 O O . TYR B 1 131 ? 12.906 10.461 0.981 1 97.94 131 TYR B O 1
ATOM 3985 N N . GLN B 1 132 ? 12.406 8.922 2.551 1 98.5 132 GLN B N 1
ATOM 3986 C CA . GLN B 1 132 ? 10.969 8.945 2.346 1 98.5 132 GLN B CA 1
ATOM 3987 C C . GLN B 1 132 ? 10.25 9.523 3.561 1 98.5 132 GLN B C 1
ATOM 3989 O O . GLN B 1 132 ? 10.414 9.039 4.68 1 98.5 132 GLN B O 1
ATOM 3994 N N . ALA B 1 133 ? 9.484 10.602 3.299 1 97.62 133 ALA B N 1
ATOM 3995 C CA . ALA B 1 133 ? 8.609 11.102 4.355 1 97.62 133 ALA B CA 1
ATOM 3996 C C . ALA B 1 133 ? 7.398 10.195 4.539 1 97.62 133 ALA B C 1
ATOM 3998 O O . ALA B 1 133 ? 6.434 10.273 3.777 1 97.62 133 ALA B O 1
ATOM 3999 N N . SER B 1 134 ? 7.504 9.336 5.566 1 97.88 134 SER B N 1
ATOM 4000 C CA . SER B 1 134 ? 6.336 8.562 5.973 1 97.88 134 SER B CA 1
ATOM 4001 C C . SER B 1 134 ? 5.508 9.312 7.008 1 97.88 134 SER B C 1
ATOM 4003 O O . SER B 1 134 ? 5.531 10.547 7.051 1 97.88 134 SER B O 1
ATOM 4005 N N . THR B 1 135 ? 4.605 8.617 7.695 1 96.94 135 THR B N 1
ATOM 4006 C CA . THR B 1 135 ? 3.652 9.32 8.547 1 96.94 135 THR B CA 1
ATOM 4007 C C . THR B 1 135 ? 3.184 8.422 9.688 1 96.94 135 THR B C 1
ATOM 4009 O O . THR B 1 135 ? 3.121 7.199 9.539 1 96.94 135 THR B O 1
ATOM 4012 N N . SER B 1 136 ? 2.842 9.078 10.789 1 94.81 136 SER B N 1
ATOM 4013 C CA . SER B 1 136 ? 2.236 8.359 11.898 1 94.81 136 SER B CA 1
ATOM 4014 C C . SER B 1 136 ? 0.873 7.793 11.516 1 94.81 136 SER B C 1
ATOM 4016 O O . SER B 1 136 ? 0.346 6.91 12.195 1 94.81 136 SER B O 1
ATOM 4018 N N . GLU B 1 137 ? 0.257 8.297 10.453 1 95.69 137 GLU B N 1
ATOM 4019 C CA . GLU B 1 137 ? -1.015 7.793 9.945 1 95.69 137 GLU B CA 1
ATOM 4020 C C . GLU B 1 137 ? -0.919 6.312 9.578 1 95.69 137 GLU B C 1
ATOM 4022 O O . GLU B 1 137 ? -1.938 5.645 9.391 1 95.69 137 GLU B O 1
ATOM 4027 N N . LEU B 1 138 ? 0.311 5.762 9.484 1 97.62 138 LEU B N 1
ATOM 4028 C CA . LEU B 1 138 ? 0.512 4.34 9.234 1 97.62 138 LEU B CA 1
ATOM 4029 C C . LEU B 1 138 ? -0.059 3.502 10.375 1 97.62 138 LEU B C 1
ATOM 4031 O O . LEU B 1 138 ? -0.615 2.426 10.141 1 97.62 138 LEU B O 1
ATOM 4035 N N . TYR B 1 139 ? 0.047 4.004 11.539 1 95.69 139 TYR B N 1
ATOM 4036 C CA . TYR B 1 139 ? -0.399 3.262 12.711 1 95.69 139 TYR B CA 1
ATOM 4037 C C . TYR B 1 139 ? -1.92 3.24 12.797 1 95.69 139 TYR B C 1
ATOM 4039 O O . TYR B 1 139 ? -2.508 2.266 13.281 1 95.69 139 TYR B O 1
ATOM 4047 N N . GLY B 1 140 ? -2.543 4.344 12.352 1 93.81 140 GLY B N 1
ATOM 4048 C CA . GLY B 1 140 ? -3.994 4.402 12.289 1 93.81 140 GLY B CA 1
ATOM 4049 C C . GLY B 1 140 ? -4.668 3.924 13.562 1 93.81 140 GLY B C 1
ATOM 4050 O O . GLY B 1 140 ? -4.613 4.602 14.594 1 93.81 140 GLY B O 1
ATOM 4051 N N . LYS B 1 141 ? -5.398 2.73 13.5 1 92.75 141 LYS B N 1
ATOM 4052 C CA . LYS B 1 141 ? -5.91 2.08 14.703 1 92.75 141 LYS B CA 1
ATOM 4053 C C . LYS B 1 141 ? -4.781 1.479 15.531 1 92.75 141 LYS B C 1
ATOM 4055 O O . LYS B 1 141 ? -4.355 0.349 15.281 1 92.75 141 LYS B O 1
ATOM 4060 N N . VAL B 1 142 ? -4.434 2.145 16.562 1 89.38 142 VAL B N 1
ATOM 4061 C CA . VAL B 1 142 ? -3.203 1.863 17.297 1 89.38 142 VAL B CA 1
ATOM 4062 C C . VAL B 1 142 ? -3.283 0.476 17.922 1 89.38 142 VAL B C 1
ATOM 4064 O O . VAL B 1 142 ? -4.23 0.174 18.656 1 89.38 142 VAL B O 1
ATOM 4067 N N . GLN B 1 143 ? -2.248 -0.259 17.609 1 88.56 143 GLN B N 1
ATOM 4068 C CA . GLN B 1 143 ? -2.197 -1.642 18.078 1 88.56 143 GLN B CA 1
ATOM 4069 C C . GLN B 1 143 ? -1.422 -1.755 19.375 1 88.56 143 GLN B C 1
ATOM 4071 O O . GLN B 1 143 ? -1.62 -2.701 20.141 1 88.56 143 GLN B O 1
ATOM 4076 N N . GLU B 1 144 ? -0.5 -0.816 19.578 1 86.75 144 GLU B N 1
ATOM 4077 C CA . GLU B 1 144 ? 0.33 -0.754 20.766 1 86.75 144 GLU B CA 1
ATOM 4078 C C . GLU B 1 144 ? 0.524 0.687 21.234 1 86.75 144 GLU B C 1
ATOM 4080 O O . GLU B 1 144 ? 0.695 1.591 20.406 1 86.75 144 GLU B O 1
ATOM 4085 N N . ILE B 1 145 ? 0.424 0.853 22.562 1 82.81 145 ILE B N 1
ATOM 4086 C CA . ILE B 1 145 ? 0.68 2.156 23.156 1 82.81 145 ILE B CA 1
ATOM 4087 C C . ILE B 1 145 ? 1.821 2.041 24.172 1 82.81 145 ILE B C 1
ATOM 4089 O O . ILE B 1 145 ? 1.765 1.224 25.094 1 82.81 145 ILE B O 1
ATOM 4093 N N . PRO B 1 146 ? 2.902 2.879 24.016 1 87.25 146 PRO B N 1
ATOM 4094 C CA . PRO B 1 146 ? 3.164 3.818 22.922 1 87.25 146 PRO B CA 1
ATOM 4095 C C . PRO B 1 146 ? 3.592 3.123 21.625 1 87.25 146 PRO B C 1
ATOM 4097 O O . PRO B 1 146 ? 3.941 1.94 21.656 1 87.25 146 PRO B O 1
ATOM 4100 N N . GLN B 1 147 ? 3.441 3.871 20.531 1 90.56 147 GLN B N 1
ATOM 4101 C CA . GLN B 1 147 ? 3.896 3.316 19.266 1 90.56 147 GLN B CA 1
ATOM 4102 C C . GLN B 1 147 ? 5.418 3.34 19.156 1 90.56 147 GLN B C 1
ATOM 4104 O O . GLN B 1 147 ? 6.059 4.301 19.594 1 90.56 147 GLN B O 1
ATOM 4109 N N . LYS B 1 148 ? 5.969 2.318 18.719 1 89.88 148 LYS B N 1
ATOM 4110 C CA . LYS B 1 148 ? 7.383 2.191 18.375 1 89.88 148 LYS B CA 1
ATOM 4111 C C . LYS B 1 148 ? 7.559 1.715 16.938 1 89.88 148 LYS B C 1
ATOM 4113 O O . LYS B 1 148 ? 6.578 1.45 16.234 1 89.88 148 LYS B O 1
ATOM 4118 N N . GLU B 1 149 ? 8.789 1.655 16.469 1 90.94 149 GLU B N 1
ATOM 4119 C CA . GLU B 1 149 ? 9.07 1.317 15.07 1 90.94 149 GLU B CA 1
ATOM 4120 C C . GLU B 1 149 ? 8.562 -0.083 14.734 1 90.94 149 GLU B C 1
ATOM 4122 O O . GLU B 1 149 ? 8.25 -0.373 13.578 1 90.94 149 GLU B O 1
ATOM 4127 N N . THR B 1 150 ? 8.359 -0.955 15.719 1 90.38 150 THR B N 1
ATOM 4128 C CA . THR B 1 150 ? 7.953 -2.336 15.469 1 90.38 150 THR B CA 1
ATOM 4129 C C . THR B 1 150 ? 6.449 -2.498 15.648 1 90.38 150 THR B C 1
ATOM 4131 O O . THR B 1 150 ? 5.906 -3.586 15.438 1 90.38 150 THR B O 1
ATOM 4134 N N . THR B 1 151 ? 5.812 -1.436 16.109 1 93.12 151 THR B N 1
ATOM 4135 C CA . THR B 1 151 ? 4.363 -1.509 16.266 1 93.12 151 THR B CA 1
ATOM 4136 C C . THR B 1 151 ? 3.693 -1.795 14.922 1 93.12 151 THR B C 1
ATOM 4138 O O . THR B 1 151 ? 3.982 -1.131 13.922 1 93.12 151 THR B O 1
ATOM 4141 N N . PRO B 1 152 ? 2.828 -2.842 14.844 1 94.25 152 PRO B N 1
ATOM 4142 C CA . PRO B 1 152 ? 2.143 -3.139 13.586 1 94.25 152 PRO B CA 1
ATOM 4143 C C . PRO B 1 152 ? 1.294 -1.972 13.086 1 94.25 152 PRO B C 1
ATOM 4145 O O . PRO B 1 152 ? 0.671 -1.27 13.883 1 94.25 152 PRO B O 1
ATOM 4148 N N . PHE B 1 153 ? 1.247 -1.798 11.797 1 96.75 153 PHE B N 1
ATOM 4149 C CA . PHE B 1 153 ? 0.49 -0.717 11.172 1 96.75 153 PHE B CA 1
ATOM 4150 C C . PHE B 1 153 ? -0.962 -1.127 10.961 1 96.75 153 PHE B C 1
ATOM 4152 O O . PHE B 1 153 ? -1.265 -2.314 10.828 1 96.75 153 PHE B O 1
ATOM 4159 N N . TYR B 1 154 ? -1.856 -0.15 10.984 1 97 154 TYR B N 1
ATOM 4160 C CA . TYR B 1 154 ? -3.285 -0.304 10.734 1 97 154 TYR B CA 1
ATOM 4161 C C . TYR B 1 154 ? -3.887 0.984 10.188 1 97 154 TYR B C 1
ATOM 4163 O O . TYR B 1 154 ? -4.688 1.641 10.852 1 97 154 TYR B O 1
ATOM 4171 N N . PRO B 1 155 ? -3.525 1.312 8.945 1 97.75 155 PRO B N 1
ATOM 4172 C CA . PRO B 1 155 ? -3.984 2.59 8.398 1 97.75 155 PRO B CA 1
ATOM 4173 C C . PRO B 1 155 ? -5.504 2.686 8.32 1 97.75 155 PRO B C 1
ATOM 4175 O O . PRO B 1 155 ? -6.176 1.691 8.023 1 97.75 155 PRO B O 1
ATOM 4178 N N . ARG B 1 156 ? -6.047 3.918 8.484 1 97.12 156 ARG B N 1
ATOM 4179 C CA . ARG B 1 156 ? -7.488 4.105 8.57 1 97.12 156 ARG B CA 1
ATOM 4180 C C . ARG B 1 156 ? -7.973 5.102 7.52 1 97.12 156 ARG B C 1
ATOM 4182 O O . ARG B 1 156 ? -9.07 5.652 7.637 1 97.12 156 ARG B O 1
ATOM 4189 N N . SER B 1 157 ? -7.152 5.426 6.559 1 97.56 157 SER B N 1
ATOM 4190 C CA . SER B 1 157 ? -7.516 6.332 5.473 1 97.56 157 SER B CA 1
ATOM 4191 C C . SER B 1 157 ? -6.82 5.941 4.172 1 97.56 157 SER B C 1
ATOM 4193 O O . SER B 1 157 ? -5.789 5.27 4.191 1 97.56 157 SER B O 1
ATOM 4195 N N . PRO B 1 158 ? -7.453 6.359 3.006 1 98.25 158 PRO B N 1
ATOM 4196 C CA . PRO B 1 158 ? -6.734 6.141 1.749 1 98.25 158 PRO B CA 1
ATOM 4197 C C . PRO B 1 158 ? -5.336 6.758 1.755 1 98.25 158 PRO B C 1
ATOM 4199 O O 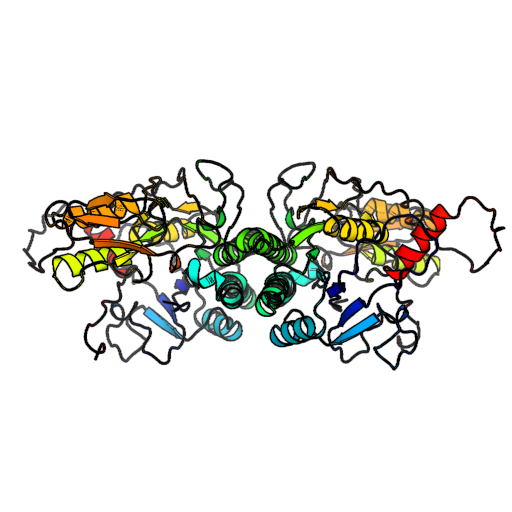. PRO B 1 158 ? -4.406 6.199 1.171 1 98.25 158 PRO B O 1
ATOM 4202 N N . TYR B 1 159 ? -5.188 7.926 2.422 1 97.94 159 TYR B N 1
ATOM 4203 C CA . TYR B 1 159 ? -3.881 8.539 2.627 1 97.94 159 TYR B CA 1
ATOM 4204 C C . TYR B 1 159 ? -2.945 7.59 3.367 1 97.94 159 TYR B C 1
ATOM 4206 O O . TYR B 1 159 ? -1.83 7.324 2.91 1 97.94 159 TYR B O 1
ATOM 4214 N N . GLY B 1 160 ? -3.418 7.074 4.48 1 98.25 160 GLY B N 1
ATOM 4215 C CA . GLY B 1 160 ? -2.619 6.137 5.258 1 98.25 160 GLY B CA 1
ATOM 4216 C C . GLY B 1 160 ? -2.244 4.887 4.48 1 98.25 160 GLY B C 1
ATOM 4217 O O . GLY B 1 160 ? -1.108 4.418 4.566 1 98.25 160 GLY B O 1
ATOM 4218 N N . ALA B 1 161 ? -3.168 4.352 3.734 1 98.69 161 ALA B N 1
ATOM 4219 C CA . ALA B 1 161 ? -2.906 3.158 2.932 1 98.69 161 ALA B CA 1
ATOM 4220 C C . ALA B 1 161 ? -1.857 3.439 1.859 1 98.69 161 ALA B C 1
ATOM 4222 O O . ALA B 1 161 ? -0.976 2.613 1.613 1 98.69 161 ALA B O 1
ATOM 4223 N N . ALA B 1 162 ? -1.97 4.574 1.202 1 98.75 162 ALA B N 1
ATOM 4224 C CA . ALA B 1 162 ? -1.007 4.945 0.169 1 98.75 162 ALA B CA 1
ATOM 4225 C C . ALA B 1 162 ? 0.394 5.102 0.754 1 98.75 162 ALA B C 1
ATOM 4227 O O . ALA B 1 162 ? 1.371 4.621 0.176 1 98.75 162 ALA B O 1
ATOM 4228 N N . LYS B 1 163 ? 0.483 5.75 1.869 1 98.75 163 LYS B N 1
ATOM 4229 C CA . LYS B 1 163 ? 1.776 5.949 2.518 1 98.75 163 LYS B CA 1
ATOM 4230 C C . LYS B 1 163 ? 2.348 4.625 3.018 1 98.75 163 LYS B C 1
ATOM 4232 O O . LYS B 1 163 ? 3.566 4.441 3.043 1 98.75 163 LYS B O 1
ATOM 4237 N N . LEU B 1 164 ? 1.468 3.734 3.418 1 98.81 164 LEU B N 1
ATOM 4238 C CA . LEU B 1 164 ? 1.935 2.414 3.822 1 98.81 164 LEU B CA 1
ATOM 4239 C C . LEU B 1 164 ? 2.586 1.685 2.652 1 98.81 164 LEU B C 1
ATOM 4241 O O . LEU B 1 164 ? 3.623 1.037 2.818 1 98.81 164 LEU B O 1
ATOM 4245 N N . TYR B 1 165 ? 1.947 1.773 1.512 1 98.88 165 TYR B N 1
ATOM 4246 C CA . TYR B 1 165 ? 2.598 1.226 0.326 1 98.88 165 TYR B CA 1
ATOM 4247 C C . TYR B 1 165 ? 3.988 1.82 0.142 1 98.88 165 TYR B C 1
ATOM 4249 O O . TYR B 1 165 ? 4.953 1.094 -0.102 1 98.88 165 TYR B O 1
ATOM 4257 N N . ALA B 1 166 ? 4.035 3.145 0.188 1 98.88 166 ALA B N 1
ATOM 4258 C CA . ALA B 1 166 ? 5.312 3.834 0.029 1 98.88 166 ALA B CA 1
ATOM 4259 C C . ALA B 1 166 ? 6.34 3.322 1.034 1 98.88 166 ALA B C 1
ATOM 4261 O O . ALA B 1 166 ? 7.496 3.076 0.679 1 98.88 166 ALA B O 1
ATOM 4262 N N . TYR B 1 167 ? 5.914 3.137 2.246 1 98.81 167 TYR B N 1
ATOM 4263 C CA . TYR B 1 167 ? 6.785 2.637 3.305 1 98.81 167 TYR B CA 1
ATOM 4264 C C . TYR B 1 167 ? 7.406 1.3 2.914 1 98.81 167 TYR B C 1
ATOM 4266 O O . TYR B 1 167 ? 8.625 1.137 2.967 1 98.81 167 TYR B O 1
ATOM 4274 N N . TRP B 1 168 ? 6.625 0.431 2.475 1 98.75 168 TRP B N 1
ATOM 4275 C CA . TRP B 1 168 ? 7.082 -0.936 2.248 1 98.75 168 TRP B CA 1
ATOM 4276 C C . TRP B 1 168 ? 7.895 -1.032 0.96 1 98.75 168 TRP B C 1
ATOM 4278 O O . TRP B 1 168 ? 8.82 -1.835 0.864 1 98.75 168 TRP B O 1
ATOM 4288 N N . ILE B 1 169 ? 7.562 -0.239 -0.038 1 98.75 169 ILE B N 1
ATOM 4289 C CA . ILE B 1 169 ? 8.359 -0.296 -1.26 1 98.75 169 ILE B CA 1
ATOM 4290 C C . ILE B 1 169 ? 9.766 0.227 -0.985 1 98.75 169 ILE B C 1
ATOM 4292 O O . ILE B 1 169 ? 10.734 -0.249 -1.576 1 98.75 169 ILE B O 1
ATOM 4296 N N . VAL B 1 170 ? 9.898 1.181 -0.063 1 98.75 170 VAL B N 1
ATOM 4297 C CA . VAL B 1 170 ? 11.211 1.664 0.35 1 98.75 170 VAL B CA 1
ATOM 4298 C C . VAL B 1 170 ? 11.992 0.536 1.021 1 98.75 170 VAL B C 1
ATOM 4300 O O . VAL B 1 170 ? 13.156 0.299 0.696 1 98.75 170 VAL B O 1
ATOM 4303 N N . VAL B 1 171 ? 11.328 -0.128 1.921 1 98.44 171 VAL B N 1
ATOM 4304 C CA . VAL B 1 171 ? 11.961 -1.256 2.6 1 98.44 171 VAL B CA 1
ATOM 4305 C C . VAL B 1 171 ? 12.391 -2.305 1.575 1 98.44 171 VAL B C 1
ATOM 4307 O O . VAL B 1 171 ? 13.484 -2.857 1.662 1 98.44 171 VAL B O 1
ATOM 4310 N N . ASN B 1 172 ? 11.523 -2.547 0.645 1 98.12 172 ASN B N 1
ATOM 4311 C CA . ASN B 1 172 ? 11.82 -3.557 -0.365 1 98.12 172 ASN B CA 1
ATOM 4312 C C . ASN B 1 172 ? 13.055 -3.18 -1.187 1 98.12 172 ASN B C 1
ATOM 4314 O O . ASN B 1 172 ? 13.906 -4.027 -1.463 1 98.12 172 ASN B O 1
ATOM 4318 N N . PHE B 1 173 ? 13.148 -1.97 -1.618 1 98.06 173 PHE B N 1
ATOM 4319 C CA . PHE B 1 173 ? 14.297 -1.542 -2.412 1 98.06 173 PHE B CA 1
ATOM 4320 C C . PHE B 1 173 ? 15.57 -1.587 -1.585 1 98.06 173 PHE B C 1
ATOM 4322 O O . PHE B 1 173 ? 16.641 -1.893 -2.109 1 98.06 173 PHE B O 1
ATOM 4329 N N . ARG B 1 174 ? 15.477 -1.259 -0.325 1 98.19 174 ARG B N 1
ATOM 4330 C CA . ARG B 1 174 ? 16.609 -1.384 0.584 1 98.19 174 ARG B CA 1
ATOM 4331 C C . ARG B 1 174 ? 17.094 -2.828 0.662 1 98.19 174 ARG B C 1
ATOM 4333 O O . ARG B 1 174 ? 18.297 -3.096 0.528 1 98.19 174 ARG B O 1
ATOM 4340 N N . GLU B 1 175 ? 16.172 -3.73 0.773 1 96.75 175 GLU B N 1
ATOM 4341 C CA . GLU B 1 175 ? 16.516 -5.129 0.989 1 96.75 175 GLU B CA 1
ATOM 4342 C C . GLU B 1 175 ? 16.875 -5.816 -0.326 1 96.75 175 GLU B C 1
ATOM 4344 O O . GLU B 1 175 ? 17.797 -6.633 -0.375 1 96.75 175 GLU B O 1
ATOM 4349 N N . ALA B 1 176 ? 16.188 -5.496 -1.374 1 96.19 176 ALA B N 1
ATOM 4350 C CA . ALA B 1 176 ? 16.359 -6.191 -2.65 1 96.19 176 ALA B CA 1
ATOM 4351 C C . ALA B 1 176 ? 17.594 -5.695 -3.391 1 96.19 176 ALA B C 1
ATOM 4353 O O . ALA B 1 176 ? 18.266 -6.469 -4.082 1 96.19 176 ALA B O 1
ATOM 4354 N N . TYR B 1 177 ? 17.922 -4.418 -3.207 1 96.56 177 TYR B N 1
ATOM 4355 C CA . TYR B 1 177 ? 18.984 -3.84 -4.039 1 96.56 177 TYR B CA 1
ATOM 4356 C C . TYR B 1 177 ? 20.078 -3.215 -3.178 1 96.56 177 TYR B C 1
ATOM 4358 O O . TYR B 1 177 ? 20.938 -2.504 -3.688 1 96.56 177 TYR B O 1
ATOM 4366 N N . ASN B 1 178 ? 19.984 -3.375 -1.918 1 96.56 178 ASN B N 1
ATOM 4367 C CA . ASN B 1 178 ? 20.953 -2.836 -0.973 1 96.56 178 ASN B CA 1
ATOM 4368 C C . ASN B 1 178 ? 21.062 -1.318 -1.092 1 96.56 178 ASN B C 1
ATOM 4370 O O . ASN B 1 178 ? 22.156 -0.764 -0.978 1 96.56 178 ASN B O 1
ATOM 4374 N N . MET B 1 179 ? 20.016 -0.676 -1.442 1 97.62 179 MET B N 1
ATOM 4375 C CA . MET B 1 179 ? 19.953 0.78 -1.54 1 97.62 179 MET B CA 1
ATOM 4376 C C . MET B 1 179 ? 19.859 1.415 -0.156 1 97.62 179 MET B C 1
ATOM 4378 O O . MET B 1 179 ? 19.156 0.912 0.719 1 97.62 179 MET B O 1
ATOM 4382 N N . PHE B 1 180 ? 20.688 2.504 0.103 1 98.38 180 PHE B N 1
ATOM 4383 C CA . PHE B 1 180 ? 20.453 3.285 1.314 1 98.38 180 PHE B CA 1
ATOM 4384 C C . PHE B 1 180 ? 19.141 4.055 1.227 1 98.38 180 PHE B C 1
ATOM 4386 O O . PHE B 1 180 ? 19.094 5.148 0.657 1 98.38 180 PHE B O 1
ATOM 4393 N N . ALA B 1 181 ? 18.109 3.502 1.675 1 98.62 181 ALA B N 1
ATOM 4394 C CA . ALA B 1 181 ? 16.766 4.078 1.646 1 98.62 181 ALA B CA 1
ATOM 4395 C C . ALA B 1 181 ? 16.094 3.975 3.014 1 98.62 181 ALA B C 1
ATOM 4397 O O . ALA B 1 181 ? 16.078 2.9 3.621 1 98.62 181 ALA B O 1
ATOM 4398 N N . VAL B 1 182 ? 15.555 5.125 3.531 1 98.25 182 VAL B N 1
ATOM 4399 C CA . VAL B 1 182 ? 15.016 5.117 4.887 1 98.25 182 VAL B CA 1
ATOM 4400 C C . VAL B 1 182 ? 13.648 5.797 4.906 1 98.25 182 VAL B C 1
ATOM 4402 O O . VAL B 1 182 ? 13.367 6.668 4.074 1 98.25 182 VAL B O 1
ATOM 4405 N N . ASN B 1 183 ? 12.805 5.297 5.82 1 98.38 183 ASN B N 1
ATOM 4406 C CA . ASN B 1 183 ? 11.531 5.934 6.141 1 98.38 183 ASN B CA 1
ATOM 4407 C C . ASN B 1 183 ? 11.617 6.738 7.434 1 98.38 183 ASN B C 1
ATOM 4409 O O . ASN B 1 183 ? 12.016 6.211 8.477 1 98.38 183 ASN B O 1
ATOM 4413 N N . GLY B 1 184 ? 11.383 8.031 7.355 1 97.06 184 GLY B N 1
ATOM 4414 C CA . GLY B 1 184 ? 11.055 8.766 8.57 1 97.06 184 GLY B CA 1
ATOM 4415 C C . GLY B 1 184 ? 9.578 8.727 8.906 1 97.06 184 GLY B C 1
ATOM 4416 O O . GLY B 1 184 ? 8.75 9.273 8.18 1 97.06 184 GLY B O 1
ATOM 4417 N N . ILE B 1 185 ? 9.188 8.031 9.953 1 96.94 185 ILE B N 1
ATOM 4418 C CA . ILE B 1 185 ? 7.797 7.984 10.383 1 96.94 185 ILE B CA 1
ATOM 4419 C C . ILE B 1 185 ? 7.465 9.234 11.195 1 96.94 185 ILE B C 1
ATOM 4421 O O . ILE B 1 185 ? 7.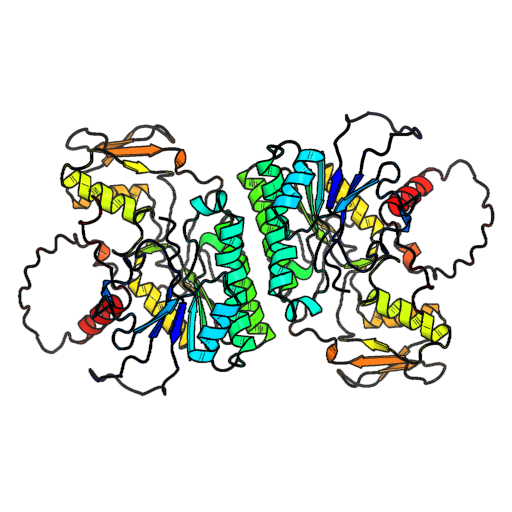652 9.25 12.414 1 96.94 185 ILE B O 1
ATOM 4425 N N . LEU B 1 186 ? 6.902 10.188 10.555 1 95.25 186 LEU B N 1
ATOM 4426 C CA . LEU B 1 186 ? 6.758 11.523 11.117 1 95.25 186 LEU B CA 1
ATOM 4427 C C . LEU B 1 186 ? 5.41 11.672 11.82 1 95.25 186 LEU B C 1
ATOM 4429 O O . LEU B 1 186 ? 4.363 11.422 11.219 1 95.25 186 LEU B O 1
ATOM 4433 N N . PHE B 1 187 ? 5.449 12.078 13.016 1 93.06 187 PHE B N 1
ATOM 4434 C CA . PHE B 1 187 ? 4.258 12.648 13.633 1 93.06 187 PHE B CA 1
ATOM 4435 C C . PHE B 1 187 ? 4.066 14.094 13.211 1 93.06 187 PHE B C 1
ATOM 4437 O O . PHE B 1 187 ? 4.84 14.625 12.406 1 93.06 187 PHE B O 1
ATOM 4444 N N . ASN B 1 188 ? 2.963 14.711 13.594 1 91.56 188 ASN B N 1
ATOM 4445 C CA . ASN B 1 188 ? 2.652 16.047 13.086 1 91.56 188 ASN B CA 1
ATOM 4446 C C . ASN B 1 188 ? 3.77 17.031 13.406 1 91.56 188 ASN B C 1
ATOM 4448 O O . ASN B 1 188 ? 4.406 16.953 14.453 1 91.56 188 ASN B O 1
ATOM 4452 N N . HIS B 1 189 ? 4.062 17.828 12.453 1 89.12 189 HIS B N 1
ATOM 4453 C CA . HIS B 1 189 ? 5.051 18.891 12.609 1 89.12 189 HIS B CA 1
ATOM 4454 C C . HIS B 1 189 ? 4.586 20.172 11.945 1 89.12 189 HIS B C 1
ATOM 4456 O O . HIS B 1 189 ? 3.973 20.141 10.875 1 89.12 189 HIS B O 1
ATOM 4462 N N . GLU B 1 190 ? 4.852 21.219 12.641 1 86.12 190 GLU B N 1
ATOM 4463 C CA . GLU B 1 190 ? 4.238 22.5 12.273 1 86.12 190 GLU B CA 1
ATOM 4464 C C . GLU B 1 190 ? 5.289 23.594 12.133 1 86.12 190 GLU B C 1
ATOM 4466 O O . GLU B 1 190 ? 6.398 23.469 12.656 1 86.12 190 GLU B O 1
ATOM 4471 N N . SER B 1 191 ? 4.988 24.547 11.297 1 80.44 191 SER B N 1
ATOM 4472 C CA . SER B 1 191 ? 5.781 25.766 11.117 1 80.44 191 SER B CA 1
ATOM 4473 C C . SER B 1 191 ? 4.918 26.922 10.648 1 80.44 191 SER B C 1
ATOM 4475 O O . SER B 1 191 ? 3.76 26.734 10.273 1 80.44 191 SER B O 1
ATOM 4477 N N . PRO B 1 192 ? 5.43 28.109 10.68 1 75.5 192 PRO B N 1
ATOM 4478 C CA . PRO B 1 192 ? 4.656 29.234 10.172 1 75.5 192 PRO B CA 1
ATOM 4479 C C . PRO B 1 192 ? 4.305 29.094 8.695 1 75.5 192 PRO B C 1
ATOM 4481 O O . PRO B 1 192 ? 3.438 29.828 8.195 1 75.5 192 PRO B O 1
ATOM 4484 N N . ARG B 1 193 ? 4.91 28.141 8.039 1 72.75 193 ARG B N 1
ATOM 4485 C CA . ARG B 1 193 ? 4.688 27.969 6.609 1 72.75 193 ARG B CA 1
ATOM 4486 C C . ARG B 1 193 ? 3.666 26.859 6.34 1 72.75 193 ARG B C 1
ATOM 4488 O O . ARG B 1 193 ? 3.373 26.547 5.188 1 72.75 193 ARG B O 1
ATOM 4495 N N . ARG B 1 194 ? 3.186 26.422 7.418 1 81.5 194 ARG B N 1
ATOM 4496 C CA . ARG B 1 194 ? 2.219 25.328 7.293 1 81.5 194 ARG B CA 1
ATOM 4497 C C . ARG B 1 194 ? 0.987 25.781 6.516 1 81.5 194 ARG B C 1
ATOM 4499 O O . ARG B 1 194 ? 0.542 26.922 6.652 1 81.5 194 ARG B O 1
ATOM 4506 N N . GLY B 1 195 ? 0.429 24.875 5.691 1 76.31 195 GLY B N 1
ATOM 4507 C CA . GLY B 1 195 ? -0.78 25.188 4.949 1 76.31 195 GLY B CA 1
ATOM 4508 C C . GLY B 1 195 ? -1.948 25.562 5.844 1 76.31 195 GLY B C 1
ATOM 4509 O O . GLY B 1 195 ? -2.133 24.969 6.91 1 76.31 195 GLY B O 1
ATOM 4510 N N . ALA B 1 196 ? -2.729 26.406 5.359 1 80.56 196 ALA B N 1
ATOM 4511 C CA . ALA B 1 196 ? -3.805 27 6.148 1 80.56 196 ALA B CA 1
ATOM 4512 C C . ALA B 1 196 ? -4.914 25.984 6.41 1 80.56 196 ALA B C 1
ATOM 4514 O O . ALA B 1 196 ? -5.738 26.172 7.309 1 80.56 196 ALA B O 1
ATOM 4515 N N . ASN B 1 197 ? -4.848 24.891 5.707 1 81.12 197 ASN B N 1
ATOM 4516 C CA . ASN B 1 197 ? -5.918 23.906 5.84 1 81.12 197 ASN B CA 1
ATOM 4517 C C . ASN B 1 197 ? -5.621 22.906 6.957 1 81.12 197 ASN B C 1
ATOM 4519 O O . ASN B 1 197 ? -6.512 22.172 7.387 1 81.12 197 ASN B O 1
ATOM 4523 N N . PHE B 1 198 ? -4.461 23.031 7.371 1 88.31 198 PHE B N 1
ATOM 4524 C CA . PHE B 1 198 ? -4.141 22.172 8.5 1 88.31 198 PHE B CA 1
ATOM 4525 C C . PHE B 1 198 ? -4.664 22.766 9.805 1 88.31 198 PHE B C 1
ATOM 4527 O O . PHE B 1 198 ? -4.613 23.969 10 1 88.31 198 PHE B O 1
ATOM 4534 N N . VAL B 1 199 ? -5.035 21.906 10.688 1 90.69 199 VAL B N 1
ATOM 4535 C CA . VAL B 1 199 ? -5.828 22.297 11.852 1 90.69 199 VAL B CA 1
ATOM 4536 C C . VAL B 1 199 ? -5.051 23.312 12.695 1 90.69 199 VAL B C 1
ATOM 4538 O O . VAL B 1 199 ? -5.625 24.281 13.195 1 90.69 199 VAL B O 1
ATOM 4541 N N . THR B 1 200 ? -3.76 23.141 12.844 1 90.69 200 THR B N 1
ATOM 4542 C CA . THR B 1 200 ? -2.971 24.047 13.68 1 90.69 200 THR B CA 1
ATOM 4543 C C . THR B 1 200 ? -2.926 25.453 13.078 1 90.69 200 THR B C 1
ATOM 4545 O O . THR B 1 200 ? -3.117 26.438 13.781 1 90.69 200 THR B O 1
ATOM 4548 N N . ARG B 1 201 ? -2.76 25.484 11.805 1 88.56 201 ARG B N 1
ATOM 4549 C CA . ARG B 1 201 ? -2.703 26.781 11.141 1 88.56 201 ARG B CA 1
ATOM 4550 C C . ARG B 1 201 ? -4.09 27.406 11.047 1 88.56 201 ARG B C 1
ATOM 4552 O O . ARG B 1 201 ? -4.23 28.625 11.148 1 88.56 201 ARG B O 1
ATOM 4559 N N . LYS B 1 202 ? -5.023 26.609 10.844 1 90.75 202 LYS B N 1
ATOM 4560 C CA . LYS B 1 202 ? -6.395 27.109 10.844 1 90.75 202 LYS B CA 1
ATOM 4561 C C . LYS B 1 202 ? -6.734 27.766 12.18 1 90.75 202 LYS B C 1
ATOM 4563 O O . LYS B 1 202 ? -7.281 28.875 12.203 1 90.75 202 LYS B O 1
ATOM 4568 N N . ILE B 1 203 ? -6.348 27.141 13.211 1 92.69 203 ILE B N 1
ATOM 4569 C CA . ILE B 1 203 ? -6.645 27.656 14.539 1 92.69 203 ILE B CA 1
ATOM 4570 C C . ILE B 1 203 ? -5.867 28.953 14.781 1 92.69 203 ILE B C 1
ATOM 4572 O O . ILE B 1 203 ? -6.449 29.969 15.141 1 92.69 203 ILE B O 1
ATOM 4576 N N . THR B 1 204 ? -4.594 28.922 14.539 1 91.31 204 THR B N 1
ATOM 4577 C CA . THR B 1 204 ? -3.758 30.078 14.859 1 91.31 204 THR B CA 1
ATOM 4578 C C . THR B 1 204 ? -4.152 31.281 14.008 1 91.31 204 THR B C 1
ATOM 4580 O O . THR B 1 204 ? -4.219 32.406 14.508 1 91.31 204 THR B O 1
ATOM 4583 N N . ARG B 1 205 ? -4.488 31.062 12.758 1 89.5 205 ARG B N 1
ATOM 4584 C CA . ARG B 1 205 ? -4.906 32.156 11.883 1 89.5 205 ARG B CA 1
ATOM 4585 C C . ARG B 1 205 ? -6.27 32.688 12.297 1 89.5 205 ARG B C 1
ATOM 4587 O O . ARG B 1 205 ? -6.48 33.906 12.305 1 89.5 205 ARG B O 1
ATOM 4594 N N . SER B 1 206 ? -7.152 31.812 12.656 1 92.38 206 SER B N 1
ATOM 4595 C CA . SER B 1 206 ? -8.492 32.219 13.055 1 92.38 206 SER B CA 1
ATOM 4596 C C . SER B 1 206 ? -8.453 33 14.359 1 92.38 206 SER B C 1
ATOM 4598 O O . SER B 1 206 ? -9.125 34.031 14.492 1 92.38 206 SER B O 1
ATOM 4600 N N . VAL B 1 207 ? -7.672 32.594 15.273 1 93.38 207 VAL B N 1
ATOM 4601 C CA . VAL B 1 207 ? -7.543 33.281 16.547 1 93.38 207 VAL B CA 1
ATOM 4602 C C . VAL B 1 207 ? -6.969 34.688 16.328 1 93.38 207 VAL B C 1
ATOM 4604 O O . VAL B 1 207 ? -7.434 35.656 16.922 1 93.38 207 VAL B O 1
ATOM 4607 N N . ALA B 1 208 ? -5.945 34.75 15.469 1 90.5 208 ALA B N 1
ATOM 4608 C CA . ALA B 1 208 ? -5.367 36.062 15.133 1 90.5 208 ALA B CA 1
ATOM 4609 C C . ALA B 1 208 ? -6.41 37 14.516 1 90.5 208 ALA B C 1
ATOM 4611 O O . ALA B 1 208 ? -6.504 38.156 14.883 1 90.5 208 ALA B O 1
ATOM 4612 N N . LYS B 1 209 ? -7.211 36.438 13.648 1 92.44 209 LYS B N 1
ATOM 4613 C CA . LYS B 1 209 ? -8.25 37.25 12.992 1 92.44 209 LYS B CA 1
ATOM 4614 C C . LYS B 1 209 ? -9.312 37.688 13.984 1 92.44 209 LYS B C 1
ATOM 4616 O O . LYS B 1 209 ? -9.828 38.812 13.891 1 92.44 209 LYS B O 1
ATOM 4621 N N . ILE B 1 210 ? -9.617 36.844 14.859 1 92.94 210 ILE B N 1
ATOM 4622 C CA . ILE B 1 210 ? -10.609 37.188 15.875 1 92.94 210 ILE B CA 1
ATOM 4623 C C . ILE B 1 210 ? -10.07 38.281 16.781 1 92.94 210 ILE B C 1
ATOM 4625 O O . ILE B 1 210 ? -10.789 39.25 17.094 1 92.94 210 ILE B O 1
ATOM 4629 N N . HIS B 1 211 ? -8.836 38.188 17.141 1 92.44 211 HIS B N 1
ATOM 4630 C CA . HIS B 1 211 ? -8.195 39.188 17.969 1 92.44 211 HIS B CA 1
ATOM 4631 C C . HIS B 1 211 ? -8.18 40.562 17.266 1 92.44 211 HIS B C 1
ATOM 4633 O O . HIS B 1 211 ? -8.32 41.594 17.906 1 92.44 211 HIS B O 1
ATOM 4639 N N . LEU B 1 212 ? -8.047 40.5 15.953 1 92.44 212 LEU B N 1
ATOM 4640 C CA . LEU B 1 212 ? -7.984 41.719 15.156 1 92.44 212 LEU B CA 1
ATOM 4641 C C . LEU B 1 212 ? -9.383 42.188 14.781 1 92.44 212 LEU B C 1
ATOM 4643 O O . LEU B 1 212 ? -9.531 43.188 14.102 1 92.44 212 LEU B O 1
ATOM 4647 N N . GLY B 1 213 ? -10.414 41.438 15.164 1 91.56 213 GLY B N 1
ATOM 4648 C CA . GLY B 1 213 ? -11.789 41.844 14.883 1 91.56 213 GLY B CA 1
ATOM 4649 C C . GLY B 1 213 ? -12.211 41.562 13.453 1 91.56 213 GLY B C 1
ATOM 4650 O O . GLY B 1 213 ? -13.141 42.188 12.945 1 91.56 213 GLY B O 1
ATOM 4651 N N . GLN B 1 214 ? -11.578 40.594 12.75 1 94.19 214 GLN B N 1
ATOM 4652 C CA . GLN B 1 214 ? -11.852 40.281 11.352 1 94.19 214 GLN B CA 1
ATOM 4653 C C . GLN B 1 214 ? -12.695 39.031 11.211 1 94.19 214 GLN B C 1
ATOM 4655 O O . GLN B 1 214 ? -13.211 38.719 10.133 1 94.19 214 GLN B O 1
ATOM 4660 N N . LEU B 1 215 ? -12.828 38.344 12.258 1 93.81 215 LEU B N 1
ATOM 4661 C CA . LEU B 1 215 ? -13.539 37.062 12.289 1 93.81 215 LEU B CA 1
ATOM 4662 C C . LEU B 1 215 ? -14.25 36.875 13.625 1 93.81 215 LEU B C 1
ATOM 4664 O O . LEU B 1 215 ? -13.734 37.281 14.672 1 93.81 215 LEU B O 1
ATOM 4668 N N . GLU B 1 216 ? -15.414 36.344 13.586 1 96.81 216 GLU B N 1
ATOM 4669 C CA . GLU B 1 216 ? -16.156 36.156 14.828 1 96.81 216 GLU B CA 1
ATOM 4670 C C . GLU B 1 216 ? -15.984 34.75 15.367 1 96.81 216 GLU B C 1
ATOM 4672 O O . GLU B 1 216 ? -15.852 34.531 16.578 1 96.81 216 GLU B O 1
ATOM 4677 N N . PHE B 1 217 ? -16.156 33.781 14.438 1 96.62 217 PHE B N 1
ATOM 4678 C CA . PHE B 1 217 ? -16 32.406 14.859 1 96.62 217 PHE B CA 1
ATOM 4679 C C . PHE B 1 217 ? -15.445 31.547 13.727 1 96.62 217 PHE B C 1
ATOM 4681 O O . PHE B 1 217 ? -15.391 32 12.578 1 96.62 217 PHE B O 1
ATOM 4688 N N . PHE B 1 218 ? -14.883 30.391 14.031 1 95.62 218 PHE B N 1
ATOM 4689 C CA . PHE B 1 218 ? -14.469 29.375 13.062 1 95.62 218 PHE B CA 1
ATOM 4690 C C . PHE B 1 218 ? -14.906 27.984 13.5 1 95.62 218 PHE B C 1
ATOM 4692 O O . PHE B 1 218 ? -15.328 27.797 14.648 1 95.62 218 PHE B O 1
ATOM 4699 N N . SER B 1 219 ? -14.906 27.125 12.523 1 96.5 219 SER B N 1
ATOM 4700 C CA . SER B 1 219 ? -15.43 25.797 12.797 1 96.5 219 SER B CA 1
ATOM 4701 C C . SER B 1 219 ? -14.328 24.734 12.711 1 96.5 219 SER B C 1
ATOM 4703 O O . SER B 1 219 ? -13.43 24.844 11.883 1 96.5 219 SER B O 1
ATOM 4705 N N . LEU B 1 220 ? -14.422 23.781 13.562 1 95.75 220 LEU B N 1
ATOM 4706 C CA . LEU B 1 220 ? -13.492 22.672 13.617 1 95.75 220 LEU B CA 1
ATOM 4707 C C . LEU B 1 220 ? -14.234 21.328 13.617 1 95.75 220 LEU B C 1
ATOM 4709 O O . LEU B 1 220 ? -15.469 21.312 13.695 1 95.75 220 LEU B O 1
ATOM 4713 N N . GLY B 1 221 ? -13.438 20.266 13.414 1 93.19 221 GLY B N 1
ATOM 4714 C CA . GLY B 1 221 ? -13.992 18.922 13.531 1 93.19 221 GLY B CA 1
ATOM 4715 C C . GLY B 1 221 ? -13.938 18.375 14.938 1 93.19 221 GLY B C 1
ATOM 4716 O O . GLY B 1 221 ? -14.367 19.031 15.891 1 93.19 221 GLY B O 1
ATOM 4717 N N . ASN B 1 222 ? -13.375 17.188 15.078 1 91.75 222 ASN B N 1
ATOM 4718 C CA . ASN B 1 222 ? -13.281 16.516 16.375 1 91.75 222 ASN B CA 1
ATOM 4719 C C . ASN B 1 222 ? -12.312 17.234 17.312 1 91.75 222 ASN B C 1
ATOM 4721 O O . ASN B 1 222 ? -11.102 17.172 17.125 1 91.75 222 ASN B O 1
ATOM 4725 N N . LEU B 1 223 ? -12.859 17.781 18.391 1 94.62 223 LEU B N 1
ATOM 4726 C CA . LEU B 1 223 ? -12.078 18.578 19.328 1 94.62 223 LEU B CA 1
ATOM 4727 C C . LEU B 1 223 ? -11.242 17.688 20.234 1 94.62 223 LEU B C 1
ATOM 4729 O O . LEU B 1 223 ? -10.273 18.141 20.844 1 94.62 223 LEU B O 1
ATOM 4733 N N . ASP B 1 224 ? -11.656 16.484 20.297 1 92.25 224 ASP B N 1
ATOM 4734 C CA . ASP B 1 224 ? -11 15.586 21.25 1 92.25 224 ASP B CA 1
ATOM 4735 C C . ASP B 1 224 ? -9.914 14.758 20.562 1 92.25 224 ASP B C 1
ATOM 4737 O O . ASP B 1 224 ? -9.219 13.977 21.219 1 92.25 224 ASP B O 1
ATOM 4741 N N . SER B 1 225 ? -9.742 14.945 19.297 1 90.25 225 SER B N 1
ATOM 4742 C CA . SER B 1 225 ? -8.641 14.281 18.609 1 90.25 225 SER B CA 1
ATOM 4743 C C . SER B 1 225 ? -7.297 14.703 19.188 1 90.25 225 SER B C 1
ATOM 4745 O O . SER B 1 225 ? -7.078 15.883 19.469 1 90.25 225 SER B O 1
ATOM 4747 N N . LYS B 1 226 ? -6.438 13.727 19.391 1 90.06 226 LYS B N 1
ATOM 4748 C CA . LYS B 1 226 ? -5.121 13.977 19.969 1 90.06 226 LYS B CA 1
ATOM 4749 C C . LYS B 1 226 ? -4.016 13.758 18.953 1 90.06 226 LYS B C 1
ATOM 4751 O O . LYS B 1 226 ? -4.09 12.836 18.141 1 90.06 226 LYS B O 1
ATOM 4756 N N . ARG B 1 227 ? -3.035 14.672 18.953 1 90.56 227 ARG B N 1
ATOM 4757 C CA . ARG B 1 227 ? -1.889 14.57 18.062 1 90.56 227 ARG B CA 1
ATOM 4758 C C . ARG B 1 227 ? -0.6 14.969 18.781 1 90.56 227 ARG B C 1
ATOM 4760 O O . ARG B 1 227 ? -0.633 15.672 19.781 1 90.56 227 ARG B O 1
ATOM 4767 N N . ASP B 1 228 ? 0.455 14.438 18.391 1 90 228 ASP B N 1
ATOM 4768 C CA . ASP B 1 228 ? 1.808 14.883 18.703 1 90 228 ASP B CA 1
ATOM 4769 C C . ASP B 1 228 ? 2.283 15.938 17.703 1 90 228 ASP B C 1
ATOM 4771 O O . ASP B 1 228 ? 2.49 15.641 16.531 1 90 228 ASP B O 1
ATOM 4775 N N . TRP B 1 229 ? 2.439 17.219 18.172 1 89.94 229 TRP B N 1
ATOM 4776 C CA . TRP B 1 229 ? 2.861 18.312 17.312 1 89.94 229 TRP B CA 1
ATOM 4777 C C . TRP B 1 229 ? 4.281 18.75 17.641 1 89.94 229 TRP B C 1
ATOM 4779 O O . TRP B 1 229 ? 4.559 19.188 18.766 1 89.94 229 TRP B O 1
ATOM 4789 N N . GLY B 1 230 ? 5.164 18.594 16.688 1 87.06 230 GLY B N 1
ATOM 4790 C CA . GLY B 1 230 ? 6.52 19.094 16.812 1 87.06 230 GLY B CA 1
ATOM 4791 C C . GLY B 1 230 ? 6.832 20.234 15.859 1 87.06 230 GLY B C 1
ATOM 4792 O O . GLY B 1 230 ? 5.98 20.625 15.062 1 87.06 230 GLY B O 1
ATOM 4793 N N . HIS B 1 231 ? 8.008 20.844 16.031 1 85.75 231 HIS B N 1
ATOM 4794 C CA . HIS B 1 231 ? 8.414 21.922 15.133 1 85.75 231 HIS B CA 1
ATOM 4795 C C . HIS B 1 231 ? 9.133 21.375 13.906 1 85.75 231 HIS B C 1
ATOM 4797 O O . HIS B 1 231 ? 10 20.5 14.016 1 85.75 231 HIS B O 1
ATOM 4803 N N . ALA B 1 232 ? 8.867 21.922 12.719 1 85.81 232 ALA B N 1
ATOM 4804 C CA . ALA B 1 232 ? 9.359 21.438 11.43 1 85.81 232 ALA B CA 1
ATOM 4805 C C . ALA B 1 232 ? 10.883 21.453 11.375 1 85.81 232 ALA B C 1
ATOM 4807 O O . ALA B 1 232 ? 11.5 20.578 10.766 1 85.81 232 ALA B O 1
ATOM 4808 N N . ASN B 1 233 ? 11.539 22.453 12.031 1 80.5 233 ASN B N 1
ATOM 4809 C CA . ASN B 1 233 ? 12.992 22.562 12 1 80.5 233 ASN B CA 1
ATOM 4810 C C . ASN B 1 233 ? 13.656 21.344 12.641 1 80.5 233 ASN B C 1
ATOM 4812 O O . ASN B 1 233 ? 14.68 20.859 12.148 1 80.5 233 ASN B O 1
ATOM 4816 N N . ASP B 1 234 ? 13.094 20.906 13.711 1 83.31 234 ASP B N 1
ATOM 4817 C CA . ASP B 1 234 ? 13.617 19.719 14.383 1 83.31 234 ASP B CA 1
ATOM 4818 C C . ASP B 1 234 ? 13.477 18.484 13.5 1 83.31 234 ASP B C 1
ATOM 4820 O O . ASP B 1 234 ? 14.359 17.625 13.477 1 83.31 234 ASP B O 1
ATOM 4824 N N . TYR B 1 235 ? 12.422 18.438 12.789 1 88 235 TYR B N 1
ATOM 4825 C CA . TYR B 1 235 ? 12.148 17.297 11.922 1 88 235 TYR B CA 1
ATOM 4826 C C . TYR B 1 235 ? 13.117 17.266 10.75 1 88 235 TYR B C 1
ATOM 4828 O O . TYR B 1 235 ? 13.609 16.203 10.367 1 88 235 TYR B O 1
ATOM 4836 N N . VAL B 1 236 ? 13.406 18.406 10.18 1 86.62 236 VAL B N 1
ATOM 4837 C CA . VAL B 1 236 ? 14.336 18.5 9.062 1 86.62 236 VAL B CA 1
ATOM 4838 C C . VAL B 1 236 ? 15.719 18.031 9.5 1 86.62 236 VAL B C 1
ATOM 4840 O O . VAL B 1 236 ? 16.406 17.312 8.766 1 86.62 236 VAL B O 1
ATOM 4843 N N . GLU B 1 237 ? 16.109 18.469 10.695 1 83.94 237 GLU B N 1
ATOM 4844 C CA . GLU B 1 237 ? 17.391 18.016 11.227 1 83.94 237 GLU B CA 1
ATOM 4845 C C . GLU B 1 237 ? 17.422 16.5 11.391 1 83.94 237 GLU B C 1
ATOM 4847 O O . GLU B 1 237 ? 18.422 15.859 11.055 1 83.94 237 GLU B O 1
ATOM 4852 N N . ALA B 1 238 ? 16.359 15.984 11.906 1 89.06 238 ALA B N 1
ATOM 4853 C CA . ALA B 1 238 ? 16.281 14.539 12.094 1 89.06 238 ALA B CA 1
ATOM 4854 C C . ALA B 1 238 ? 16.375 13.805 10.75 1 89.06 238 ALA B C 1
ATOM 4856 O O . ALA B 1 238 ? 17.062 12.789 10.648 1 89.06 238 ALA B O 1
ATOM 4857 N N . MET B 1 239 ? 15.711 14.336 9.703 1 89.62 239 MET B N 1
ATOM 4858 C CA . MET B 1 239 ? 15.773 13.75 8.367 1 89.62 239 MET B CA 1
ATOM 4859 C C . MET B 1 239 ? 17.219 13.688 7.863 1 89.62 239 MET B C 1
ATOM 4861 O O . MET B 1 239 ? 17.656 12.656 7.344 1 89.62 239 MET B O 1
ATOM 4865 N N . TRP B 1 240 ? 17.891 14.742 8.062 1 87.69 240 TRP B N 1
ATOM 4866 C CA . TRP B 1 240 ? 19.281 14.828 7.621 1 87.69 240 TRP B CA 1
ATOM 4867 C C . TRP B 1 240 ? 20.156 13.836 8.383 1 87.69 240 TRP B C 1
ATOM 4869 O O . TRP B 1 240 ? 20.953 13.117 7.789 1 87.69 240 TRP B O 1
ATOM 4879 N N . LEU B 1 241 ? 20 13.773 9.695 1 89.38 241 LEU B N 1
ATOM 4880 C CA . LEU B 1 241 ? 20.797 12.875 10.531 1 89.38 241 LEU B CA 1
ATOM 4881 C C . LEU B 1 241 ? 20.578 11.422 10.125 1 89.38 241 LEU B C 1
ATOM 4883 O O . LEU B 1 241 ? 21.516 10.617 10.18 1 89.38 241 LEU B O 1
ATOM 4887 N N . MET B 1 242 ? 19.391 11.117 9.695 1 92.19 242 MET B N 1
ATOM 4888 C CA . MET B 1 242 ? 19.078 9.758 9.289 1 92.19 242 MET B CA 1
ATOM 4889 C C . MET B 1 242 ? 19.906 9.352 8.07 1 92.19 242 MET B C 1
ATOM 4891 O O . MET B 1 242 ? 20.344 8.211 7.961 1 92.19 242 MET B O 1
ATOM 4895 N N . LEU B 1 243 ? 20.125 10.281 7.164 1 92.62 243 LEU B N 1
ATOM 4896 C CA . LEU B 1 243 ? 20.875 9.969 5.949 1 92.62 243 LEU B CA 1
ATOM 4897 C C . LEU B 1 243 ? 22.375 9.984 6.215 1 92.62 243 LEU B C 1
ATOM 4899 O O . LEU B 1 243 ? 23.156 9.539 5.375 1 92.62 243 LEU B O 1
ATOM 4903 N N . GLN B 1 244 ? 22.781 10.461 7.414 1 87.94 244 GLN B N 1
ATOM 4904 C CA . GLN B 1 244 ? 24.203 10.508 7.758 1 87.94 244 GLN B CA 1
ATOM 4905 C C . GLN B 1 244 ? 24.641 9.25 8.5 1 87.94 244 GLN B C 1
ATOM 4907 O O . GLN B 1 244 ? 25.828 9.07 8.789 1 87.94 244 GLN B O 1
ATOM 4912 N N . GLN B 1 245 ? 23.719 8.391 8.789 1 92.31 245 GLN B N 1
ATOM 4913 C CA . GLN B 1 245 ? 24.047 7.156 9.5 1 92.31 245 GLN B CA 1
ATOM 4914 C C . GLN B 1 245 ? 24.828 6.195 8.602 1 92.31 245 GLN B C 1
ATOM 4916 O O . GLN B 1 245 ? 24.797 6.328 7.379 1 92.31 245 GLN B O 1
ATOM 4921 N N . GLU B 1 246 ? 25.438 5.188 9.219 1 91.19 246 GLU B N 1
ATOM 4922 C CA . GLU B 1 246 ? 26.219 4.195 8.477 1 91.19 246 GLU B CA 1
ATOM 4923 C C . GLU B 1 246 ? 25.297 3.207 7.762 1 91.19 246 GLU B C 1
ATOM 4925 O O . GLU B 1 246 ? 25.562 2.822 6.621 1 91.19 246 GLU B O 1
ATOM 4930 N N . GLU B 1 247 ? 24.266 2.836 8.445 1 95.62 247 GLU B N 1
ATOM 4931 C CA . GLU B 1 247 ? 23.297 1.896 7.898 1 95.62 247 GLU B CA 1
ATOM 4932 C C . GLU B 1 247 ? 21.891 2.518 7.848 1 95.62 247 GLU B C 1
ATOM 4934 O O . GLU B 1 247 ? 21.531 3.299 8.727 1 95.62 247 GLU B O 1
ATOM 4939 N N . PRO B 1 248 ? 21.203 2.225 6.754 1 97.56 248 PRO B N 1
ATOM 4940 C CA . PRO B 1 248 ? 19.828 2.762 6.672 1 97.56 248 PRO B CA 1
ATOM 4941 C C . PRO B 1 248 ? 18.891 2.135 7.691 1 97.56 248 PRO B C 1
ATOM 4943 O O . PRO B 1 248 ? 18.844 0.91 7.832 1 97.56 248 PRO B O 1
ATOM 4946 N N . GLU B 1 249 ? 18.203 2.988 8.445 1 94.56 249 GLU B N 1
ATOM 4947 C CA . GLU B 1 249 ? 17.234 2.559 9.438 1 94.56 249 GLU B CA 1
ATOM 4948 C C . GLU B 1 249 ? 16.031 3.496 9.477 1 94.56 249 GLU B C 1
ATOM 4950 O O . GLU B 1 249 ? 16.172 4.707 9.297 1 94.56 249 GLU B O 1
ATOM 4955 N N . ASP B 1 250 ? 14.875 2.861 9.648 1 95.81 250 ASP B N 1
ATOM 4956 C CA . ASP B 1 250 ? 13.664 3.656 9.797 1 95.81 250 ASP B CA 1
ATOM 4957 C C . ASP B 1 250 ? 13.492 4.145 11.227 1 95.81 250 ASP B C 1
ATOM 4959 O O . ASP B 1 250 ? 13.766 3.406 12.18 1 95.81 250 ASP B O 1
ATOM 4963 N N . PHE B 1 251 ? 13.023 5.406 11.383 1 94.81 251 PHE B N 1
ATOM 4964 C CA . PHE B 1 251 ? 12.859 5.969 12.719 1 94.81 251 PHE B CA 1
ATOM 4965 C C . PHE B 1 251 ? 11.547 6.73 12.828 1 94.81 251 PHE B C 1
ATOM 4967 O O . PHE B 1 251 ? 11.086 7.328 11.852 1 94.81 251 PHE B O 1
ATOM 4974 N N . ILE B 1 252 ? 10.992 6.688 14.031 1 94.56 252 ILE B N 1
ATOM 4975 C CA . ILE B 1 252 ? 9.906 7.594 14.391 1 94.56 252 ILE B CA 1
ATOM 4976 C C . ILE B 1 252 ? 10.477 8.969 14.742 1 94.56 252 ILE B C 1
ATOM 4978 O O . ILE B 1 252 ? 11.5 9.07 15.43 1 94.56 252 ILE B O 1
ATOM 4982 N N . ILE B 1 253 ? 9.938 9.969 14.188 1 91.75 253 ILE B N 1
ATOM 4983 C CA . ILE B 1 253 ? 10.266 11.344 14.57 1 91.75 253 ILE B CA 1
ATOM 4984 C C . ILE B 1 253 ? 9.055 11.992 15.234 1 91.75 253 ILE B C 1
ATOM 4986 O O . ILE B 1 253 ? 8.047 12.258 14.578 1 91.75 253 ILE B O 1
ATOM 4990 N N . ALA B 1 254 ? 9.141 12.227 16.5 1 91.75 254 ALA B N 1
ATOM 4991 C CA . ALA B 1 254 ? 8.039 12.734 17.312 1 91.75 254 ALA B CA 1
ATOM 4992 C C . ALA B 1 254 ? 8.562 13.477 18.547 1 91.75 254 ALA B C 1
ATOM 4994 O O . ALA B 1 254 ? 9.75 13.406 18.859 1 91.75 254 ALA B O 1
ATOM 4995 N N . THR B 1 255 ? 7.688 14.227 19.219 1 86.25 255 THR B N 1
ATOM 4996 C CA . THR B 1 255 ? 8.055 14.914 20.453 1 86.25 255 THR B CA 1
ATOM 4997 C C . THR B 1 255 ? 7.859 14 21.656 1 86.25 255 THR B C 1
ATOM 4999 O O . THR B 1 255 ? 8.508 14.18 22.688 1 86.25 255 THR B O 1
ATOM 5002 N N . GLY B 1 256 ? 6.879 13.086 21.531 1 82.5 256 GLY B N 1
ATOM 5003 C CA . GLY B 1 256 ? 6.516 12.227 22.641 1 82.5 256 GLY B CA 1
ATOM 5004 C C . GLY B 1 256 ? 5.395 12.797 23.5 1 82.5 256 GLY B C 1
ATOM 5005 O O . GLY B 1 256 ? 4.91 12.141 24.422 1 82.5 256 GLY B O 1
ATOM 5006 N N . GLU B 1 257 ? 4.957 13.984 23.141 1 83 257 GLU B N 1
ATOM 5007 C CA . GLU B 1 257 ? 3.852 14.617 23.859 1 83 257 GLU B CA 1
ATOM 5008 C C . GLU B 1 257 ? 2.605 14.703 22.984 1 83 257 GLU B C 1
ATOM 5010 O O . GLU B 1 257 ? 2.695 15.031 21.797 1 83 257 GLU B O 1
ATOM 5015 N N . VAL B 1 258 ? 1.509 14.391 23.625 1 87.88 258 VAL B N 1
ATOM 5016 C CA . VAL B 1 258 ? 0.249 14.398 22.891 1 87.88 258 VAL B CA 1
ATOM 5017 C C . VAL B 1 258 ? -0.703 15.422 23.5 1 87.88 258 VAL B C 1
ATOM 5019 O O . VAL B 1 258 ? -0.773 15.562 24.734 1 87.88 258 VAL B O 1
ATOM 5022 N N . HIS B 1 259 ? -1.369 16.172 22.641 1 89.69 259 HIS B N 1
ATOM 5023 C CA . HIS B 1 259 ? -2.35 17.172 23.062 1 89.69 259 HIS B CA 1
ATOM 5024 C C . HIS B 1 259 ? -3.602 17.109 22.188 1 89.69 259 HIS B C 1
ATOM 5026 O O . HIS B 1 259 ? -3.535 16.703 21.031 1 89.69 259 HIS B O 1
ATOM 5032 N N . SER B 1 260 ? -4.68 17.484 22.75 1 93 260 SER B N 1
ATOM 5033 C CA . SER B 1 260 ? -5.926 17.5 22 1 93 260 SER B CA 1
ATOM 5034 C C . SER B 1 260 ? -6.082 18.797 21.203 1 93 260 SER B C 1
ATOM 5036 O O . SER B 1 260 ? -5.418 19.797 21.516 1 93 260 SER B O 1
ATOM 5038 N N . VAL B 1 261 ? -6.965 18.719 20.219 1 94 261 VAL B N 1
ATOM 5039 C CA . VAL B 1 261 ? -7.309 19.922 19.469 1 94 261 VAL B CA 1
ATOM 5040 C C . VAL B 1 261 ? -7.934 20.953 20.406 1 94 261 VAL B C 1
ATOM 5042 O O . VAL B 1 261 ? -7.645 22.156 20.297 1 94 261 VAL B O 1
ATOM 5045 N N . ARG B 1 262 ? -8.711 20.516 21.328 1 96.25 262 ARG B N 1
ATOM 5046 C CA . ARG B 1 262 ? -9.328 21.375 22.344 1 96.25 262 ARG B CA 1
ATOM 5047 C C . ARG B 1 262 ? -8.266 22.156 23.109 1 96.25 262 ARG B C 1
ATOM 5049 O O . ARG B 1 262 ? -8.367 23.375 23.25 1 96.25 262 ARG B O 1
ATOM 5056 N N . GLU B 1 263 ? -7.316 21.453 23.609 1 93.88 263 GLU B N 1
ATOM 5057 C CA . GLU B 1 263 ? -6.223 22.078 24.344 1 93.88 263 GLU B CA 1
ATOM 5058 C C . GLU B 1 263 ? -5.496 23.109 23.484 1 93.88 263 GLU B C 1
ATOM 5060 O O . GLU B 1 263 ? -5.113 24.172 23.969 1 93.88 263 GLU B O 1
ATOM 5065 N N . PHE B 1 264 ? -5.336 22.734 22.203 1 94.5 264 PHE B N 1
ATOM 5066 C CA . PHE B 1 264 ? -4.652 23.641 21.281 1 94.5 264 PHE B CA 1
ATOM 5067 C C . PHE B 1 264 ? -5.43 24.938 21.125 1 94.5 264 PHE B C 1
ATOM 5069 O O . PHE B 1 264 ? -4.84 26.016 21.141 1 94.5 264 PHE B O 1
ATOM 5076 N N . VAL B 1 265 ? -6.695 24.828 21.062 1 95.69 265 VAL B N 1
ATOM 5077 C CA . VAL B 1 265 ? -7.559 26 20.922 1 95.69 265 VAL B CA 1
ATOM 5078 C C . VAL B 1 265 ? -7.453 26.859 22.188 1 95.69 265 VAL B C 1
ATOM 5080 O O . VAL B 1 265 ? -7.262 28.078 22.094 1 95.69 265 VAL B O 1
ATOM 5083 N N . GLU B 1 266 ? -7.551 26.234 23.281 1 96.25 266 GLU B N 1
ATOM 5084 C CA . GLU B 1 266 ? -7.488 26.953 24.562 1 96.25 266 GLU B CA 1
ATOM 5085 C C . GLU B 1 266 ? -6.164 27.703 24.703 1 96.25 266 GLU B C 1
ATOM 5087 O O . GLU B 1 266 ? -6.148 28.875 25.094 1 96.25 266 GLU B O 1
ATOM 5092 N N . ARG B 1 267 ? -5.148 27.031 24.359 1 93.75 267 ARG B N 1
ATOM 5093 C CA . ARG B 1 267 ? -3.83 27.641 24.469 1 93.75 267 ARG B CA 1
ATOM 5094 C C . ARG B 1 267 ? -3.672 28.797 23.484 1 93.75 267 ARG B C 1
ATOM 5096 O O . ARG B 1 267 ? -3.066 29.812 23.797 1 93.75 267 ARG B O 1
ATOM 5103 N N . ALA B 1 268 ? -4.152 28.609 22.297 1 93.5 268 ALA B N 1
ATOM 5104 C CA . ALA B 1 268 ? -4.066 29.656 21.281 1 93.5 268 ALA B CA 1
ATOM 5105 C C . ALA B 1 268 ? -4.816 30.906 21.703 1 93.5 268 ALA B C 1
ATOM 5107 O O . ALA B 1 268 ? -4.285 32.031 21.625 1 93.5 268 ALA B O 1
ATOM 5108 N N . PHE B 1 269 ? -6.004 30.766 22.219 1 95.12 269 PHE B N 1
ATOM 5109 C CA . PHE B 1 269 ? -6.781 31.922 22.672 1 95.12 269 PHE B CA 1
ATOM 5110 C C . PHE B 1 269 ? -6.133 32.562 23.906 1 95.12 269 PHE B C 1
ATOM 5112 O O . PHE B 1 269 ? -6.18 33.781 24.078 1 95.12 269 PHE B O 1
ATOM 5119 N N . GLY B 1 270 ? -5.539 31.719 24.719 1 93.69 270 GLY B N 1
ATOM 5120 C CA . GLY B 1 270 ? -4.832 32.219 25.875 1 93.69 270 GLY B CA 1
ATOM 5121 C C . GLY B 1 270 ? -3.752 33.219 25.516 1 93.69 270 GLY B C 1
ATOM 5122 O O . GLY B 1 270 ? -3.506 34.188 26.266 1 93.69 270 GLY B O 1
ATOM 5123 N N . ARG B 1 271 ? -3.211 33.062 24.438 1 90.56 271 ARG B N 1
ATOM 5124 C CA . ARG B 1 271 ? -2.119 33.938 23.984 1 90.56 271 ARG B CA 1
ATOM 5125 C C . ARG B 1 271 ? -2.627 35.344 23.641 1 90.56 271 ARG B C 1
ATOM 5127 O O . ARG B 1 271 ? -1.855 36.281 23.625 1 90.56 271 ARG B O 1
ATOM 5134 N N . VAL B 1 272 ? -3.879 35.438 23.438 1 92.81 272 VAL B N 1
ATOM 5135 C CA . VAL B 1 272 ? -4.43 36.75 23.094 1 92.81 272 VAL B CA 1
ATOM 5136 C C . VAL B 1 272 ? -5.32 37.219 24.234 1 92.81 272 VAL B C 1
ATOM 5138 O O . VAL B 1 272 ? -6.156 38.125 24.047 1 92.81 272 VAL B O 1
ATOM 5141 N N . GLY B 1 273 ? -5.203 36.531 25.344 1 92.12 273 GLY B N 1
ATOM 5142 C CA . GLY B 1 273 ? -5.867 37 26.547 1 92.12 273 GLY B CA 1
ATOM 5143 C C . GLY B 1 273 ? -7.336 36.625 26.594 1 92.12 273 GLY B C 1
ATOM 5144 O O . GLY B 1 273 ? -8.141 37.344 27.219 1 92.12 273 GLY B O 1
ATOM 5145 N N . LYS B 1 274 ? -7.684 35.656 25.891 1 95.62 274 LYS B N 1
ATOM 5146 C CA . LYS B 1 274 ? -9.062 35.188 25.922 1 95.62 274 LYS B CA 1
ATOM 5147 C C . LYS B 1 274 ? -9.141 33.75 26.469 1 95.62 274 LYS B C 1
ATOM 5149 O O . LYS B 1 274 ? -8.273 32.938 26.188 1 95.62 274 LYS B O 1
ATOM 5154 N N . THR B 1 275 ? -10.188 33.5 27.219 1 97.5 275 THR B N 1
ATOM 5155 C CA . THR B 1 275 ? -10.445 32.188 27.781 1 97.5 275 THR B CA 1
ATOM 5156 C C . THR B 1 275 ? -11.664 31.547 27.125 1 97.5 275 THR B C 1
ATOM 5158 O O . THR B 1 275 ? -12.734 32.156 27.062 1 97.5 275 THR B O 1
ATOM 5161 N N . ILE B 1 276 ? -11.484 30.312 26.688 1 98.06 276 ILE B N 1
ATOM 5162 C CA . ILE B 1 276 ? -12.578 29.625 26.016 1 98.06 276 ILE B CA 1
ATOM 5163 C C . ILE B 1 276 ? -13.234 28.641 26.969 1 98.06 276 ILE B C 1
ATOM 5165 O O . ILE B 1 276 ? -12.555 27.828 27.609 1 98.06 276 ILE B O 1
ATOM 5169 N N . VAL B 1 277 ? -14.555 28.734 27.109 1 98 277 VAL B N 1
ATOM 5170 C CA . VAL B 1 277 ? -15.375 27.797 27.875 1 98 277 VAL B CA 1
ATOM 5171 C C . VAL B 1 277 ? -16.25 26.984 26.922 1 98 277 VAL B C 1
ATOM 5173 O O . VAL B 1 277 ? -16.906 27.547 26.031 1 98 277 VAL B O 1
ATOM 5176 N N . TRP B 1 278 ? -16.234 25.656 27.141 1 97.75 278 TRP B N 1
ATOM 5177 C CA . TRP B 1 278 ? -16.938 24.781 26.219 1 97.75 278 TRP B CA 1
ATOM 5178 C C . TRP B 1 278 ? -18.344 24.469 26.719 1 97.75 278 TRP B C 1
ATOM 5180 O O . TRP B 1 278 ? -18.547 24.266 27.906 1 97.75 278 TRP B O 1
ATOM 5190 N N . GLU B 1 279 ? -19.344 24.562 25.812 1 96.88 279 GLU B N 1
ATOM 5191 C CA . GLU B 1 279 ? -20.734 24.25 26.094 1 96.88 279 GLU B CA 1
ATOM 5192 C C . GLU B 1 279 ? -21.297 23.297 25.031 1 96.88 279 GLU B C 1
ATOM 5194 O O . GLU B 1 279 ? -20.969 23.406 23.859 1 96.88 279 GLU B O 1
ATOM 5199 N N . GLY B 1 280 ? -22.109 22.406 25.547 1 95.06 280 GLY B N 1
ATOM 5200 C CA . GLY B 1 280 ? -22.703 21.453 24.625 1 95.06 280 GLY B CA 1
ATOM 5201 C C . GLY B 1 280 ? -21.906 20.172 24.484 1 95.06 280 GLY B C 1
ATOM 5202 O O . GLY B 1 280 ? -20.969 19.938 25.234 1 95.06 280 GLY B O 1
ATOM 5203 N N . LYS B 1 281 ? -22.484 19.281 23.531 1 92.56 281 LYS B N 1
ATOM 5204 C CA . LYS B 1 281 ? -21.844 17.984 23.344 1 92.56 281 LYS B CA 1
ATOM 5205 C C . LYS B 1 281 ? -21.75 17.641 21.859 1 92.56 281 LYS B C 1
ATOM 5207 O O . LYS B 1 281 ? -22.641 17.984 21.078 1 92.56 281 LYS B O 1
ATOM 5212 N N . ASP B 1 282 ? -20.641 17.047 21.578 1 89.81 282 ASP B N 1
ATOM 5213 C CA . ASP B 1 282 ? -20.422 16.516 20.234 1 89.81 282 ASP B CA 1
ATOM 5214 C C . ASP B 1 282 ? -20.625 17.594 19.172 1 89.81 282 ASP B C 1
ATOM 5216 O O . ASP B 1 282 ? -20.047 18.688 19.266 1 89.81 282 ASP B O 1
ATOM 5220 N N . GLU B 1 283 ? -21.531 17.406 18.234 1 91.62 283 GLU B N 1
ATOM 5221 C CA . GLU B 1 283 ? -21.688 18.312 17.109 1 91.62 283 GLU B CA 1
ATOM 5222 C C . GLU B 1 283 ? -22.281 19.641 17.562 1 91.62 283 GLU B C 1
ATOM 5224 O O . GLU B 1 283 ? -22.203 20.641 16.844 1 91.62 283 GLU B O 1
ATOM 5229 N N . LYS B 1 284 ? -22.844 19.734 18.75 1 93.88 284 LYS B N 1
ATOM 5230 C CA . LYS B 1 284 ? -23.469 20.953 19.25 1 93.88 284 LYS B CA 1
ATOM 5231 C C . LYS B 1 284 ? -22.531 21.703 20.203 1 93.88 284 LYS B C 1
ATOM 5233 O O . LYS B 1 284 ? -22.922 22.719 20.797 1 93.88 284 LYS B O 1
ATOM 5238 N N . GLU B 1 285 ? -21.359 21.172 20.344 1 96.12 285 GLU B N 1
ATOM 5239 C CA . GLU B 1 285 ? -20.406 21.797 21.25 1 96.12 285 GLU B CA 1
ATOM 5240 C C . GLU B 1 285 ? -19.891 23.109 20.656 1 96.12 285 GLU B C 1
ATOM 5242 O O . GLU B 1 285 ? -19.625 23.203 19.453 1 96.12 285 GLU B O 1
ATOM 5247 N N . VAL B 1 286 ? -19.828 24.156 21.5 1 97.62 286 VAL B N 1
ATOM 5248 C CA . VAL B 1 286 ? -19.312 25.453 21.078 1 97.62 286 VAL B CA 1
ATOM 5249 C C . VAL B 1 286 ? -18.281 25.953 22.094 1 97.62 286 VAL B C 1
ATOM 5251 O O . VAL B 1 286 ? -18.312 25.578 23.266 1 97.62 286 VAL B O 1
ATOM 5254 N N . GLY B 1 287 ? -17.312 26.734 21.609 1 98.12 287 GLY B N 1
ATOM 5255 C CA . GLY B 1 287 ? -16.359 27.438 22.469 1 98.12 287 GLY B CA 1
ATOM 5256 C C . GLY B 1 287 ? -16.703 28.906 22.641 1 98.12 287 GLY B C 1
ATOM 5257 O O . GLY B 1 287 ? -16.562 29.703 21.719 1 98.12 287 GLY B O 1
ATOM 5258 N N . ARG B 1 288 ? -17.125 29.219 23.828 1 98 288 ARG B N 1
ATOM 5259 C CA . ARG B 1 288 ? -17.516 30.594 24.156 1 98 288 ARG B CA 1
ATOM 5260 C C . ARG B 1 288 ? -16.422 31.312 24.906 1 98 288 ARG B C 1
ATOM 5262 O O . ARG B 1 288 ? -15.789 30.75 25.797 1 98 288 ARG B O 1
ATOM 5269 N N . CYS B 1 289 ? -16.219 32.562 24.5 1 97.69 289 CYS B N 1
ATOM 5270 C CA . CYS B 1 289 ? -15.25 33.406 25.203 1 97.69 289 CYS B CA 1
ATOM 5271 C C . CYS B 1 289 ? -15.797 33.812 26.562 1 97.69 289 CYS B C 1
ATOM 5273 O O . CYS B 1 289 ? -16.875 34.406 26.656 1 97.69 289 CYS B O 1
ATOM 5275 N N . GLN B 1 290 ? -15.07 33.562 27.547 1 97.12 290 GLN B N 1
ATOM 5276 C CA . GLN B 1 290 ? -15.523 33.844 28.906 1 97.12 290 GLN B CA 1
ATOM 5277 C C . GLN B 1 290 ? -15.664 35.344 29.141 1 97.12 290 GLN B C 1
ATOM 5279 O O . GLN B 1 290 ? -16.609 35.781 29.781 1 97.12 290 GLN B O 1
ATOM 5284 N N . GLU B 1 291 ? -14.734 36.125 28.625 1 95.44 291 GLU B N 1
ATOM 5285 C CA . GLU B 1 291 ? -14.672 37.562 28.844 1 95.44 291 GLU B CA 1
ATOM 5286 C C . GLU B 1 291 ? -15.789 38.281 28.094 1 95.44 291 GLU B C 1
ATOM 5288 O O . GLU B 1 291 ? -16.359 39.25 28.594 1 95.44 291 GLU B O 1
ATOM 5293 N N . THR B 1 292 ? -16.109 37.875 26.922 1 95.38 292 THR B N 1
ATOM 5294 C CA . THR B 1 292 ? -17.031 38.625 26.062 1 95.38 292 THR B CA 1
ATOM 5295 C C . THR B 1 292 ? -18.344 37.875 25.906 1 95.38 292 THR B C 1
ATOM 5297 O O . THR B 1 292 ? -19.359 38.469 25.5 1 95.38 292 THR B O 1
ATOM 5300 N N . GLY B 1 293 ? -18.359 36.562 26.125 1 96.25 293 GLY B N 1
ATOM 5301 C CA . GLY B 1 293 ? -19.562 35.75 25.953 1 96.25 293 GLY B CA 1
ATOM 5302 C C . GLY B 1 293 ? -19.797 35.344 24.516 1 96.25 293 GLY B C 1
ATOM 5303 O O . GLY B 1 293 ? -20.734 34.594 24.234 1 96.25 293 GLY B O 1
ATOM 5304 N N . VAL B 1 294 ? -18.984 35.781 23.625 1 97.56 294 VAL B N 1
ATOM 5305 C CA . VAL B 1 294 ? -19.156 35.5 22.203 1 97.56 294 VAL B CA 1
ATOM 5306 C C . VAL B 1 294 ? -18.672 34.094 21.891 1 97.56 294 VAL B C 1
ATOM 5308 O O . VAL B 1 294 ? -17.641 33.656 22.406 1 97.56 294 VAL B O 1
ATOM 5311 N N . VAL B 1 295 ? -19.453 33.375 21.047 1 98 295 VAL B N 1
ATOM 5312 C CA . VAL B 1 295 ? -19.031 32.062 20.578 1 98 295 VAL B CA 1
ATOM 5313 C C . VAL B 1 295 ? -17.984 32.219 19.484 1 98 295 VAL B C 1
ATOM 5315 O O . VAL B 1 295 ? -18.25 32.812 18.438 1 98 295 VAL B O 1
ATOM 5318 N N . HIS B 1 296 ? -16.766 31.625 19.766 1 98.25 296 HIS B N 1
ATOM 5319 C CA . HIS B 1 296 ? -15.68 31.781 18.812 1 98.25 296 HIS B CA 1
ATOM 5320 C C . HIS B 1 296 ? -15.391 30.469 18.094 1 98.25 296 HIS B C 1
ATOM 5322 O O . HIS B 1 296 ? -14.703 30.469 17.062 1 98.25 296 HIS B O 1
ATOM 5328 N N . VAL B 1 297 ? -15.773 29.328 18.625 1 98.19 297 VAL B N 1
ATOM 5329 C CA . VAL B 1 297 ? -15.477 28.031 18.031 1 98.19 297 VAL B CA 1
ATOM 5330 C C . VAL B 1 297 ? -16.75 27.203 17.922 1 98.19 297 VAL B C 1
ATOM 5332 O O . VAL B 1 297 ? -17.531 27.125 18.875 1 98.19 297 VAL B O 1
ATOM 5335 N N . LYS B 1 298 ? -17 26.656 16.781 1 97.75 298 LYS B N 1
ATOM 5336 C CA . LYS B 1 298 ? -18.109 25.734 16.547 1 97.75 298 LYS B CA 1
ATOM 5337 C C . LYS B 1 298 ? -17.609 24.406 15.969 1 97.75 298 LYS B C 1
ATOM 5339 O O . LYS B 1 298 ? -16.516 24.344 15.406 1 97.75 298 LYS B O 1
ATOM 5344 N N . VAL B 1 299 ? -18.391 23.406 16.234 1 96.5 299 VAL B N 1
ATOM 5345 C CA . VAL B 1 299 ? -18.094 22.094 15.648 1 96.5 299 VAL B CA 1
ATOM 5346 C C . VAL B 1 299 ? -18.906 21.891 14.383 1 96.5 299 VAL B C 1
ATOM 5348 O O . VAL B 1 299 ? -20.125 22.141 14.375 1 96.5 299 VAL B O 1
ATOM 5351 N N . ASP B 1 300 ? -18.25 21.531 13.273 1 94.44 300 ASP B N 1
ATOM 5352 C CA . ASP B 1 300 ? -18.891 21.266 11.992 1 94.44 300 ASP B CA 1
ATOM 5353 C C . ASP B 1 300 ? -18.578 19.859 11.5 1 94.44 300 ASP B C 1
ATOM 5355 O O . ASP B 1 300 ? -17.422 19.531 11.234 1 94.44 300 ASP B O 1
ATOM 5359 N N . PRO B 1 301 ? -19.609 19 11.297 1 91.69 301 PRO B N 1
ATOM 5360 C CA . PRO B 1 301 ? -19.438 17.609 10.883 1 91.69 301 PRO B CA 1
ATOM 5361 C C . PRO B 1 301 ? -18.734 17.484 9.531 1 91.69 301 PRO B C 1
ATOM 5363 O O . PRO B 1 301 ? -18.188 16.422 9.211 1 91.69 301 PRO B O 1
ATOM 5366 N N . LYS B 1 302 ? -18.734 18.516 8.766 1 89.75 302 LYS B N 1
ATOM 5367 C CA . LYS B 1 302 ? -18.094 18.469 7.461 1 89.75 302 LYS B CA 1
ATOM 5368 C C . LYS B 1 302 ? -16.594 18.203 7.594 1 89.75 302 LYS B C 1
ATOM 5370 O O . LYS B 1 302 ? -15.953 17.734 6.652 1 89.75 302 LYS B O 1
ATOM 5375 N N . TYR B 1 303 ? -16.047 18.5 8.75 1 89.94 303 TYR B N 1
ATOM 5376 C CA . TYR B 1 303 ? -14.617 18.328 8.961 1 89.94 303 TYR B CA 1
ATOM 5377 C C . TYR B 1 303 ? -14.312 16.984 9.594 1 89.94 303 TYR B C 1
ATOM 5379 O O . TYR B 1 303 ? -13.148 16.656 9.852 1 89.94 303 TYR B O 1
ATOM 5387 N N . PHE B 1 304 ? -15.32 16.172 9.828 1 89.69 304 PHE B N 1
ATOM 5388 C CA . PHE B 1 304 ? -15.102 14.836 10.375 1 89.69 304 PHE B CA 1
ATOM 5389 C C . PHE B 1 304 ? -14.555 13.898 9.305 1 89.69 304 PHE B C 1
ATOM 5391 O O . PHE B 1 304 ? -14.93 14.008 8.133 1 89.69 304 PHE B O 1
ATOM 5398 N N . ARG B 1 305 ? -13.664 13.062 9.703 1 88.31 305 ARG B N 1
ATOM 5399 C CA . ARG B 1 305 ? -13.211 11.961 8.859 1 88.31 305 ARG B CA 1
ATOM 5400 C C . ARG B 1 305 ? -14.109 10.742 9.023 1 88.31 305 ARG B C 1
ATOM 5402 O O . ARG B 1 305 ? -14.664 10.508 10.102 1 88.31 305 ARG B O 1
ATOM 5409 N N . PRO B 1 306 ? -14.242 9.961 7.906 1 87.62 306 PRO B N 1
ATOM 5410 C CA . PRO B 1 306 ? -15.031 8.734 8.055 1 87.62 306 PRO B CA 1
ATOM 5411 C C . PRO B 1 306 ? -14.461 7.789 9.109 1 87.62 306 PRO B C 1
ATOM 5413 O O . PRO B 1 306 ? -15.219 7.152 9.852 1 87.62 306 PRO B O 1
ATOM 5416 N N . THR B 1 307 ? -13.188 7.691 9.156 1 87.88 307 THR B N 1
ATOM 5417 C CA . THR B 1 307 ? -12.484 6.941 10.188 1 87.88 307 THR B CA 1
ATOM 5418 C C . THR B 1 307 ? -11.367 7.777 10.805 1 87.88 307 THR B C 1
ATOM 5420 O O . THR B 1 307 ? -10.609 8.438 10.086 1 87.88 307 THR B O 1
ATOM 5423 N N . GLU B 1 308 ? -11.297 7.711 12.156 1 82.81 308 GLU B N 1
ATOM 5424 C CA . GLU B 1 308 ? -10.344 8.562 12.859 1 82.81 308 GLU B CA 1
ATOM 5425 C C . GLU B 1 308 ? -9.117 7.773 13.289 1 82.81 308 GLU B C 1
ATOM 5427 O O . GLU B 1 308 ? -9.164 6.547 13.406 1 82.81 308 GLU B O 1
ATOM 5432 N N . VAL B 1 309 ? -8.039 8.555 13.5 1 81.69 309 VAL B N 1
ATOM 5433 C CA . VAL B 1 309 ? -6.789 7.988 14.008 1 81.69 309 VAL B CA 1
ATOM 5434 C C . VAL B 1 309 ? -6.543 8.469 15.43 1 81.69 309 VAL B C 1
ATOM 5436 O O . VAL B 1 309 ? -6.883 9.609 15.781 1 81.69 309 VAL B O 1
ATOM 5439 N N . VAL B 1 310 ? -6.098 7.555 16.359 1 70.31 310 VAL B N 1
ATOM 5440 C CA . VAL B 1 310 ? -5.641 7.922 17.703 1 70.31 310 VAL B CA 1
ATOM 5441 C C . VAL B 1 310 ? -4.133 7.703 17.812 1 70.31 310 VAL B C 1
ATOM 5443 O O . VAL B 1 310 ? -3.619 6.66 17.406 1 70.31 310 VAL B O 1
ATOM 5446 N N . SER B 1 311 ? -3.354 8.695 18.141 1 68.69 311 SER B N 1
ATOM 5447 C CA . SER B 1 311 ? -1.899 8.578 18.172 1 68.69 311 SER B CA 1
ATOM 5448 C C . SER B 1 311 ? -1.364 8.703 19.594 1 68.69 311 SER B C 1
ATOM 5450 O O . SER B 1 311 ? -1.778 9.586 20.344 1 68.69 311 SER B O 1
ATOM 5452 N N . ARG B 1 312 ? -0.606 7.766 20.266 1 67.5 312 ARG B N 1
ATOM 5453 C CA . ARG B 1 312 ? 0.229 7.859 21.453 1 67.5 312 ARG B CA 1
ATOM 5454 C C . ARG B 1 312 ? 1.613 7.27 21.203 1 67.5 312 ARG B C 1
ATOM 5456 O O . ARG B 1 312 ? 1.736 6.168 20.656 1 67.5 312 ARG B O 1
ATOM 5463 N N . VAL B 1 313 ? 2.703 8.094 21.156 1 67.5 313 VAL B N 1
ATOM 5464 C CA . VAL B 1 313 ? 4 7.578 20.719 1 67.5 313 VAL B CA 1
ATOM 5465 C C . VAL B 1 313 ? 4.98 7.617 21.891 1 67.5 313 VAL B C 1
ATOM 5467 O O . VAL B 1 313 ? 4.875 8.469 22.781 1 67.5 313 VAL B O 1
ATOM 5470 N N . SER B 1 314 ? 5.793 6.613 22.125 1 51.53 314 SER B N 1
ATOM 5471 C CA . SER B 1 314 ? 7.066 6.703 22.828 1 51.53 314 SER B CA 1
ATOM 5472 C C . SER B 1 314 ? 8.219 6.906 21.859 1 51.53 314 SER B C 1
ATOM 5474 O O . SER B 1 314 ? 8.586 5.988 21.125 1 51.53 314 SER B O 1
ATOM 5476 N N . PRO B 1 315 ? 8.672 8.164 21.594 1 51.41 315 PRO B N 1
ATOM 5477 C CA . PRO B 1 315 ? 9.672 8.352 20.547 1 51.41 315 PRO B CA 1
ATOM 5478 C C . PRO B 1 315 ? 11.039 7.781 20.922 1 51.41 315 PRO B C 1
ATOM 5480 O O . PRO B 1 315 ? 11.43 7.84 22.094 1 51.41 315 PRO B O 1
ATOM 5483 N N . THR B 1 316 ? 11.531 6.789 20.219 1 43.5 316 THR B N 1
ATOM 5484 C CA . THR B 1 316 ? 12.93 6.441 20.438 1 43.5 316 THR B CA 1
ATOM 5485 C C . THR B 1 316 ? 13.82 7.668 20.266 1 43.5 316 THR B C 1
ATOM 5487 O O . THR B 1 316 ? 14.797 7.832 21 1 43.5 316 THR B O 1
ATOM 5490 N N . ILE B 1 317 ? 13.805 8.234 19.062 1 41.06 317 ILE B N 1
ATOM 5491 C CA . ILE B 1 317 ? 14.633 9.438 18.938 1 41.06 317 ILE B CA 1
ATOM 5492 C C . ILE B 1 317 ? 13.828 10.656 19.375 1 41.06 317 ILE B C 1
ATOM 5494 O O . ILE B 1 317 ? 12.836 11.016 18.75 1 41.06 317 ILE B O 1
ATOM 5498 N N . CYS B 1 318 ? 13.688 10.664 20.656 1 36.72 318 CYS B N 1
ATOM 5499 C CA . CYS B 1 318 ? 13.086 11.883 21.172 1 36.72 318 CYS B CA 1
ATOM 5500 C C . CYS B 1 318 ? 13.875 13.109 20.719 1 36.72 318 CYS B C 1
ATOM 5502 O O . CYS B 1 318 ? 15.039 13.273 21.078 1 36.72 318 CYS B O 1
ATOM 5504 N N . VAL B 1 319 ? 13.711 13.438 19.469 1 36.06 319 VAL B N 1
ATOM 5505 C CA . VAL B 1 319 ? 14.242 14.766 19.188 1 36.06 319 VAL B CA 1
ATOM 5506 C C . VAL B 1 319 ? 13.891 15.727 20.312 1 36.06 319 VAL B C 1
ATOM 5508 O O . VAL B 1 319 ? 12.711 15.961 20.594 1 36.06 319 VAL B O 1
ATOM 5511 N N . TYR B 1 320 ? 14.578 15.562 21.391 1 30.88 320 TYR B N 1
ATOM 5512 C CA . TYR B 1 320 ? 14.492 16.594 22.406 1 30.88 320 TYR B CA 1
ATOM 5513 C C . TYR B 1 320 ? 14.266 17.969 21.797 1 30.88 320 TYR B C 1
ATOM 5515 O O . TYR B 1 320 ? 15.031 18.391 20.922 1 30.88 320 TYR B O 1
ATOM 5523 N N . MET B 1 321 ? 13.055 18.281 21.609 1 32.94 321 MET B N 1
ATOM 5524 C CA . MET B 1 321 ? 12.547 19.625 21.328 1 32.94 321 MET B CA 1
ATOM 5525 C C . MET B 1 321 ? 13.273 20.656 22.172 1 32.94 321 MET B C 1
ATOM 5527 O O . MET B 1 321 ? 12.922 20.875 23.344 1 32.94 321 MET B O 1
ATOM 5531 N N . TYR B 1 322 ? 14.492 20.75 22.188 1 28.98 322 TYR B N 1
ATOM 5532 C CA . TYR B 1 322 ? 15.055 21.984 22.719 1 28.98 322 TYR B CA 1
ATOM 5533 C C . TYR B 1 322 ? 14.18 23.172 22.359 1 28.98 322 TYR B C 1
ATOM 5535 O O . TYR B 1 322 ? 13.922 24.047 23.188 1 28.98 322 TYR B O 1
ATOM 5543 N N . ASN B 1 323 ? 13.93 23.469 21.031 1 28.59 323 ASN B N 1
ATOM 5544 C CA . ASN B 1 323 ? 13.422 24.766 20.609 1 28.59 323 ASN B CA 1
ATOM 5545 C C . ASN B 1 323 ? 11.898 24.844 20.719 1 28.59 323 ASN B C 1
ATOM 5547 O O . ASN B 1 323 ? 11.258 25.641 20.031 1 28.59 323 ASN B O 1
ATOM 5551 N N . ALA B 1 324 ? 11.281 23.984 21.281 1 30.42 324 ALA B N 1
ATOM 5552 C CA . ALA B 1 324 ? 9.844 24.141 21.531 1 30.42 324 ALA B CA 1
ATOM 5553 C C . ALA B 1 324 ? 9.531 25.5 22.125 1 30.42 324 ALA B C 1
ATOM 5555 O O . ALA B 1 324 ? 8.375 25.812 22.422 1 30.42 324 ALA B O 1
ATOM 5556 N N . ARG B 1 325 ? 10.469 26.172 22.734 1 28.22 325 ARG B N 1
ATOM 5557 C CA . ARG B 1 325 ? 10.156 27.453 23.344 1 28.22 325 ARG B CA 1
ATOM 5558 C C . ARG B 1 325 ? 9.523 28.391 22.328 1 28.22 325 ARG B C 1
ATOM 5560 O O . ARG B 1 325 ? 8.719 29.25 22.688 1 28.22 325 ARG B O 1
ATOM 5567 N N . ILE B 1 326 ? 10.055 28.344 21.109 1 28.47 326 ILE B N 1
ATOM 5568 C CA . ILE B 1 326 ? 9.711 29.469 20.25 1 28.47 326 ILE B CA 1
ATOM 5569 C C . ILE B 1 326 ? 8.273 29.312 19.766 1 28.47 326 ILE B C 1
ATOM 5571 O O . ILE B 1 326 ? 7.68 30.281 19.266 1 28.47 326 ILE B O 1
ATOM 5575 N N . PHE B 1 327 ? 7.766 28.047 19.766 1 30.72 327 PHE B N 1
ATOM 5576 C CA . PHE B 1 327 ? 6.477 28.156 19.094 1 30.72 327 PHE B CA 1
ATOM 5577 C C . PHE B 1 327 ? 5.492 28.953 19.953 1 30.72 327 PHE B C 1
ATOM 5579 O O . PHE B 1 327 ? 4.43 29.359 19.469 1 30.72 327 PHE B O 1
ATOM 5586 N N . MET B 1 328 ? 5.625 28.812 21.266 1 27.08 328 MET B N 1
ATOM 5587 C CA . MET B 1 328 ? 4.68 29.625 22.031 1 27.08 328 MET B CA 1
ATOM 5588 C C . MET B 1 328 ? 5.059 31.094 22 1 27.08 328 MET B C 1
ATOM 5590 O O . MET B 1 328 ? 4.512 31.906 22.75 1 27.08 328 MET B O 1
ATOM 5594 N N . HIS B 1 329 ? 6.289 31.484 21.688 1 25.02 329 HIS B N 1
ATOM 5595 C CA . HIS B 1 329 ? 6.383 32.938 21.719 1 25.02 329 HIS B CA 1
ATOM 5596 C C . HIS B 1 329 ? 5.391 33.562 20.75 1 25.02 329 HIS B C 1
ATOM 5598 O O . HIS B 1 329 ? 5.25 33.125 19.609 1 25.02 329 HIS B O 1
ATOM 5604 N N . PRO B 1 330 ? 4.441 34.344 21.344 1 26.45 330 PRO B N 1
ATOM 5605 C CA . PRO B 1 330 ? 3.621 35.25 20.547 1 26.45 330 PRO B CA 1
ATOM 5606 C C . PRO B 1 330 ? 4.418 35.938 19.438 1 26.45 330 PRO B C 1
ATOM 5608 O O . PRO B 1 330 ? 5.465 36.531 19.719 1 26.45 330 PRO B O 1
ATOM 5611 N N . VAL B 1 331 ? 4.641 35.438 18.391 1 28.09 331 VAL B N 1
ATOM 5612 C CA . VAL B 1 331 ? 5.156 36.188 17.266 1 28.09 331 VAL B CA 1
ATOM 5613 C C . VAL B 1 331 ? 4.574 37.594 17.297 1 28.09 331 VAL B C 1
ATOM 5615 O O . VAL B 1 331 ? 3.531 37.875 16.688 1 28.09 331 VAL B O 1
ATOM 5618 N N . LEU B 1 332 ? 4.172 38.156 18.562 1 23.64 332 LEU B N 1
ATOM 5619 C CA . LEU B 1 332 ? 4.105 39.594 18.375 1 23.64 332 LEU B CA 1
ATOM 5620 C C . LEU B 1 332 ? 5.488 40.188 18.078 1 23.64 332 LEU B C 1
ATOM 5622 O O . LEU B 1 332 ? 6.203 40.594 19 1 23.64 332 LEU B O 1
ATOM 5626 N N . ILE B 1 333 ? 6.473 39.562 17.656 1 23.2 333 ILE B N 1
ATOM 5627 C CA . ILE B 1 333 ? 7.695 40.344 17.453 1 23.2 333 ILE B CA 1
ATOM 5628 C C . ILE B 1 333 ? 7.379 41.625 16.688 1 23.2 333 ILE B C 1
ATOM 5630 O O . ILE B 1 333 ? 6.926 41.562 15.539 1 23.2 333 ILE B O 1
ATOM 5634 N N . PRO B 1 334 ? 7.012 42.688 17.453 1 22.39 334 PRO B N 1
ATOM 5635 C CA . PRO B 1 334 ? 7.395 43.938 16.781 1 22.39 334 PRO B CA 1
ATOM 5636 C C . PRO B 1 334 ? 8.781 43.875 16.141 1 22.39 334 PRO B C 1
ATOM 5638 O O . PRO B 1 334 ? 9.625 43.094 16.594 1 22.39 334 PRO B O 1
ATOM 5641 N N . LEU B 1 335 ? 9.055 44.25 14.906 1 23.81 335 LEU B N 1
ATOM 5642 C CA . LEU B 1 335 ? 10.266 44.469 14.133 1 23.81 335 LEU B CA 1
ATOM 5643 C C . LEU B 1 335 ? 11.352 45.094 14.984 1 23.81 335 LEU B C 1
ATOM 5645 O O . LEU B 1 335 ? 12.305 45.688 14.453 1 23.81 335 LEU B O 1
ATOM 5649 N N . VAL B 1 336 ? 11.148 45.312 16.328 1 20.67 336 VAL B N 1
ATOM 5650 C CA . VAL B 1 336 ? 12.242 46.125 16.828 1 20.67 336 VAL B CA 1
ATOM 5651 C C . VAL B 1 336 ? 13.516 45.312 16.938 1 20.67 336 VAL B C 1
ATOM 5653 O O . VAL B 1 336 ? 13.555 44.312 17.641 1 20.67 336 VAL B O 1
ATOM 5656 N N . CYS B 1 337 ? 14.383 45.281 15.93 1 21.89 337 CYS B N 1
ATOM 5657 C CA . CYS B 1 337 ? 15.773 44.906 15.734 1 21.89 337 CYS B CA 1
ATOM 5658 C C . CYS B 1 337 ? 16.641 45.375 16.891 1 21.89 337 CYS B C 1
ATOM 5660 O O . CYS B 1 337 ? 17.094 46.531 16.891 1 21.89 337 CYS B O 1
ATOM 5662 N N . LEU B 1 338 ? 16.141 45.25 18.156 1 22.12 338 LEU B N 1
ATOM 5663 C CA . LEU B 1 338 ? 17.203 45.812 19 1 22.12 338 LEU B CA 1
ATOM 5664 C C . LEU B 1 338 ? 18.469 44.969 18.875 1 22.12 338 LEU B C 1
ATOM 5666 O O . LEU B 1 338 ? 18.391 43.719 18.812 1 22.12 338 LEU B O 1
ATOM 5670 N N . PRO B 1 339 ? 19.656 45.594 18.578 1 23.78 339 PRO B N 1
ATOM 5671 C CA . PRO B 1 339 ? 21.016 45.094 18.422 1 23.78 339 PRO B CA 1
ATOM 5672 C C . PRO B 1 339 ? 21.516 44.344 19.656 1 23.78 339 PRO B C 1
ATOM 5674 O O . PRO B 1 339 ? 21.578 44.906 20.734 1 23.78 339 PRO B O 1
ATOM 5677 N N . LEU B 1 340 ? 20.859 43.281 19.984 1 24.67 340 LEU B N 1
ATOM 5678 C CA . LEU B 1 340 ? 21.484 42.719 21.172 1 24.67 340 LEU B CA 1
ATOM 5679 C C . LEU B 1 340 ? 23 42.562 20.969 1 24.67 340 LEU B C 1
ATOM 5681 O O . LEU B 1 340 ? 23.453 42.25 19.859 1 24.67 340 LEU B O 1
ATOM 5685 N N . PRO B 1 341 ? 23.641 43.156 21.844 1 23.64 341 PRO B N 1
ATOM 5686 C CA . PRO B 1 341 ? 25.109 43.125 21.766 1 23.64 341 PRO B CA 1
ATOM 5687 C C . PRO B 1 341 ? 25.656 41.688 21.656 1 23.64 341 PRO B C 1
ATOM 5689 O O . PRO B 1 341 ? 25.047 40.75 22.156 1 23.64 341 PRO B O 1
ATOM 5692 N N . LEU B 1 342 ? 26.344 41.406 20.484 1 25.47 342 LEU B N 1
ATOM 5693 C CA . LEU B 1 342 ? 27.125 40.281 19.953 1 25.47 342 LEU B CA 1
ATOM 5694 C C . LEU B 1 342 ? 28.062 39.719 21.016 1 25.47 342 LEU B C 1
ATOM 5696 O O . LEU B 1 342 ? 29.156 40.25 21.219 1 25.47 342 LEU B O 1
ATOM 5700 N N . HIS B 1 343 ? 27.5 39.625 22.281 1 22.88 343 HIS B N 1
ATOM 5701 C CA . HIS B 1 343 ? 28.625 39.125 23.047 1 22.88 343 HIS B CA 1
ATOM 5702 C C . HIS B 1 343 ? 29.094 37.781 22.5 1 22.88 343 HIS B C 1
ATOM 5704 O O . HIS B 1 343 ? 28.328 37.062 21.859 1 22.88 343 HIS B O 1
ATOM 5710 N N . SER B 1 344 ? 30.453 37.375 22.656 1 25.06 344 SER B N 1
ATOM 5711 C CA . SER B 1 344 ? 31.391 36.438 22.047 1 25.06 344 SER B CA 1
ATOM 5712 C C . SER B 1 344 ? 30.844 35 22.047 1 25.06 344 SER B C 1
ATOM 5714 O O . SER B 1 344 ? 31.047 34.25 21.109 1 25.06 344 SER B O 1
ATOM 5716 N N . GLY B 1 345 ? 30.266 34.562 23.188 1 24.81 345 GLY B N 1
ATOM 5717 C CA . GLY B 1 345 ? 30.188 33.156 23.438 1 24.81 345 GLY B CA 1
ATOM 5718 C C . GLY B 1 345 ? 29.062 32.469 22.688 1 24.81 345 GLY B C 1
ATOM 5719 O O . GLY B 1 345 ? 28.953 31.234 22.703 1 24.81 345 GLY B O 1
ATOM 5720 N N . ASN B 1 346 ? 27.891 33.188 22.531 1 24.52 346 ASN B N 1
ATOM 5721 C CA . ASN B 1 346 ? 26.609 32.531 22.234 1 24.52 346 ASN B CA 1
ATOM 5722 C C . ASN B 1 346 ? 26.484 32.188 20.766 1 24.52 346 ASN B C 1
ATOM 5724 O O . ASN B 1 346 ? 25.609 32.719 20.062 1 24.52 346 ASN B O 1
ATOM 5728 N N . LEU B 1 347 ? 27.516 32.062 20.016 1 25.16 347 LEU B N 1
ATOM 5729 C CA . LEU B 1 347 ? 27.672 31.812 18.594 1 25.16 347 LEU B CA 1
ATOM 5730 C C . LEU B 1 347 ? 27 30.5 18.203 1 25.16 347 LEU B C 1
ATOM 5732 O O . LEU B 1 347 ? 26.781 30.234 17.016 1 25.16 347 LEU B O 1
ATOM 5736 N N . GLU B 1 348 ? 26.875 29.656 19.234 1 26.84 348 GLU B N 1
ATOM 5737 C CA . GLU B 1 348 ? 26.422 28.297 18.922 1 26.84 348 GLU B CA 1
ATOM 5738 C C . GLU B 1 348 ? 24.953 28.266 18.562 1 26.84 348 GLU B C 1
ATOM 5740 O O . GLU B 1 348 ? 24.531 27.531 17.672 1 26.84 348 GLU B O 1
ATOM 5745 N N . MET B 1 349 ? 24.141 29.078 19.281 1 24.52 349 MET B N 1
ATOM 5746 C CA . MET B 1 349 ? 22.688 29.047 19.094 1 24.52 349 MET B CA 1
ATOM 5747 C C . MET B 1 349 ? 22.297 29.656 17.766 1 24.52 349 MET B C 1
ATOM 5749 O O . MET B 1 349 ? 21.219 29.359 17.219 1 24.52 349 MET B O 1
ATOM 5753 N N . LEU B 1 350 ? 23 30.719 17.312 1 25.06 350 LEU B N 1
ATOM 5754 C CA . LEU B 1 350 ? 22.609 31.422 16.094 1 25.06 350 LEU B CA 1
ATOM 5755 C C . LEU B 1 350 ? 22.734 30.5 14.883 1 25.06 350 LEU B C 1
ATOM 5757 O O . LEU B 1 350 ? 21.984 30.641 13.914 1 25.06 350 LEU B O 1
ATOM 5761 N N . ALA B 1 351 ? 23.672 29.531 15.031 1 25.77 351 ALA B N 1
ATOM 5762 C CA . ALA B 1 351 ? 23.891 28.656 13.883 1 25.77 351 ALA B CA 1
ATOM 5763 C C . ALA B 1 351 ? 22.656 27.781 13.625 1 25.77 351 ALA B C 1
ATOM 5765 O O . ALA B 1 351 ? 22.359 27.438 12.484 1 25.77 351 ALA B O 1
ATOM 5766 N N . ILE B 1 352 ? 21.969 27.406 14.703 1 26.05 352 ILE B N 1
ATOM 5767 C CA . ILE B 1 352 ? 20.797 26.547 14.555 1 26.05 352 ILE B CA 1
ATOM 5768 C C . ILE B 1 352 ? 19.672 27.344 13.906 1 26.05 352 ILE B C 1
ATOM 5770 O O . ILE B 1 352 ? 18.938 26.812 13.055 1 26.05 352 ILE B O 1
ATOM 5774 N N . LEU B 1 353 ? 19.438 28.625 14.281 1 25.61 353 LEU B N 1
ATOM 5775 C CA . LEU B 1 353 ? 18.312 29.406 13.789 1 25.61 353 LEU B CA 1
ATOM 5776 C C . LEU B 1 353 ? 18.469 29.703 12.305 1 25.61 353 LEU B C 1
ATOM 5778 O O . LEU B 1 353 ? 17.484 29.719 11.562 1 25.61 353 LEU B O 1
ATOM 5782 N N . VAL B 1 354 ? 19.672 30.078 11.844 1 26.19 354 VAL B N 1
ATOM 5783 C CA . VAL B 1 354 ? 19.812 30.406 10.43 1 26.19 354 VAL B CA 1
ATOM 5784 C C . VAL B 1 354 ? 19.625 29.141 9.586 1 26.19 354 VAL B C 1
ATOM 5786 O O . VAL B 1 354 ? 19.141 29.203 8.453 1 26.19 354 VAL B O 1
ATOM 5789 N N . TYR B 1 355 ? 20.047 27.875 10.133 1 26.88 355 TYR B N 1
ATOM 5790 C CA . TYR B 1 355 ? 19.891 26.641 9.383 1 26.88 355 TYR B CA 1
ATOM 5791 C C . TYR B 1 355 ? 18.406 26.312 9.18 1 26.88 355 TYR B C 1
ATOM 5793 O O . TYR B 1 355 ? 18 25.891 8.094 1 26.88 355 TYR B O 1
ATOM 5801 N N . ILE B 1 356 ? 17.656 26.422 10.211 1 26.03 356 ILE B N 1
ATOM 5802 C CA . ILE B 1 356 ? 16.219 26.156 10.125 1 26.03 356 ILE B CA 1
ATOM 5803 C C . ILE B 1 356 ? 15.562 27.234 9.266 1 26.03 356 ILE B C 1
ATOM 5805 O O . ILE B 1 356 ? 14.578 26.969 8.578 1 26.03 356 ILE B O 1
ATOM 5809 N N . LYS B 1 357 ? 15.977 28.453 9.312 1 25.48 357 LYS B N 1
ATOM 5810 C CA . LYS B 1 357 ? 15.383 29.484 8.453 1 25.48 357 LYS B CA 1
ATOM 5811 C C . LYS B 1 357 ? 15.547 29.109 6.98 1 25.48 357 LYS B C 1
ATOM 5813 O O . LYS B 1 357 ? 14.719 29.484 6.148 1 25.48 357 LYS B O 1
ATOM 5818 N N . SER B 1 358 ? 16.719 28.547 6.664 1 24.83 358 SER B N 1
ATOM 5819 C CA . SER B 1 358 ? 16.891 28.188 5.258 1 24.83 358 SER B CA 1
ATOM 5820 C C . SER B 1 358 ? 15.945 27.062 4.852 1 24.83 358 SER B C 1
ATOM 5822 O O . SER B 1 358 ? 15.602 26.922 3.676 1 24.83 358 SER B O 1
ATOM 5824 N N . ILE B 1 359 ? 15.844 26.047 5.719 1 26.16 359 ILE B N 1
ATOM 5825 C CA . ILE B 1 359 ? 14.93 25 5.277 1 26.16 359 ILE B CA 1
ATOM 5826 C C . ILE B 1 359 ? 13.492 25.516 5.312 1 26.16 359 ILE B C 1
ATOM 5828 O O . ILE B 1 359 ? 12.695 25.219 4.422 1 26.16 359 ILE B O 1
ATOM 5832 N N . ILE B 1 360 ? 13.164 26.281 6.445 1 23.59 360 ILE B N 1
ATOM 5833 C CA . ILE B 1 360 ? 11.773 26.672 6.621 1 23.59 360 ILE B CA 1
ATOM 5834 C C . ILE B 1 360 ? 11.484 27.938 5.828 1 23.59 360 ILE B C 1
ATOM 5836 O O . ILE B 1 360 ? 11.734 29.047 6.312 1 23.59 360 ILE B O 1
ATOM 5840 N N . HIS B 1 361 ? 12.102 28.172 4.75 1 22.66 361 HIS B N 1
ATOM 5841 C CA . HIS B 1 361 ? 11.727 29.406 4.082 1 22.66 361 HIS B CA 1
ATOM 5842 C C . HIS B 1 361 ? 10.211 29.516 3.941 1 22.66 361 HIS B C 1
ATOM 5844 O O . HIS B 1 361 ? 9.586 28.719 3.244 1 22.66 361 HIS B O 1
ATOM 5850 N N . ILE B 1 362 ? 9.688 30.062 5.02 1 21.59 362 ILE B N 1
ATOM 5851 C CA . ILE B 1 362 ? 8.312 30.516 5.215 1 21.59 362 ILE B CA 1
ATOM 5852 C C . ILE B 1 362 ? 7.938 31.516 4.117 1 21.59 362 ILE B C 1
ATOM 5854 O O . ILE B 1 362 ? 8.555 32.562 4 1 21.59 362 ILE B O 1
ATOM 5858 N N . CYS B 1 363 ? 7.598 30.984 2.893 1 23.62 363 CYS B N 1
ATOM 5859 C CA . CYS B 1 363 ? 7.117 31.953 1.902 1 23.62 363 CYS B CA 1
ATOM 5860 C C . CYS B 1 363 ? 6.023 32.844 2.488 1 23.62 363 CYS B C 1
ATOM 5862 O O . CYS B 1 363 ? 5.023 32.344 3.008 1 23.62 363 CYS B O 1
ATOM 5864 N N . THR B 1 364 ? 6.352 34 3.029 1 21.3 364 THR B N 1
ATOM 5865 C CA . THR B 1 364 ? 5.5 35.125 3.377 1 21.3 364 THR B CA 1
ATOM 5866 C C . THR B 1 364 ? 4.566 35.469 2.221 1 21.3 364 THR B C 1
ATOM 5868 O O . THR B 1 364 ? 5.004 35.594 1.074 1 21.3 364 THR B O 1
ATOM 5871 N N . PHE B 1 365 ? 3.268 35.031 2.326 1 20.48 365 PHE B N 1
ATOM 5872 C CA . PHE B 1 365 ? 2.053 35.344 1.583 1 20.48 365 PHE B CA 1
ATOM 5873 C C . PHE B 1 365 ? 1.884 36.844 1.419 1 20.48 365 PHE B C 1
ATOM 5875 O O . PHE B 1 365 ? 1.946 37.594 2.398 1 20.48 365 PHE B O 1
ATOM 5882 N N . ASP B 1 366 ? 2.436 37.312 0.302 1 21.27 366 ASP B N 1
ATOM 5883 C CA . ASP B 1 366 ? 1.967 38.688 -0.008 1 21.27 366 ASP B CA 1
ATOM 5884 C C . ASP B 1 366 ? 0.445 38.719 -0.126 1 21.27 366 ASP B C 1
ATOM 5886 O O . ASP B 1 366 ? -0.172 37.75 -0.589 1 21.27 366 ASP B O 1
ATOM 5890 N N . SER B 1 367 ? -0.246 39.625 0.561 1 19.14 367 SER B N 1
ATOM 5891 C CA . SER B 1 367 ? -1.616 40.094 0.711 1 19.14 367 SER B CA 1
ATOM 5892 C C . SER B 1 367 ? -2.232 40.438 -0.64 1 19.14 367 SER B C 1
ATOM 5894 O O . SER B 1 367 ? -3.406 40.812 -0.718 1 19.14 367 SER B O 1
ATOM 5896 N N . ARG B 1 368 ? -1.455 40.75 -1.734 1 21.19 368 ARG B N 1
ATOM 5897 C CA . ARG B 1 368 ? -2.186 41.438 -2.795 1 21.19 368 ARG B CA 1
ATOM 5898 C C . ARG B 1 368 ? -3.199 40.5 -3.453 1 21.19 368 ARG B C 1
ATOM 5900 O O . ARG B 1 368 ? -4.223 40.969 -3.969 1 21.19 368 ARG B O 1
ATOM 5907 N N . ASN B 1 369 ? -2.768 39.375 -4.051 1 18.95 369 ASN B N 1
ATOM 5908 C CA . ASN B 1 369 ? -3.691 39.031 -5.121 1 18.95 369 ASN B CA 1
ATOM 5909 C C . ASN B 1 369 ? -4.965 38.375 -4.578 1 18.95 369 ASN B C 1
ATOM 5911 O O . ASN B 1 369 ? -5.199 37.188 -4.789 1 18.95 369 ASN B O 1
ATOM 5915 N N . LEU B 1 370 ? -5.211 38.562 -3.256 1 18.58 370 LEU B N 1
ATOM 5916 C CA . LEU B 1 370 ? -6.57 38.281 -2.812 1 18.58 370 LEU B CA 1
ATOM 5917 C C . LEU B 1 370 ? -7.59 39.031 -3.666 1 18.58 370 LEU B C 1
ATOM 5919 O O . LEU B 1 370 ? -8.797 38.812 -3.514 1 18.58 370 LEU B O 1
ATOM 5923 N N . TRP B 1 371 ? -7.176 40.125 -4.414 1 19.31 371 TRP B N 1
ATOM 5924 C CA . TRP B 1 371 ? -8.32 40.781 -5.051 1 19.31 371 TRP B CA 1
ATOM 5925 C C . TRP B 1 371 ? -8.68 40.062 -6.359 1 19.31 371 TRP B C 1
ATOM 5927 O O . TRP B 1 371 ? -7.789 39.656 -7.105 1 19.31 371 TRP B O 1
#

Secondary structure (DSSP, 8-state):
-------EEEE-------S--SS------EEEEE---SS---GGGGGG-SSTT-SEETTEEEEE--TT-HHHHHHHHHHH--SEEEE------HHHHHHSHHHHIIIIIIHHHHHHHHHHHTT-TTT-EEEEE--GGGT-S-SSSSB-TTSPP---SHHHHHHHHHHHHHHHHHHHH--EEEEEEEPEEE-TTS-TTSHHHHHHHHHHHHHTTS-S-EEES-TT-EE-EEEHHHHHHHHHHHHTSSS---EEEE-S--EEHHHHHHHHHHTTT--EEEES-GGG-EEEETTT--EEEEE-GGG--SS-----B--SEE---SGGGGGGS--------------TTTHHHHHHHHHHHHHS------SGGG-/-------EEEE-------S--S-------EEEEE---SS---GGGGGG-SSTT-SEETTEEEEE--TT-HHHHHHHHHHH--SEEEE------HHHHHHSHHHHIIIIIIHHHHHHHHHHHTT-TTT-EEEEE--GGGT-S-SSSSB-TTSPP---SHHHHHHHHHHHHHHHHHHHH--EEEEEEE-EEE-TTS-TTSHHHHHHHHHHHHHTTS-S-EEES-TT-EE-EEEHHHHHHHHHHHHTSSS---EEEE-S--EEHHHHHHHHHHTTT--EEEES-GGG-EEEETTT--EEEEE-GGG--SS-----B--SEE---STHHHHTS-----S--------TTTTHHHHHHHHHHHHS------SGGG-

Radius of gyration: 30.11 Å; Cα contacts (8 Å, |Δi|>4): 1386; chains: 2; bounding box: 71×94×65 Å

Nearest PDB structures (foldseek):
  5in5-assembly1_A  TM=9.862E-01  e=1.317E-52  Homo sapiens
  6gpl-assembly1_B  TM=9.915E-01  e=5.003E-52  Homo sapiens
  6gpk-assembly1_B  TM=9.825E-01  e=6.377E-52  Homo sapiens
  6q94-assembly1_A  TM=9.721E-01  e=6.377E-52  Homo sapiens
  7kf3-assembly1_B  TM=9.679E-01  e=2.193E-44  Brucella abortus 2308

pLDDT: mean 74.56, std 28.69, range [17.45, 98.88]

Sequence (742 aa):
SAQAGRKCTVNKGSEVREQRPTNGLPLDQVHGILRRSSSFNTGRIEHLYQNPQTHTEGNLKLHYGDLTDSTCLVKIISQVKPTEIYNLGAQSHVKISFDLAEYTANVDGVGTLRLLDAIKTCGLTNSVKFYQASTSELYGKVQEIPQKETTPFYPRSPYGAAKLYAYWIVVNFREAYNMFAVNGILFNHESPRRGANFVTRKITRSVAKIHLGQLEFFSLGNLDSKRDWGHANDYVEAMWLMLQQEEPEDFIIATGEVHSVREFVERAFGRVGKTIVWEGKDEKEVGRCQETGVVHVKVDPKYFRPTEVVSRVSPTICVYMYNARIFMHPVLIPLVCLPLPLHSGNLEMLAILVYIKSIIHICTFDSRNLWSAQAGRKCTVNKGSEVREQRPTNGLPLDQVHGILRRSSSFNTGRIEHLYQNPQTHTEGNLKLHYGDLTDSTCLVKIISQVKPTEIYNLGAQSHVKISFDLAEYTANVDGVGTLRLLDAIKTCGLTNSVKFYQASTSELYGKVQEIPQKETTPFYPRSPYGAAKLYAYWIVVNFREAYNMFAVNGILFNHESPRRGANFVTRKITRSVAKIHLGQLEFFSLGNLDSKRDWGHANDYVEAMWLMLQQEEPEDFIIATGEVHSVREFVERAFGRVGKTIVWEGKDEKEVGRCQETGVVHVKVDPKYFRPTEVVSRVSPTICVYMYNARIFMHPVLIPLVCLPLPLHSGNLEMLAILVYIKSIIHICTFDSRNLW

InterPro domains:
  IPR006368 GDP-mannose 4,6-dehydratase [PTHR43715] (11-309)
  IPR006368 GDP-mannose 4,6-dehydratase [TIGR01472] (29-309)
  IPR016040 NAD(P)-binding domain [PF16363] (29-311)
  IPR036291 NAD(P)-binding domain superfamily [SSF51735] (29-311)

Organism: Neolamprologus brichardi (NCBI:txid32507)